Protein 1Q7L (pdb70)

Secondary structure (DSSP, 8-state):
----HHHHHHHHHHTS--BTTS--HHHHHHHHHHHHHHHT-EEEEEEEETTEEEEEEEE--SSTTSPEEEEEEE--B----GGG-SS-TTT--B-TTSEEE-TTTTTTHHHHHHHHHHHHHHHHTT---SS-EEEEEES-GGGTSTTTHHHHTTSHHHHTT-EEEEEE-----SSSSEEEEE--SS-GGG--/-HHHHHHHHHHHHTT--EEEEEPPS-SHHHHHHHTT--EEEE----S----TTSTT-EEEHHHHHHHHHHHHHHHHHHHTPPP-GGG-/---HHHHHHHHHHTS--BTTS--HHHHHHHHHHHHHHHT-EEEEEEEETTEEEEEEEE--S-TTSPEEEEEEE--B----GGG-SS-TTS--B-TTSEEE-TTTTTTHHHHHHHHHHHHHHHHTT---SS-EEEEEES-GGGTSTTTHHHHTTSHHHHTT-EEEEEE-----SSSSEEEEE--SS-GGG-/-HHHHHHHHHHHHTT--EEEEEPPS-SHHHHHHHTT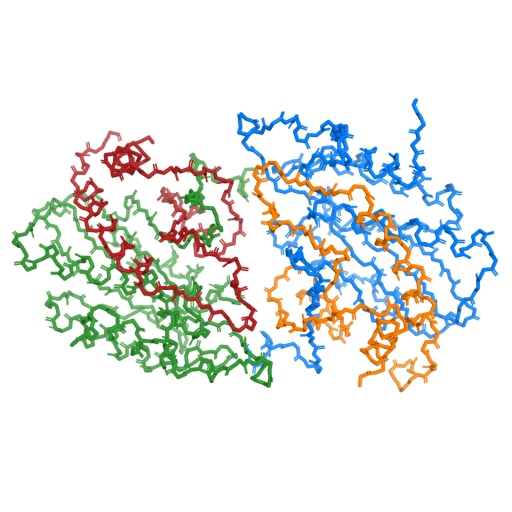--EEEE----S----TTSTT-EEEHHHHHHHHHHHHHHHHHHHTPPPP-

Foldseek 3Di:
DDDDVLLVVLLVLLLQQLEPPRGPVVVVLVVVVVLLVVLVWDWDWDQLDVVWTKIKTKDAAPAAVDAAEEEEEESYFYDDPQVPDPDRQNNQDADPVGDGHHGCPVRPSVSLSVVSVVSSVCVVVPHGHRHMYMYIYTYDVVVPQPSTPVSVCVDPVNVVSRHDYYDYHDGDDPDPDDDDDDADDPGVVVCD/DQLCVLLVVLCVVVVHDDDDDDDDCDDPVVVVVVVPHDDDDDQQADPADDAVPHPPRDGDVVSVVVRVVSVVSSVVSNVPRDDDPVND/DPDVLLVVLQVLLLQQLEPPRGPVVVVLVVVVVLLVVLVWDWDWDQLDVVWTKIKTKDAAPAPVDAAEEEEEESYFYDDPQVPDPDRQNNQDQDPVGDTHHRCPVRPSVSVSVVSVVSSVCVVVPDGHHHMYMYIYGYDVVVPQPSTVVSVCVDPVNVVSRHDYYDYDDGDDPDPDDDDDDADDPGPVVD/DQLVVLLVVLCVVVVHDDDDDDDDCDDPVVVVVVVPDDDDDDQQADPAPDAVPHPPRDGDVVSVVVRVVSCVSSVVSNVPRDDDD

Radius of gyration: 24.06 Å; Cα contacts (8 Å, |Δi|>4): 1229; chains: 4; bounding box: 58×68×60 Å

B-factor: mean 15.2, std 8.17, range [6.27, 61.41]

Solvent-accessible surface area: 21710 Å² total

Organism: Homo sapiens (NCBI:txid9606)

Sequence (555 aa):
EEEHPSVTLFRQYLRIRTVQPKPDYGAAVAFFEETARQLGLGCQKVEVAPGYVVTVLTWPGTNPTLSSILLNSHTDVVPVFKEHWSHDPFEAFKDSEGYIYARGAQDMKCVSIQYLEAVRRLKVEGHRFPRTIHMTFVPDEEVGGHQGMELFVQRPEFHALRAGFALDEGIANPTDAFTVFYSERSPWWVRVNPWWAAFSRVCKDMNLTLEPEIMPAAGDNRYIRAVGVPALGFSPMNRTPVLLHDHDERLHEAVFLRGVDIYTRLLPALASVPALPSDSEEHPSVTLFRQYLRIRTVQPKPDYGAAVAFFEETARQLGLGCQKVEVAPGYVVTVLTWPGTNPTLSSILLNSHTDVVPVFKEHWSHDPFEAFKDSEGYIYARGAQDMKCVSIQYLEAVRRLKVEGHRFPRTIHMTFVPDEEVGGHQGMELFVQRPEFHALRAGFALDEGIANPTDAFTVFYSERSPWWVRNPWWAAFSRVCKDMNLTLEPEIMPAAGDNRYIRAVGVPALGFSPMNRTPVLLHDHDERLHEAVFLRGVDIYTRLLPALASVPALP

CATH classification: 3.40.630.10

Nearest PDB structures (foldseek):
  1q7l-assembly1_A  TM=1.002E+00  e=1.536E-40  Homo sapiens
  3isz-assembly1_A  TM=8.769E-01  e=3.474E-10  Haemophilus influenzae Rd KW20
  3dlj-assembly3_A  TM=8.388E-01  e=1.248E-09  Homo sapiens
  3dlj-assembly3_B  TM=8.343E-01  e=3.946E-09  Homo sapiens
  2pok-assembly1_B  TM=8.585E-01  e=1.029E-06  Streptococcus pneumoniae TIGR4

Structure (mmCIF, N/CA/C/O backbone):
data_1Q7L
#
_entry.id   1Q7L
#
_cell.length_a   53.528
_cell.length_b   67.249
_cell.length_c   146.479
_cell.angle_alpha   90.00
_cell.angle_beta   90.00
_cell.angle_gamma   90.00
#
_symmetry.space_group_name_H-M   'P 21 21 21'
#
loop_
_entity.id
_entity.type
_entity.pdbx_description
1 polymer Aminoacylase-1
2 polymer Aminoacylase-1
3 non-polymer 'ZINC ION'
4 non-polymer GLYCINE
5 water water
#
loop_
_atom_site.group_PDB
_atom_site.id
_atom_site.type_symbol
_atom_site.label_atom_id
_atom_site.label_alt_id
_atom_site.label_comp_id
_atom_site.label_asym_id
_atom_site.label_entity_id
_atom_site.label_seq_id
_atom_site.pdbx_PDB_ins_code
_atom_site.Cartn_x
_atom_site.Cartn_y
_atom_site.Cartn_z
_atom_site.occupancy
_atom_site.B_iso_or_equiv
_atom_site.auth_seq_id
_atom_site.auth_comp_id
_atom_site.auth_asym_id
_atom_site.auth_atom_id
_atom_site.pdbx_PDB_model_num
ATOM 1 N N . GLU A 1 7 ? 26.013 40.181 25.599 1.00 32.96 7 GLU A N 1
ATOM 2 C CA . GLU A 1 7 ? 25.756 40.126 24.108 1.00 32.28 7 GLU A CA 1
ATOM 3 C C . GLU A 1 7 ? 24.286 40.384 23.750 1.00 30.29 7 GLU A C 1
ATOM 4 O O . GLU A 1 7 ? 23.364 40.023 24.482 1.00 30.43 7 GLU A O 1
ATOM 10 N N . GLU A 1 8 ? 24.061 41.032 22.615 1.00 27.42 8 GLU A N 1
ATOM 11 C CA . GLU A 1 8 ? 22.718 41.285 22.129 1.00 25.35 8 GLU A CA 1
ATOM 12 C C . GLU A 1 8 ? 22.086 39.980 21.642 1.00 23.08 8 GLU A C 1
ATOM 13 O O . GLU A 1 8 ? 22.734 39.251 20.911 1.00 23.42 8 GLU A O 1
ATOM 19 N N . GLU A 1 9 ? 20.882 39.656 22.124 1.00 19.94 9 GLU A N 1
ATOM 20 C CA . GLU A 1 9 ? 20.220 38.359 21.829 1.00 17.18 9 GLU A CA 1
ATOM 21 C C . GLU A 1 9 ? 18.758 38.505 22.165 1.00 14.96 9 GLU A C 1
ATOM 22 O O . GLU A 1 9 ? 18.407 39.155 23.138 1.00 16.36 9 GLU A O 1
ATOM 28 N N . HIS A 1 10 ? 17.876 37.863 21.418 1.00 13.92 10 HIS A N 1
ATOM 29 C CA . HIS A 1 10 ? 16.472 37.913 21.757 1.00 12.13 10 HIS A CA 1
ATOM 30 C C . HIS A 1 10 ? 16.268 37.223 23.101 1.00 12.19 10 HIS A C 1
ATOM 31 O O . HIS A 1 10 ? 16.792 36.122 23.315 1.00 11.86 10 HIS A O 1
ATOM 38 N N . PRO A 1 11 ? 15.513 37.833 24.034 1.00 11.98 11 PRO A N 1
ATOM 39 C CA . PRO A 1 11 ? 15.380 37.228 25.389 1.00 11.96 11 PRO A CA 1
ATOM 40 C C . PRO A 1 11 ? 14.749 35.855 25.379 1.00 11.28 11 PRO A C 1
ATOM 41 O O . PRO A 1 11 ? 15.084 35.072 26.249 1.00 12.38 11 PRO A O 1
ATOM 45 N N . SER A 1 12 ? 13.913 35.535 24.410 1.00 10.86 12 SER A N 1
ATOM 46 C CA . SER A 1 12 ? 13.405 34.147 24.348 1.00 9.69 12 SER A CA 1
ATOM 47 C C . SER A 1 12 ? 14.527 33.127 24.088 1.00 11.01 12 SER A C 1
ATOM 48 O O . SER A 1 12 ? 14.504 31.996 24.606 1.00 10.73 12 SER A O 1
ATOM 51 N N . VAL A 1 13 ? 15.455 33.500 23.202 1.00 10.12 13 VAL A N 1
ATOM 52 C CA . VAL A 1 13 ? 16.626 32.680 22.923 1.00 10.32 13 VAL A CA 1
ATOM 53 C C . VAL A 1 13 ? 17.518 32.560 24.151 1.00 9.95 13 VAL A C 1
ATOM 54 O O . VAL A 1 13 ? 17.997 31.448 24.470 1.00 10.81 13 VAL A O 1
ATOM 58 N N . THR A 1 14 ? 17.737 33.670 24.851 1.00 10.87 14 THR A N 1
ATOM 59 C CA . THR A 1 14 ? 18.498 33.589 26.074 1.00 11.13 14 THR A CA 1
ATOM 60 C C . THR A 1 14 ? 17.891 32.634 27.116 1.00 10.83 14 THR A C 1
ATOM 61 O O . THR A 1 14 ? 18.592 31.800 27.682 1.00 11.41 14 THR A O 1
ATOM 65 N N . LEU A 1 15 ? 16.576 32.654 27.280 1.00 10.25 15 LEU A N 1
ATOM 66 C CA . LEU A 1 15 ? 15.895 31.729 28.183 1.00 10.12 15 LEU A CA 1
ATOM 67 C C . LEU A 1 15 ? 16.020 30.273 27.715 1.00 9.06 15 LEU A C 1
ATOM 68 O O . LEU A 1 15 ? 16.244 29.371 28.567 1.00 10.62 15 LEU A O 1
ATOM 73 N N . PHE A 1 16 ? 15.858 30.070 26.413 1.00 9.23 16 PHE A N 1
ATOM 74 C CA . PHE A 1 16 ? 16.040 28.742 25.845 1.00 9.08 16 PHE A CA 1
ATOM 75 C C . PHE A 1 16 ? 17.437 28.226 26.171 1.00 9.45 16 PHE A C 1
ATOM 76 O O . PHE A 1 16 ? 17.582 27.067 26.642 1.00 9.17 16 PHE A O 1
ATOM 84 N N . ARG A 1 17 ? 18.472 29.047 25.944 1.00 9.20 17 ARG A N 1
ATOM 85 C CA . ARG A 1 17 ? 19.825 28.579 26.165 1.00 10.05 17 ARG A CA 1
ATOM 86 C C . ARG A 1 17 ? 20.053 28.294 27.670 1.00 9.29 17 ARG A C 1
ATOM 87 O O . ARG A 1 17 ? 20.729 27.342 28.005 1.00 9.88 17 ARG A O 1
ATOM 95 N N . GLN A 1 18 ? 19.503 29.139 28.550 1.00 10.20 18 GLN A N 1
ATOM 96 C CA . GLN A 1 18 ? 19.589 28.869 29.981 1.00 10.39 18 GLN A CA 1
ATOM 97 C C . GLN A 1 18 ? 19.035 27.475 30.289 1.00 10.09 18 GLN A C 1
ATOM 98 O O . GLN A 1 18 ? 19.641 26.665 31.006 1.00 11.03 18 GLN A O 1
ATOM 104 N N . TYR A 1 19 ? 17.848 27.167 29.779 1.00 9.55 19 TYR A N 1
ATOM 105 C CA . TYR A 1 19 ? 17.209 25.901 30.149 1.00 9.09 19 TYR A CA 1
ATOM 106 C C . TYR A 1 19 ? 17.967 24.698 29.504 1.00 9.54 19 TYR A C 1
ATOM 107 O O . TYR A 1 19 ? 18.094 23.616 30.128 1.00 9.58 19 TYR A O 1
ATOM 116 N N . LEU A 1 20 ? 18.519 24.904 28.311 1.00 8.38 20 LEU A N 1
ATOM 117 C CA . LEU A 1 20 ? 19.382 23.869 27.679 1.00 8.94 20 LEU A CA 1
ATOM 118 C C . LEU A 1 20 ? 20.611 23.511 28.519 1.00 9.67 20 LEU A C 1
ATOM 119 O O . LEU A 1 20 ? 21.132 22.398 28.425 1.00 10.92 20 LEU A O 1
ATOM 124 N N . ARG A 1 21 ? 21.084 24.445 29.350 1.00 9.27 21 ARG A N 1
ATOM 125 C CA . ARG A 1 21 ? 22.252 24.207 30.151 1.00 11.26 21 ARG A CA 1
ATOM 126 C C . ARG A 1 21 ? 21.929 23.444 31.446 1.00 11.06 21 ARG A C 1
ATOM 127 O O . ARG A 1 21 ? 22.853 22.979 32.120 1.00 12.64 21 ARG A O 1
ATOM 135 N N . ILE A 1 22 ? 20.641 23.284 31.770 1.00 9.80 22 ILE A N 1
ATOM 136 C CA . ILE A 1 22 ? 20.282 22.475 32.944 1.00 10.23 22 ILE A CA 1
ATOM 137 C C . ILE A 1 22 ? 20.394 21.000 32.532 1.00 10.20 22 ILE A C 1
ATOM 138 O O . ILE A 1 22 ? 19.739 20.556 31.567 1.00 10.43 22 ILE A O 1
ATOM 143 N N . ARG A 1 23 ? 21.209 20.253 33.281 1.00 10.54 23 ARG A N 1
ATOM 144 C CA . ARG A 1 23 ? 21.640 18.919 32.819 1.00 10.44 23 ARG A CA 1
ATOM 145 C C . ARG A 1 23 ? 20.587 17.872 33.216 1.00 10.27 23 ARG A C 1
ATOM 146 O O . ARG A 1 23 ? 20.836 16.992 34.064 1.00 10.74 23 ARG A O 1
ATOM 154 N N . THR A 1 24 ? 19.430 17.891 32.551 1.00 10.30 24 THR A N 1
ATOM 155 C CA . THR A 1 24 ? 18.360 16.877 32.813 1.00 9.65 24 THR A CA 1
ATOM 156 C C . THR A 1 24 ? 18.601 15.617 31.972 1.00 9.02 24 THR A C 1
ATOM 157 O O . THR A 1 24 ? 17.650 15.052 31.401 1.00 9.37 24 THR A O 1
ATOM 161 N N . VAL A 1 25 ? 19.857 15.214 31.894 1.00 9.75 25 VAL A N 1
ATOM 162 C CA . VAL A 1 25 ? 20.240 14.074 31.057 1.00 10.03 25 VAL A CA 1
ATOM 163 C C . VAL A 1 25 ? 20.062 12.750 31.807 1.00 9.36 25 VAL A C 1
ATOM 164 O O . VAL A 1 25 ? 20.486 12.613 32.950 1.00 10.51 25 VAL A O 1
ATOM 168 N N . GLN A 1 26 ? 19.453 11.764 31.112 1.00 9.82 26 GLN A N 1
ATOM 169 C CA . GLN A 1 26 ? 19.354 10.423 31.654 1.00 9.46 26 GLN A CA 1
ATOM 170 C C . GLN A 1 26 ? 20.799 9.825 31.801 1.00 11.38 26 GLN A C 1
ATOM 171 O O . GLN A 1 26 ? 21.701 10.215 31.033 1.00 11.31 26 GLN A O 1
ATOM 177 N N . PRO A 1 27 ? 21.042 8.857 32.696 1.00 11.99 27 PRO A N 1
ATOM 178 C CA . PRO A 1 27 ? 20.035 8.192 33.530 1.00 11.87 27 PRO A CA 1
ATOM 179 C C . PRO A 1 27 ? 19.738 8.885 34.891 1.00 12.08 27 PRO A C 1
ATOM 180 O O . PRO A 1 27 ? 18.813 8.439 35.599 1.00 13.81 27 PRO A O 1
ATOM 184 N N . LYS A 1 28 ? 20.450 9.965 35.228 1.00 12.29 28 LYS A N 1
ATOM 185 C CA . LYS A 1 28 ? 20.225 10.660 36.533 1.00 13.66 28 LYS A CA 1
ATOM 186 C C . LYS A 1 28 ? 20.056 12.169 36.229 1.00 12.75 28 LYS A C 1
ATOM 187 O O . LYS A 1 28 ? 20.936 13.031 36.519 1.00 12.91 28 LYS A O 1
ATOM 193 N N . PRO A 1 29 ? 18.892 12.546 35.671 1.00 10.99 29 PRO A N 1
ATOM 194 C CA . PRO A 1 29 ? 18.682 13.972 35.342 1.00 9.82 29 PRO A CA 1
ATOM 195 C C . PRO A 1 29 ? 18.728 14.915 36.547 1.00 9.87 29 PRO A C 1
ATOM 196 O O . PRO A 1 29 ? 18.261 14.500 37.658 1.00 11.04 29 PRO A O 1
ATOM 200 N N . ASP A 1 30 ? 19.173 16.168 36.337 1.00 10.89 30 ASP A N 1
ATOM 201 C CA . ASP A 1 30 ? 19.142 17.168 37.422 1.00 10.84 30 ASP A CA 1
ATOM 202 C C . ASP A 1 30 ? 17.705 17.758 37.461 1.00 10.73 30 ASP A C 1
ATOM 203 O O . ASP A 1 30 ? 17.460 18.943 37.098 1.00 10.61 30 ASP A O 1
ATOM 208 N N . TYR A 1 31 ? 16.758 16.931 37.885 1.00 10.20 31 TYR A N 1
ATOM 209 C CA . TYR A 1 31 ? 15.363 17.335 37.926 1.00 9.61 31 TYR A CA 1
ATOM 210 C C . TYR A 1 31 ? 15.159 18.434 38.982 1.00 10.31 31 TYR A C 1
ATOM 211 O O . TYR A 1 31 ? 14.315 19.307 38.780 1.00 10.59 31 TYR A O 1
ATOM 220 N N . GLY A 1 32 ? 15.929 18.418 40.072 1.00 11.16 32 GLY A N 1
ATOM 221 C CA . GLY A 1 32 ? 15.761 19.445 41.105 1.00 10.84 32 GLY A CA 1
ATOM 222 C C . GLY A 1 32 ? 15.970 20.834 40.491 1.00 10.85 32 GLY A C 1
ATOM 223 O O . GLY A 1 32 ? 15.204 21.799 40.789 1.00 11.60 32 GLY A O 1
ATOM 224 N N . ALA A 1 33 ? 17.002 20.950 39.635 1.00 11.15 33 ALA A N 1
ATOM 225 C CA . ALA A 1 33 ? 17.279 22.264 39.007 1.00 10.15 33 ALA A CA 1
ATOM 226 C C . ALA A 1 33 ? 16.183 22.638 37.986 1.00 10.17 33 ALA A C 1
ATOM 227 O O . ALA A 1 33 ? 15.829 23.810 37.882 1.00 11.24 33 ALA A O 1
ATOM 229 N N . ALA A 1 34 ? 15.638 21.654 37.266 1.00 9.19 34 ALA A N 1
ATOM 230 C CA . ALA A 1 34 ? 14.558 21.950 36.310 1.00 9.80 34 ALA A CA 1
ATOM 231 C C . ALA A 1 34 ? 13.309 22.408 37.065 1.00 9.80 34 ALA A C 1
ATOM 232 O O . ALA A 1 34 ? 12.701 23.437 36.667 1.00 10.47 34 ALA A O 1
ATOM 234 N N . VAL A 1 35 ? 12.929 21.691 38.135 1.00 9.65 35 VAL A N 1
ATOM 235 C CA . VAL A 1 35 ? 11.728 22.104 38.921 1.00 9.30 35 VAL A CA 1
ATOM 236 C C . VAL A 1 35 ? 11.932 23.525 39.452 1.00 10.90 35 VAL A C 1
ATOM 237 O O . VAL A 1 35 ? 11.036 24.365 39.351 1.00 10.09 35 VAL A O 1
ATOM 241 N N . ALA A 1 36 ? 13.142 23.810 39.961 1.00 10.04 36 ALA A N 1
ATOM 242 C CA . ALA A 1 36 ? 13.399 25.149 40.490 1.00 10.83 36 ALA A CA 1
ATOM 243 C C . ALA A 1 36 ? 13.270 26.218 39.403 1.00 10.10 36 ALA A C 1
ATOM 244 O O . ALA A 1 36 ? 12.733 27.325 39.682 1.00 11.33 36 ALA A O 1
ATOM 246 N N . PHE A 1 37 ? 13.757 25.889 38.194 1.00 9.80 37 PHE A N 1
ATOM 247 C CA . PHE A 1 37 ? 13.635 26.822 37.068 1.00 9.89 37 PHE A CA 1
ATOM 248 C C . PHE A 1 37 ? 12.149 27.075 36.755 1.00 10.34 37 PHE A C 1
ATOM 249 O O . PHE A 1 37 ? 11.767 28.235 36.541 1.00 10.66 37 PHE A O 1
ATOM 257 N N . PHE A 1 38 ? 11.320 26.043 36.725 1.00 9.89 38 PHE A N 1
ATOM 258 C CA . PHE A 1 38 ? 9.920 26.269 36.419 1.00 10.83 38 PHE A CA 1
ATOM 259 C C . PHE A 1 38 ? 9.205 27.021 37.531 1.00 9.70 38 PHE A C 1
ATOM 260 O O . PHE A 1 38 ? 8.329 27.838 37.242 1.00 12.24 38 PHE A O 1
ATOM 268 N N . GLU A 1 39 ? 9.553 26.743 38.778 1.00 12.21 39 GLU A N 1
ATOM 269 C CA . GLU A 1 39 ? 8.949 27.456 39.918 1.00 12.32 39 GLU A CA 1
ATOM 270 C C . GLU A 1 39 ? 9.279 28.939 39.814 1.00 13.05 39 GLU A C 1
ATOM 271 O O . GLU A 1 39 ? 8.414 29.826 40.067 1.00 13.41 39 GLU A O 1
ATOM 277 N N . GLU A 1 40 ? 10.551 29.249 39.529 1.00 12.84 40 GLU A N 1
ATOM 278 C CA . GLU A 1 40 ? 10.950 30.673 39.453 1.00 13.74 40 GLU A CA 1
ATOM 279 C C . GLU A 1 40 ? 10.299 31.326 38.240 1.00 13.34 40 GLU A C 1
ATOM 280 O O . GLU A 1 40 ? 9.869 32.490 38.298 1.00 13.28 40 GLU A O 1
ATOM 286 N N . THR A 1 41 ? 10.192 30.580 37.128 1.00 12.34 41 THR A N 1
ATOM 287 C CA . THR A 1 41 ? 9.516 31.136 35.969 1.00 13.05 41 THR A CA 1
ATOM 288 C C . THR A 1 41 ? 8.052 31.438 36.305 1.00 11.65 41 THR A C 1
ATOM 289 O O . THR A 1 41 ? 7.544 32.506 35.876 1.00 12.45 41 THR A O 1
ATOM 293 N N . ALA A 1 42 ? 7.384 30.526 37.005 1.00 12.53 42 ALA A N 1
ATOM 294 C CA . ALA A 1 42 ? 5.969 30.736 37.381 1.00 11.91 42 ALA A CA 1
ATOM 295 C C . ALA A 1 42 ? 5.874 32.030 38.207 1.00 12.11 42 ALA A C 1
ATOM 296 O O . ALA A 1 42 ? 4.947 32.854 38.023 1.00 14.31 42 ALA A O 1
ATOM 298 N N . ARG A 1 43 ? 6.811 32.234 39.127 1.00 13.01 43 ARG A N 1
ATOM 299 C CA . ARG A 1 43 ? 6.729 33.429 39.983 1.00 13.48 43 ARG A CA 1
ATOM 300 C C . ARG A 1 43 ? 6.945 34.682 39.075 1.00 14.09 43 ARG A C 1
ATOM 301 O O . ARG A 1 43 ? 6.196 35.684 39.193 1.00 15.42 43 ARG A O 1
ATOM 309 N N . GLN A 1 44 ? 7.923 34.662 38.194 1.00 14.23 44 GLN A N 1
ATOM 310 C CA . GLN A 1 44 ? 8.148 35.829 37.306 1.00 16.50 44 GLN A CA 1
ATOM 311 C C . GLN A 1 44 ? 6.972 36.142 36.391 1.00 17.64 44 GLN A C 1
ATOM 312 O O . GLN A 1 44 ? 6.635 37.350 36.173 1.00 20.60 44 GLN A O 1
ATOM 318 N N . LEU A 1 45 ? 6.281 35.089 35.929 1.00 16.36 45 LEU A N 1
ATOM 319 C CA . LEU A 1 45 ? 5.202 35.242 34.947 1.00 15.99 45 LEU A CA 1
ATOM 320 C C . LEU A 1 45 ? 3.884 35.446 35.643 1.00 15.13 45 LEU A C 1
ATOM 321 O O . LEU A 1 45 ? 2.919 35.797 34.952 1.00 17.70 45 LEU A O 1
ATOM 326 N N . GLY A 1 46 ? 3.807 35.309 36.969 1.00 15.24 46 GLY A N 1
ATOM 327 C CA . GLY A 1 46 ? 2.541 35.380 37.692 1.00 16.19 46 GLY A CA 1
ATOM 328 C C . GLY A 1 46 ? 1.614 34.249 37.297 1.00 16.45 46 GLY A C 1
ATOM 329 O O . GLY A 1 46 ? 0.425 34.479 36.995 1.00 19.38 46 GLY A O 1
ATOM 330 N N . LEU A 1 47 ? 2.158 33.029 37.319 1.00 16.03 47 LEU A N 1
ATOM 331 C CA . LEU A 1 47 ? 1.378 31.796 37.028 1.00 14.63 47 LEU A CA 1
ATOM 332 C C . LEU A 1 47 ? 1.282 30.984 38.306 1.00 15.23 47 LEU A C 1
ATOM 333 O O . LEU A 1 47 ? 2.208 30.970 39.118 1.00 14.64 47 LEU A O 1
ATOM 338 N N . GLY A 1 48 ? 0.197 30.247 38.466 1.00 14.51 48 GLY A N 1
ATOM 339 C CA . GLY A 1 48 ? 0.107 29.381 39.630 1.00 14.57 48 GLY A CA 1
ATOM 340 C C . GLY A 1 48 ? 1.019 28.177 39.382 1.00 14.06 48 GLY A C 1
ATOM 341 O O . GLY A 1 48 ? 1.324 27.825 38.230 1.00 13.93 48 GLY A O 1
ATOM 342 N N . CYS A 1 49 ? 1.551 27.597 40.454 1.00 12.15 49 CYS A N 1
ATOM 343 C CA . CYS A 1 49 ? 2.531 26.526 40.340 1.00 11.25 49 CYS A CA 1
ATOM 344 C C . CYS A 1 49 ? 2.128 25.420 41.295 1.00 12.50 49 CYS A C 1
ATOM 345 O O . CYS A 1 49 ? 1.882 25.668 42.488 1.00 15.06 49 CYS A O 1
ATOM 348 N N . GLN A 1 50 ? 1.982 24.194 40.772 1.00 11.77 50 GLN A N 1
ATOM 349 C CA . GLN A 1 50 ? 1.708 23.039 41.635 1.00 11.89 50 GLN A CA 1
ATOM 350 C C . GLN A 1 50 ? 2.784 21.987 41.296 1.00 13.07 50 GLN A C 1
ATOM 351 O O . GLN A 1 50 ? 3.094 21.740 40.135 1.00 13.97 50 GLN A O 1
ATOM 357 N N . LYS A 1 51 ? 3.411 21.433 42.325 1.00 11.67 51 LYS A N 1
ATOM 358 C CA . LYS A 1 51 ? 4.364 20.335 42.187 1.00 11.43 51 LYS A CA 1
ATOM 359 C C . LYS A 1 51 ? 3.689 19.058 42.656 1.00 12.91 51 LYS A C 1
ATOM 360 O O . LYS A 1 51 ? 3.157 19.003 43.791 1.00 15.82 51 LYS A O 1
ATOM 366 N N . VAL A 1 52 ? 3.710 18.035 41.825 1.00 11.39 52 VAL A N 1
ATOM 367 C CA . VAL A 1 52 ? 3.041 16.777 42.138 1.00 11.43 52 VAL A CA 1
ATOM 368 C C . VAL A 1 52 ? 4.081 15.667 42.052 1.00 10.47 52 VAL A C 1
ATOM 369 O O . VAL A 1 52 ? 4.569 15.338 40.947 1.00 11.20 52 VAL A O 1
ATOM 373 N N . GLU A 1 53 ? 4.454 15.097 43.206 1.00 10.50 53 GLU A N 1
ATOM 374 C CA . GLU A 1 53 ? 5.572 14.152 43.253 1.00 11.37 53 GLU A CA 1
ATOM 375 C C . GLU A 1 53 ? 4.986 12.749 43.067 1.00 9.71 53 GLU A C 1
ATOM 376 O O . GLU A 1 53 ? 4.519 12.092 44.023 1.00 13.37 53 GLU A O 1
ATOM 382 N N . VAL A 1 54 ? 4.892 12.319 41.830 1.00 9.78 54 VAL A N 1
ATOM 383 C CA . VAL A 1 54 ? 4.200 11.079 41.502 1.00 10.18 54 VAL A CA 1
ATOM 384 C C . VAL A 1 54 ? 4.908 9.855 41.979 1.00 10.37 54 VAL A C 1
ATOM 385 O O . VAL A 1 54 ? 4.297 8.820 42.128 1.00 10.77 54 VAL A O 1
ATOM 389 N N . ALA A 1 55 ? 6.204 9.951 42.135 1.00 10.27 55 ALA A N 1
ATOM 390 C CA . ALA A 1 55 ? 7.064 8.859 42.643 1.00 10.88 55 ALA A CA 1
ATOM 391 C C . ALA A 1 55 ? 8.244 9.550 43.321 1.00 11.53 55 ALA A C 1
ATOM 392 O O . ALA A 1 55 ? 8.530 10.701 42.972 1.00 11.84 55 ALA A O 1
ATOM 394 N N . PRO A 1 56 ? 8.910 8.955 44.331 1.00 11.94 56 PRO A N 1
ATOM 395 C CA . PRO A 1 56 ? 9.961 9.707 45.039 1.00 13.83 56 PRO A CA 1
ATOM 396 C C . PRO A 1 56 ? 11.091 10.076 44.063 1.00 12.96 56 PRO A C 1
ATOM 397 O O . PRO A 1 56 ? 11.678 9.237 43.385 1.00 14.36 56 PRO A O 1
ATOM 401 N N . GLY A 1 57 ? 11.334 11.383 43.945 1.00 12.41 57 GLY A N 1
ATOM 402 C CA . GLY A 1 57 ? 12.325 11.912 43.057 1.00 12.03 57 GLY A CA 1
ATOM 403 C C . GLY A 1 57 ? 11.770 12.341 41.720 1.00 11.42 57 GLY A C 1
ATOM 404 O O . GLY A 1 57 ? 12.561 12.818 40.891 1.00 12.30 57 GLY A O 1
ATOM 405 N N . TYR A 1 58 ? 10.446 12.225 41.508 1.00 9.97 58 TYR A N 1
ATOM 406 C CA . TYR A 1 58 ? 9.835 12.454 40.205 1.00 9.52 58 TYR A CA 1
ATOM 407 C C . TYR A 1 58 ? 8.690 13.453 40.349 1.00 9.67 58 TYR A C 1
ATOM 408 O O . TYR A 1 58 ? 7.524 13.063 40.574 1.00 11.25 58 TYR A O 1
ATOM 417 N N . VAL A 1 59 ? 9.027 14.750 40.216 1.00 10.18 59 VAL A N 1
ATOM 418 C CA . VAL A 1 59 ? 8.040 15.842 40.407 1.00 9.80 59 VAL A CA 1
ATOM 419 C C . VAL A 1 59 ? 7.524 16.304 39.061 1.00 8.51 59 VAL A C 1
ATOM 420 O O . VAL A 1 59 ? 8.315 16.717 38.161 1.00 10.83 59 VAL A O 1
ATOM 424 N N . VAL A 1 60 ? 6.212 16.259 38.905 1.00 8.83 60 VAL A N 1
ATOM 425 C CA . VAL A 1 60 ? 5.555 16.924 37.776 1.00 8.06 60 VAL A CA 1
ATOM 426 C C . VAL A 1 60 ? 5.259 18.353 38.184 1.00 9.15 60 VAL A C 1
ATOM 427 O O . VAL A 1 60 ? 4.695 18.578 39.256 1.00 10.24 60 VAL A O 1
ATOM 431 N N . THR A 1 61 ? 5.598 19.315 37.329 1.00 8.69 61 THR A N 1
ATOM 432 C CA . THR A 1 61 ? 5.313 20.726 37.651 1.00 8.38 61 THR A CA 1
ATOM 433 C C . THR A 1 61 ? 4.240 21.245 36.728 1.00 8.07 61 THR A C 1
ATOM 434 O O . THR A 1 61 ? 4.353 21.083 35.528 1.00 9.61 61 THR A O 1
ATOM 438 N N . VAL A 1 62 ? 3.196 21.838 37.304 1.00 9.36 62 VAL A N 1
ATOM 439 C CA . VAL A 1 62 ? 2.101 22.339 36.503 1.00 8.95 62 VAL A CA 1
ATOM 440 C C . VAL A 1 62 ? 2.087 23.856 36.723 1.00 9.64 62 VAL A C 1
ATOM 441 O O . VAL A 1 62 ? 1.909 24.353 37.866 1.00 10.06 62 VAL A O 1
ATOM 445 N N . LEU A 1 63 ? 2.156 24.603 35.627 1.00 9.46 63 LEU A N 1
ATOM 446 C CA . LEU A 1 63 ? 1.979 26.107 35.661 1.00 9.73 63 LEU A CA 1
ATOM 447 C C . LEU A 1 63 ? 0.650 26.437 35.068 1.00 10.13 63 LEU A C 1
ATOM 448 O O . LEU A 1 63 ? 0.314 25.939 33.978 1.00 12.17 63 LEU A O 1
ATOM 453 N N . THR A 1 64 ? -0.109 27.297 35.734 1.00 11.03 64 THR A N 1
ATOM 454 C CA . THR A 1 64 ? -1.508 27.486 35.337 1.00 10.05 64 THR A CA 1
ATOM 455 C C . THR A 1 64 ? -1.833 28.950 35.081 1.00 11.31 64 THR A C 1
ATOM 456 O O . THR A 1 64 ? -1.457 29.853 35.885 1.00 11.32 64 THR A O 1
ATOM 460 N N . TRP A 1 65 ? -2.492 29.204 33.937 1.00 9.94 65 TRP A N 1
ATOM 461 C CA . TRP A 1 65 ? -3.016 30.557 33.606 1.00 9.90 65 TRP A CA 1
ATOM 462 C C . TRP A 1 65 ? -4.556 30.448 33.511 1.00 9.56 65 TRP A C 1
ATOM 463 O O . TRP A 1 65 ? -5.093 29.983 32.484 1.00 10.16 65 TRP A O 1
ATOM 474 N N . PRO A 1 66 ? -5.286 30.735 34.599 1.00 10.23 66 PRO A N 1
ATOM 475 C CA . PRO A 1 66 ? -6.728 30.518 34.613 1.00 11.10 66 PRO A CA 1
ATOM 476 C C . PRO A 1 66 ? -7.443 31.355 33.535 1.00 11.61 66 PRO A C 1
ATOM 477 O O . PRO A 1 66 ? -7.139 32.553 33.390 1.00 11.59 66 PRO A O 1
ATOM 481 N N . GLY A 1 67 ? -8.412 30.771 32.845 1.00 10.13 67 GLY A N 1
ATOM 482 C CA . GLY A 1 67 ? -9.229 31.428 31.844 1.00 11.61 67 GLY A CA 1
ATOM 483 C C . GLY A 1 67 ? -10.339 32.244 32.455 1.00 10.78 67 GLY A C 1
ATOM 484 O O . GLY A 1 67 ? -10.527 32.249 33.687 1.00 13.93 67 GLY A O 1
ATOM 485 N N . THR A 1 68 ? -11.067 32.933 31.585 1.00 11.61 68 THR A N 1
ATOM 486 C CA . THR A 1 68 ? -12.220 33.686 32.076 1.00 13.26 68 THR A CA 1
ATOM 487 C C . THR A 1 68 ? -13.454 32.834 32.320 1.00 14.19 68 THR A C 1
ATOM 488 O O . THR A 1 68 ? -14.399 33.301 32.996 1.00 16.39 68 THR A O 1
ATOM 492 N N . ASN A 1 69 ? -13.490 31.587 31.808 1.00 14.59 69 ASN A N 1
ATOM 493 C CA . ASN A 1 69 ? -14.596 30.687 32.095 1.00 16.07 69 ASN A CA 1
ATOM 494 C C . ASN A 1 69 ? -13.977 29.415 32.682 1.00 16.70 69 ASN A C 1
ATOM 495 O O . ASN A 1 69 ? -13.763 28.447 31.925 1.00 14.83 69 ASN A O 1
ATOM 500 N N . PRO A 1 70 ? -13.614 29.414 33.964 1.00 18.63 70 PRO A N 1
ATOM 501 C CA . PRO A 1 70 ? -12.769 28.333 34.500 1.00 20.08 70 PRO A CA 1
ATOM 502 C C . PRO A 1 70 ? -13.539 27.039 34.612 1.00 20.82 70 PRO A C 1
ATOM 503 O O . PRO A 1 70 ? -12.841 26.016 34.871 1.00 23.10 70 PRO A O 1
ATOM 507 N N . THR A 1 71 ? -14.853 27.015 34.335 1.00 19.92 71 THR A N 1
ATOM 508 C CA . THR A 1 71 ? -15.532 25.730 34.375 1.00 21.06 71 THR A CA 1
ATOM 509 C C . THR A 1 71 ? -15.393 24.955 33.029 1.00 19.81 71 THR A C 1
ATOM 510 O O . THR A 1 71 ? -15.710 23.761 33.008 1.00 21.92 71 THR A O 1
ATOM 514 N N . LEU A 1 72 ? -14.979 25.602 31.919 1.00 15.63 72 LEU A N 1
ATOM 515 C CA . LEU A 1 72 ? -14.672 24.888 30.642 1.00 13.28 72 LEU A CA 1
ATOM 516 C C . LEU A 1 72 ? -13.464 23.996 30.865 1.00 11.22 72 LEU A C 1
ATOM 517 O O . LEU A 1 72 ? -12.576 24.287 31.684 1.00 12.61 72 LEU A O 1
ATOM 522 N N . SER A 1 73 ? -13.385 22.920 30.084 1.00 9.84 73 SER A N 1
ATOM 523 C CA . SER A 1 73 ? -12.170 22.104 30.152 1.00 8.66 73 SER A CA 1
ATOM 524 C C . SER A 1 73 ? -10.950 22.847 29.607 1.00 9.74 73 SER A C 1
ATOM 525 O O . SER A 1 73 ? -11.055 23.793 28.844 1.00 10.63 73 SER A O 1
ATOM 528 N N . SER A 1 74 ? -9.794 22.458 30.073 1.00 9.50 74 SER A N 1
ATOM 529 C CA . SER A 1 74 ? -8.573 23.265 29.874 1.00 9.27 74 SER A CA 1
ATOM 530 C C . SER A 1 74 ? -7.762 22.804 28.697 1.00 9.21 74 SER A C 1
ATOM 531 O O . SER A 1 74 ? -7.959 21.677 28.164 1.00 8.81 74 SER A O 1
ATOM 534 N N . ILE A 1 75 ? -6.821 23.669 28.319 1.00 8.31 75 ILE A N 1
ATOM 535 C CA . ILE A 1 75 ? -5.803 23.338 27.339 1.00 8.01 75 ILE A CA 1
ATOM 536 C C . ILE A 1 75 ? -4.551 22.920 28.054 1.00 8.13 75 ILE A C 1
ATOM 537 O O . ILE A 1 75 ? -4.040 23.664 28.904 1.00 9.76 75 ILE A O 1
ATOM 542 N N . LEU A 1 76 ? -4.053 21.709 27.766 1.00 8.76 76 LEU A N 1
ATOM 543 C CA . LEU A 1 76 ? -2.770 21.279 28.344 1.00 8.61 76 LEU A CA 1
ATOM 544 C C . LEU A 1 76 ? -1.659 21.442 27.350 1.00 9.11 76 LEU A C 1
ATOM 545 O O . LEU A 1 76 ? -1.767 20.950 26.209 1.00 10.08 76 LEU A O 1
ATOM 550 N N . LEU A 1 77 ? -0.619 22.160 27.743 1.00 7.50 77 LEU A N 1
ATOM 551 C CA . LEU A 1 77 ? 0.583 22.332 26.909 1.00 7.06 77 LEU A CA 1
ATOM 552 C C . LEU A 1 77 ? 1.661 21.507 27.620 1.00 7.40 77 LEU A C 1
ATOM 553 O O . LEU A 1 77 ? 2.201 21.923 28.645 1.00 8.03 77 LEU A O 1
ATOM 558 N N . ASN A 1 78 ? 1.858 20.272 27.136 1.00 7.29 78 ASN A N 1
ATOM 559 C CA . ASN A 1 78 ? 2.665 19.303 27.910 1.00 7.04 78 ASN A CA 1
ATOM 560 C C . ASN A 1 78 ? 4.046 19.117 27.280 1.00 7.53 78 ASN A C 1
ATOM 561 O O . ASN A 1 78 ? 4.217 19.268 26.050 1.00 8.24 78 ASN A O 1
ATOM 566 N N . SER A 1 79 ? 5.028 18.760 28.107 1.00 8.03 79 SER A N 1
ATOM 567 C CA . SER A 1 79 ? 6.354 18.490 27.591 1.00 7.61 79 SER A CA 1
ATOM 568 C C . SER A 1 79 ? 7.119 17.712 28.652 1.00 8.47 79 SER A C 1
ATOM 569 O O . SER A 1 79 ? 6.748 17.723 29.853 1.00 8.07 79 SER A O 1
ATOM 572 N N . HIS A 1 80 ? 8.200 17.085 28.217 1.00 7.70 80 HIS A N 1
ATOM 573 C CA . HIS A 1 80 ? 9.060 16.320 29.111 1.00 7.76 80 HIS A CA 1
ATOM 574 C C . HIS A 1 80 ? 10.366 17.082 29.330 1.00 8.47 80 HIS A C 1
ATOM 575 O O . HIS A 1 80 ? 10.886 17.689 28.407 1.00 9.05 80 HIS A O 1
ATOM 582 N N . THR A 1 81 ? 10.919 16.977 30.540 1.00 8.35 81 THR A N 1
ATOM 583 C CA . THR A 1 81 ? 12.125 17.756 30.917 1.00 8.22 81 THR A CA 1
ATOM 584 C C . THR A 1 81 ? 13.408 16.971 30.743 1.00 8.53 81 THR A C 1
ATOM 585 O O . THR A 1 81 ? 14.470 17.526 30.677 1.00 9.21 81 THR A O 1
ATOM 589 N N . ASP A 1 82 ? 13.331 15.638 30.672 1.00 8.14 82 ASP A N 1
ATOM 590 C CA . ASP A 1 82 ? 14.535 14.812 30.502 1.00 8.79 82 ASP A CA 1
ATOM 591 C C . ASP A 1 82 ? 14.974 14.763 29.020 1.00 8.80 82 ASP A C 1
ATOM 592 O O . ASP A 1 82 ? 14.175 14.980 28.094 1.00 9.01 82 ASP A O 1
ATOM 597 N N . VAL A 1 83 ? 16.267 14.494 28.839 1.00 9.07 83 VAL A N 1
ATOM 598 C CA . VAL A 1 83 ? 16.839 14.279 27.522 1.00 8.83 83 VAL A CA 1
ATOM 599 C C . VAL A 1 83 ? 17.674 13.023 27.522 1.00 9.89 83 VAL A C 1
ATOM 600 O O . VAL A 1 83 ? 18.141 12.598 28.602 1.00 9.65 83 VAL A O 1
ATOM 604 N N . VAL A 1 84 ? 17.846 12.417 26.343 1.00 9.18 84 VAL A N 1
ATOM 605 C CA . VAL A 1 84 ? 18.631 11.166 26.260 1.00 9.43 84 VAL A CA 1
ATOM 606 C C . VAL A 1 84 ? 20.112 11.438 26.466 1.00 8.56 84 VAL A C 1
ATOM 607 O O . VAL A 1 84 ? 20.566 12.592 26.305 1.00 8.95 84 VAL A O 1
ATOM 611 N N . PRO A 1 85 ? 20.922 10.406 26.754 1.00 9.01 85 PRO A N 1
ATOM 612 C CA . PRO A 1 85 ? 22.370 10.596 26.925 1.00 9.01 85 PRO A CA 1
ATOM 613 C C . PRO A 1 85 ? 23.109 11.071 25.679 1.00 10.39 85 PRO A C 1
ATOM 614 O O . PRO A 1 85 ? 22.528 11.186 24.553 1.00 10.27 85 PRO A O 1
ATOM 618 N N . VAL A 1 86 ? 24.408 11.333 25.868 1.00 10.02 86 VAL A N 1
ATOM 619 C CA . VAL A 1 86 ? 25.289 11.769 24.777 1.00 10.87 86 VAL A CA 1
ATOM 620 C C . VAL A 1 86 ? 26.573 10.946 24.755 1.00 10.93 86 VAL A C 1
ATOM 621 O O . VAL A 1 86 ? 26.988 10.435 25.799 1.00 12.15 86 VAL A O 1
ATOM 625 N N . PHE A 1 87 ? 27.183 10.852 23.575 1.00 10.49 87 PHE A N 1
ATOM 626 C CA . PHE A 1 87 ? 28.594 10.473 23.438 1.00 11.36 87 PHE A CA 1
ATOM 627 C C . PHE A 1 87 ? 29.308 11.775 23.105 1.00 13.11 87 PHE A C 1
ATOM 628 O O . PHE A 1 87 ? 29.378 12.168 21.931 1.00 12.58 87 PHE A O 1
ATOM 636 N N . LYS A 1 88 ? 29.824 12.462 24.133 1.00 13.50 88 LYS A N 1
ATOM 637 C CA . LYS A 1 88 ? 30.145 13.876 23.943 1.00 16.27 88 LYS A CA 1
ATOM 638 C C . LYS A 1 88 ? 31.355 14.023 22.993 1.00 16.02 88 LYS A C 1
ATOM 639 O O . LYS A 1 88 ? 31.457 15.042 22.317 1.00 16.36 88 LYS A O 1
ATOM 645 N N . GLU A 1 89 ? 32.191 12.986 22.878 1.00 16.74 89 GLU A N 1
ATOM 646 C CA . GLU A 1 89 ? 33.358 13.027 21.921 1.00 19.69 89 GLU A CA 1
ATOM 647 C C . GLU A 1 89 ? 32.929 13.226 20.459 1.00 17.69 89 GLU A C 1
ATOM 648 O O . GLU A 1 89 ? 33.721 13.649 19.595 1.00 19.50 89 GLU A O 1
ATOM 654 N N . HIS A 1 90 ? 31.655 12.921 20.150 1.00 16.48 90 HIS A N 1
ATOM 655 C CA . HIS A 1 90 ? 31.179 13.030 18.787 1.00 15.72 90 HIS A CA 1
ATOM 656 C C . HIS A 1 90 ? 30.548 14.342 18.483 1.00 14.97 90 HIS A C 1
ATOM 657 O O . HIS A 1 90 ? 30.081 14.544 17.371 1.00 17.41 90 HIS A O 1
ATOM 664 N N . TRP A 1 91 ? 30.525 15.245 19.476 1.00 13.47 91 TRP A N 1
ATOM 665 C CA . TRP A 1 91 ? 29.895 16.559 19.252 1.00 12.54 91 TRP A CA 1
ATOM 666 C C . TRP A 1 91 ? 30.857 17.667 18.867 1.00 13.74 91 TRP A C 1
ATOM 667 O O . TRP A 1 91 ? 32.028 17.651 19.289 1.00 16.65 91 TRP A O 1
ATOM 678 N N . SER A 1 92 ? 30.332 18.615 18.107 1.00 14.06 92 SER A N 1
ATOM 679 C CA . SER A 1 92 ? 31.083 19.814 17.662 1.00 16.55 92 SER A CA 1
ATOM 680 C C . SER A 1 92 ? 31.188 20.854 18.743 1.00 16.05 92 SER A C 1
ATOM 681 O O . SER A 1 92 ? 32.080 21.678 18.725 1.00 18.13 92 SER A O 1
ATOM 684 N N . HIS A 1 93 ? 30.195 20.894 19.612 1.00 13.12 93 HIS A N 1
ATOM 685 C CA . HIS A 1 93 ? 30.148 21.775 20.771 1.00 13.64 93 HIS A CA 1
ATOM 686 C C . HIS A 1 93 ? 29.583 21.000 2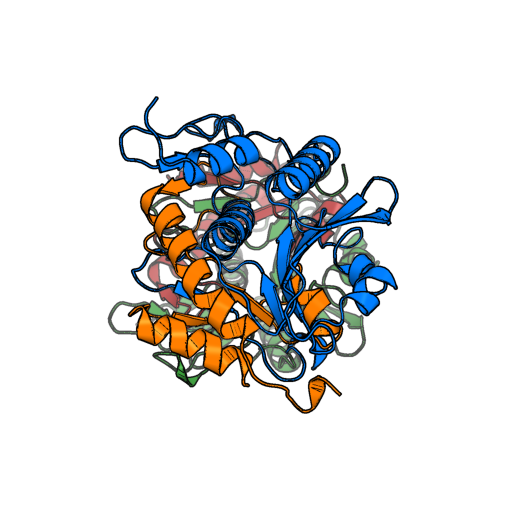1.951 1.00 13.45 93 HIS A C 1
ATOM 687 O O . HIS A 1 93 ? 28.838 20.060 21.764 1.00 14.45 93 HIS A O 1
ATOM 694 N N . ASP A 1 94 ? 29.964 21.369 23.173 1.00 13.74 94 ASP A N 1
ATOM 695 C CA . ASP A 1 94 ? 29.495 20.645 24.397 1.00 12.87 94 ASP A CA 1
ATOM 696 C C . ASP A 1 94 ? 27.987 20.566 24.395 1.00 11.89 94 ASP A C 1
ATOM 697 O O . ASP A 1 94 ? 27.318 21.595 24.296 1.00 11.74 94 ASP A O 1
ATOM 702 N N . PRO A 1 95 ? 27.411 19.363 24.493 1.00 11.26 95 PRO A N 1
ATOM 703 C CA . PRO A 1 95 ? 25.940 19.263 24.389 1.00 10.76 95 PRO A CA 1
ATOM 704 C C . PRO A 1 95 ? 25.162 19.982 25.492 1.00 10.04 95 PRO A C 1
ATOM 705 O O . PRO A 1 95 ? 23.944 20.122 25.338 1.00 10.84 95 PRO A O 1
ATOM 709 N N . PHE A 1 96 ? 25.801 20.349 26.596 1.00 9.77 96 PHE A N 1
ATOM 710 C CA . PHE A 1 96 ? 25.096 21.110 27.659 1.00 9.25 96 PHE A CA 1
ATOM 711 C C . PHE A 1 96 ? 25.580 22.541 27.801 1.00 10.33 96 PHE A C 1
ATOM 712 O O . PHE A 1 96 ? 25.207 23.209 28.759 1.00 11.97 96 PHE A O 1
ATOM 720 N N . GLU A 1 97 ? 26.369 23.035 26.827 1.00 11.04 97 GLU A N 1
ATOM 721 C CA . GLU A 1 97 ? 26.790 24.450 26.825 1.00 12.41 97 GLU A CA 1
ATOM 722 C C . GLU A 1 97 ? 25.751 25.359 26.195 1.00 11.46 97 GLU A C 1
ATOM 723 O O . GLU A 1 97 ? 25.732 26.566 26.420 1.00 12.02 97 GLU A O 1
ATOM 729 N N . ALA A 1 98 ? 24.940 24.811 25.289 1.00 10.42 98 ALA A N 1
ATOM 730 C CA . ALA A 1 98 ? 24.051 25.611 24.439 1.00 11.18 98 ALA A CA 1
ATOM 731 C C . ALA A 1 98 ? 24.791 26.712 23.668 1.00 10.61 98 ALA A C 1
ATOM 732 O O . ALA A 1 98 ? 24.300 27.856 23.536 1.00 11.94 98 ALA A O 1
ATOM 734 N N . PHE A 1 99 ? 25.954 26.365 23.124 1.00 10.28 99 PHE A N 1
ATOM 735 C CA . PHE A 1 99 ? 26.693 27.267 22.230 1.00 11.91 99 PHE A CA 1
ATOM 736 C C . PHE A 1 99 ? 25.800 27.640 21.040 1.00 10.29 99 PHE A C 1
ATOM 737 O O . PHE A 1 99 ? 25.140 26.778 20.426 1.00 11.76 99 PHE A O 1
ATOM 745 N N . LYS A 1 100 ? 25.828 28.923 20.679 1.00 11.02 100 LYS A N 1
ATOM 746 C CA . LYS A 1 100 ? 25.146 29.407 19.483 1.00 11.15 100 LYS A CA 1
ATOM 747 C C . LYS A 1 100 ? 26.240 29.892 18.537 1.00 12.38 100 LYS A C 1
ATOM 748 O O . LYS A 1 100 ? 27.027 30.770 18.868 1.00 14.49 100 LYS A O 1
ATOM 754 N N . ASP A 1 101 ? 26.289 29.295 17.351 1.00 11.14 101 ASP A N 1
ATOM 755 C CA . ASP A 1 101 ? 27.334 29.710 16.384 1.00 11.91 101 ASP A CA 1
ATOM 756 C C . ASP A 1 101 ? 27.014 30.993 15.663 1.00 12.59 101 ASP A C 1
ATOM 757 O O . ASP A 1 101 ? 25.917 31.531 15.815 1.00 13.31 101 ASP A O 1
ATOM 762 N N . SER A 1 102 ? 27.970 31.484 14.863 1.00 12.66 102 SER A N 1
ATOM 763 C CA . SER A 1 102 ? 27.779 32.779 14.221 1.00 13.69 102 SER A CA 1
ATOM 764 C C . SER A 1 102 ? 26.763 32.753 13.093 1.00 13.53 102 SER A C 1
ATOM 765 O O . SER A 1 102 ? 26.294 33.843 12.661 1.00 16.57 102 SER A O 1
ATOM 768 N N . GLU A 1 103 ? 26.366 31.541 12.654 1.00 12.79 103 GLU A N 1
ATOM 769 C CA . GLU A 1 103 ? 25.256 31.391 11.687 1.00 13.09 103 GLU A CA 1
ATOM 770 C C . GLU A 1 103 ? 23.869 31.191 12.355 1.00 13.32 103 GLU A C 1
ATOM 771 O O . GLU A 1 103 ? 22.886 31.007 11.676 1.00 14.97 103 GLU A O 1
ATOM 777 N N . GLY A 1 104 ? 23.845 31.236 13.688 1.00 11.50 104 GLY A N 1
ATOM 778 C CA . GLY A 1 104 ? 22.587 31.220 14.423 1.00 11.23 104 GLY A CA 1
ATOM 779 C C . GLY A 1 104 ? 22.134 29.859 14.993 1.00 10.27 104 GLY A C 1
ATOM 780 O O . GLY A 1 104 ? 20.993 29.769 15.551 1.00 11.56 104 GLY A O 1
ATOM 781 N N . TYR A 1 105 ? 22.950 28.834 14.814 1.00 10.31 105 TYR A N 1
ATOM 782 C CA . TYR A 1 105 ? 22.566 27.493 15.239 1.00 10.38 105 TYR A CA 1
ATOM 783 C C . TYR A 1 105 ? 22.909 27.263 16.707 1.00 10.03 105 TYR A C 1
ATOM 784 O O . TYR A 1 105 ? 24.065 27.486 17.111 1.00 11.28 105 TYR A O 1
ATOM 793 N N . ILE A 1 106 ? 21.905 26.788 17.482 1.00 9.02 106 ILE A N 1
ATOM 794 C CA . ILE A 1 106 ? 22.099 26.526 18.906 1.00 10.08 106 ILE A CA 1
ATOM 795 C C . ILE A 1 106 ? 22.278 25.007 19.057 1.00 9.78 106 ILE A C 1
ATOM 796 O O . ILE A 1 106 ? 21.385 24.222 18.674 1.00 10.06 106 ILE A O 1
ATOM 801 N N . TYR A 1 107 ? 23.455 24.592 19.549 1.00 10.69 107 TYR A N 1
ATOM 802 C CA . TYR A 1 107 ? 23.764 23.154 19.680 1.00 10.34 107 TYR A CA 1
ATOM 803 C C . TYR A 1 107 ? 23.530 22.705 21.109 1.00 10.23 107 TYR A C 1
ATOM 804 O O . TYR A 1 107 ? 24.081 23.292 22.037 1.00 11.19 107 TYR A O 1
ATOM 813 N N . ALA A 1 108 ? 22.658 21.731 21.329 1.00 8.75 108 ALA A N 1
ATOM 814 C CA . ALA A 1 108 ? 22.485 21.166 22.678 1.00 8.47 108 ALA A CA 1
ATOM 815 C C . ALA A 1 108 ? 21.689 19.879 22.587 1.00 8.79 108 ALA A C 1
ATOM 816 O O . ALA A 1 108 ? 20.757 19.752 21.742 1.00 8.96 108 ALA A O 1
ATOM 818 N N . ARG A 1 109 ? 21.987 18.963 23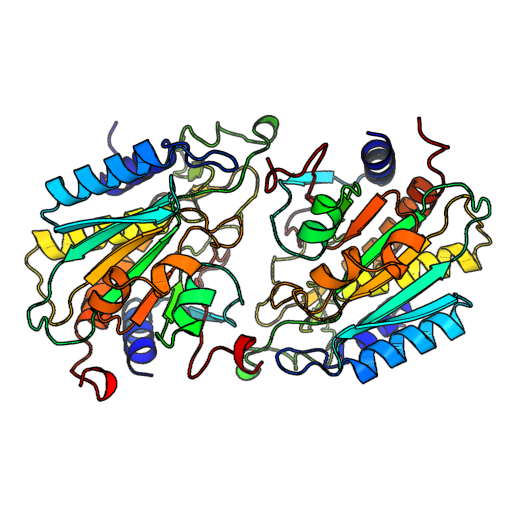.530 1.00 8.67 109 ARG A N 1
ATOM 819 C CA . ARG A 1 109 ? 21.070 17.842 23.743 1.00 8.66 109 ARG A CA 1
ATOM 820 C C . ARG A 1 109 ? 19.773 18.401 24.341 1.00 10.59 109 ARG A C 1
ATOM 821 O O . ARG A 1 109 ? 19.829 19.072 25.365 1.00 10.38 109 ARG A O 1
ATOM 829 N N . GLY A 1 110 ? 18.649 18.203 23.654 1.00 9.04 110 GLY A N 1
ATOM 830 C CA . GLY A 1 110 ? 17.390 18.870 23.999 1.00 8.31 110 GLY A CA 1
ATOM 831 C C . GLY A 1 110 ? 17.000 20.030 23.118 1.00 9.43 110 GLY A C 1
ATOM 832 O O . GLY A 1 110 ? 15.846 20.502 23.262 1.00 9.65 110 GLY A O 1
ATOM 833 N N . ALA A 1 111 ? 17.885 20.502 22.228 1.00 8.79 111 ALA A N 1
ATOM 834 C CA . ALA A 1 111 ? 17.526 21.665 21.411 1.00 9.21 111 ALA A CA 1
ATOM 835 C C . ALA A 1 111 ? 16.336 21.345 20.482 1.00 9.07 111 ALA A C 1
ATOM 836 O O . ALA A 1 111 ? 15.566 22.262 20.166 1.00 9.60 111 ALA A O 1
ATOM 838 N N . GLN A 1 112 ? 16.228 20.087 20.013 1.00 9.07 112 GLN A N 1
ATOM 839 C CA . GLN A 1 112 ? 15.049 19.643 19.260 1.00 8.15 112 GLN A CA 1
ATOM 840 C C . GLN A 1 112 ? 14.063 18.862 20.116 1.00 8.14 112 GLN A C 1
ATOM 841 O O . GLN A 1 112 ? 12.860 18.924 19.871 1.00 9.11 112 GLN A O 1
ATOM 847 N N . ASP A 1 113 ? 14.587 18.052 21.036 1.00 8.19 113 ASP A N 1
ATOM 848 C CA . ASP A 1 113 ? 13.750 17.058 21.732 1.00 8.49 113 ASP A CA 1
ATOM 849 C C . ASP A 1 113 ? 13.935 17.190 23.262 1.00 8.55 113 ASP A C 1
ATOM 850 O O . ASP A 1 113 ? 14.862 16.554 23.822 1.00 9.12 113 ASP A O 1
ATOM 855 N N . MET A 1 114 ? 13.146 17.994 23.979 1.00 7.95 114 MET A N 1
ATOM 856 C CA . MET A 1 114 ? 12.082 18.814 23.384 1.00 8.55 114 MET A CA 1
ATOM 857 C C . MET A 1 114 ? 12.066 20.157 24.108 1.00 9.06 114 MET A C 1
ATOM 858 O O . MET A 1 114 ? 11.015 20.772 24.278 1.00 9.01 114 MET A O 1
ATOM 863 N N . LYS A 1 115 ? 13.230 20.614 24.595 1.00 8.47 115 LYS A N 1
ATOM 864 C CA . LYS A 1 115 ? 13.223 21.810 25.478 1.00 7.76 115 LYS A CA 1
ATOM 865 C C . LYS A 1 115 ? 12.836 23.056 24.719 1.00 8.22 115 LYS A C 1
ATOM 866 O O . LYS A 1 115 ? 12.319 23.974 25.335 1.00 9.36 115 LYS A O 1
ATOM 872 N N . CYS A 1 116 ? 13.029 23.087 23.407 1.00 8.30 116 CYS A N 1
ATOM 873 C CA . CYS A 1 116 ? 12.505 24.183 22.581 1.00 8.76 116 CYS A CA 1
ATOM 874 C C . CYS A 1 116 ? 11.020 24.405 22.820 1.00 7.96 116 CYS A C 1
ATOM 875 O O . CYS A 1 116 ? 10.600 25.539 22.985 1.00 8.64 116 CYS A O 1
ATOM 878 N N . VAL A 1 117 ? 10.237 23.320 22.776 1.00 7.60 117 VAL A N 1
ATOM 879 C CA . VAL A 1 117 ? 8.799 23.452 22.909 1.00 8.35 117 VAL A CA 1
ATOM 880 C C . VAL A 1 117 ? 8.437 23.975 24.299 1.00 8.51 117 VAL A C 1
ATOM 881 O O . VAL A 1 117 ? 7.571 24.842 24.402 1.00 9.00 117 VAL A O 1
ATOM 885 N N . SER A 1 118 ? 9.072 23.482 25.361 1.00 7.39 118 SER A N 1
ATOM 886 C CA . SER A 1 118 ? 8.737 23.986 26.694 1.00 7.92 118 SER A CA 1
ATOM 887 C C . SER A 1 118 ? 8.928 25.502 26.782 1.00 7.53 118 SER A C 1
ATOM 888 O O . SER A 1 118 ? 8.075 26.193 27.343 1.00 8.56 118 SER A O 1
ATOM 891 N N . ILE A 1 119 ? 10.051 25.978 26.244 1.00 9.12 119 ILE A N 1
ATOM 892 C CA . ILE A 1 119 ? 10.303 27.411 26.319 1.00 7.93 119 ILE A CA 1
ATOM 893 C C . ILE A 1 119 ? 9.372 28.190 25.387 1.00 8.49 119 ILE A C 1
ATOM 894 O O . ILE A 1 119 ? 8.973 29.340 25.714 1.00 9.12 119 ILE A O 1
ATOM 899 N N . GLN A 1 120 ? 9.035 27.583 24.223 1.00 7.74 120 GLN A N 1
ATOM 900 C CA . GLN A 1 120 ? 8.049 28.218 23.369 1.00 7.85 120 GLN A CA 1
ATOM 901 C C . GLN A 1 120 ? 6.703 28.384 24.028 1.00 7.29 120 GLN A C 1
ATOM 902 O O . GLN A 1 120 ? 6.071 29.437 23.907 1.00 8.98 120 GLN A O 1
ATOM 908 N N . TYR A 1 121 ? 6.248 27.368 24.767 1.00 6.85 121 TYR A N 1
ATOM 909 C CA . TYR A 1 121 ? 4.990 27.517 25.460 1.00 7.38 121 TYR A CA 1
ATOM 910 C C . TYR A 1 121 ? 5.081 28.688 26.462 1.00 7.86 121 TYR A C 1
ATOM 911 O O . TYR A 1 121 ? 4.180 29.567 26.537 1.00 9.04 121 TYR A O 1
ATOM 920 N N . LEU A 1 122 ? 6.190 28.702 27.233 1.00 7.85 122 LEU A N 1
ATOM 921 C CA . LEU A 1 122 ? 6.343 29.708 28.312 1.00 8.24 122 LEU A CA 1
ATOM 922 C C . LEU A 1 122 ? 6.403 31.099 27.737 1.00 7.85 122 LEU A C 1
ATOM 923 O O . LEU A 1 122 ? 5.849 32.041 28.325 1.00 9.06 122 LEU A O 1
ATOM 928 N N . GLU A 1 123 ? 7.140 31.290 26.650 1.00 8.42 123 GLU A N 1
ATOM 929 C CA . GLU A 1 123 ? 7.284 32.635 26.051 1.00 7.97 123 GLU A CA 1
ATOM 930 C C . GLU A 1 123 ? 6.046 33.055 25.344 1.00 9.07 123 GLU A C 1
ATOM 931 O O . GLU A 1 123 ? 5.713 34.250 25.355 1.00 10.00 123 GLU A O 1
ATOM 937 N N . ALA A 1 124 ? 5.300 32.098 24.745 1.00 8.88 124 ALA A N 1
ATOM 938 C CA . ALA A 1 124 ? 4.001 32.459 24.124 1.00 7.33 124 ALA A CA 1
ATOM 939 C C . ALA A 1 124 ? 3.020 32.906 25.207 1.00 8.35 124 ALA A C 1
ATOM 940 O O . ALA A 1 124 ? 2.291 33.927 25.045 1.00 9.86 124 ALA A O 1
ATOM 942 N N . VAL A 1 125 ? 2.964 32.175 26.316 1.00 8.79 125 VAL A N 1
ATOM 943 C CA . VAL A 1 125 ? 2.080 32.557 27.401 1.00 8.37 125 VAL A CA 1
ATOM 944 C C . VAL A 1 125 ? 2.522 33.936 27.944 1.00 8.53 125 VAL A C 1
ATOM 945 O O . VAL A 1 125 ? 1.679 34.794 28.207 1.00 9.72 125 VAL A O 1
ATOM 949 N N . ARG A 1 126 ? 3.823 34.116 28.147 1.00 9.21 126 ARG A N 1
ATOM 950 C CA . ARG A 1 126 ? 4.282 35.371 28.722 1.00 9.10 126 ARG A CA 1
ATOM 951 C C . ARG A 1 126 ? 3.840 36.537 27.827 1.00 8.85 126 ARG A C 1
ATOM 952 O O . ARG A 1 126 ? 3.255 37.531 28.312 1.00 10.43 126 ARG A O 1
ATOM 960 N N . ARG A 1 127 ? 4.060 36.407 26.522 1.00 9.48 127 ARG A N 1
ATOM 961 C CA . ARG A 1 127 ? 3.714 37.498 25.591 1.00 9.86 127 ARG A CA 1
ATOM 962 C C . ARG A 1 127 ? 2.224 37.764 25.594 1.00 9.70 127 ARG A C 1
ATOM 963 O O . ARG A 1 127 ? 1.807 38.920 25.703 1.00 10.42 127 ARG A O 1
ATOM 971 N N . LEU A 1 128 ? 1.414 36.706 25.490 1.00 9.76 128 LEU A N 1
ATOM 972 C CA . LEU A 1 128 ? -0.036 36.921 25.352 1.00 9.06 128 LEU A CA 1
ATOM 973 C C . LEU A 1 128 ? -0.530 37.559 26.691 1.00 8.63 128 LEU A C 1
ATOM 974 O O . LEU A 1 128 ? -1.412 38.462 26.672 1.00 9.98 128 LEU A O 1
ATOM 979 N N . LYS A 1 129 ? -0.035 37.051 27.843 1.00 8.25 129 LYS A N 1
ATOM 980 C CA . LYS A 1 129 ? -0.564 37.500 29.129 1.00 8.86 129 LYS A CA 1
ATOM 981 C C . LYS A 1 129 ? -0.130 38.932 29.436 1.00 9.46 129 LYS A C 1
ATOM 982 O O . LYS A 1 129 ? -0.961 39.772 29.874 1.00 10.02 129 LYS A O 1
ATOM 988 N N . VAL A 1 130 ? 1.156 39.230 29.230 1.00 9.74 130 VAL A N 1
ATOM 989 C CA . VAL A 1 130 ? 1.657 40.567 29.568 1.00 11.01 130 VAL A CA 1
ATOM 990 C C . VAL A 1 130 ? 1.106 41.614 28.588 1.00 10.10 130 VAL A C 1
ATOM 991 O O . VAL A 1 130 ? 1.006 42.817 28.929 1.00 12.21 130 VAL A O 1
ATOM 995 N N . GLU A 1 131 ? 0.723 41.192 27.378 1.00 10.80 131 GLU A N 1
ATOM 996 C CA . GLU A 1 131 ? 0.107 42.089 26.379 1.00 12.06 131 GLU A CA 1
ATOM 997 C C . GLU A 1 131 ? -1.405 42.244 26.568 1.00 11.70 131 GLU A C 1
ATOM 998 O O . GLU A 1 131 ? -2.085 42.817 25.729 1.00 15.99 131 GLU A O 1
ATOM 1004 N N . GLY A 1 132 ? -1.960 41.600 27.585 1.00 10.01 132 GLY A N 1
ATOM 1005 C CA . GLY A 1 132 ? -3.340 41.872 27.973 1.00 10.57 132 GLY A CA 1
ATOM 1006 C C . GLY A 1 132 ? -4.377 40.975 27.325 1.00 10.30 132 GLY A C 1
ATOM 1007 O O . GLY A 1 132 ? -5.566 41.318 27.387 1.00 12.85 132 GLY A O 1
ATOM 1008 N N . HIS A 1 133 ? -3.976 39.813 26.788 1.00 11.37 133 HIS A N 1
ATOM 1009 C CA . HIS A 1 133 ? -4.983 38.902 26.211 1.00 11.42 133 HIS A CA 1
ATOM 1010 C C . HIS A 1 133 ? -5.616 38.059 27.281 1.00 11.37 133 HIS A C 1
ATOM 1011 O O . HIS A 1 133 ? -4.962 37.748 28.278 1.00 12.40 133 HIS A O 1
ATOM 1018 N N . ARG A 1 134 ? -6.877 37.655 27.064 1.00 10.49 134 ARG A N 1
ATOM 1019 C CA . ARG A 1 134 ? -7.538 36.716 28.004 1.00 12.19 134 ARG A CA 1
ATOM 1020 C C . ARG A 1 134 ? -8.404 35.784 27.168 1.00 11.63 134 ARG A C 1
ATOM 1021 O O . ARG A 1 134 ? -9.062 36.236 26.211 1.00 13.63 134 ARG A O 1
ATOM 1029 N N . PHE A 1 135 ? -8.435 34.496 27.533 1.00 9.82 135 PHE A N 1
ATOM 1030 C CA . PHE A 1 135 ? -9.229 33.480 26.798 1.00 10.76 135 PHE A CA 1
ATOM 1031 C C . PHE A 1 135 ? -10.172 32.801 27.769 1.00 10.70 135 PHE A C 1
ATOM 1032 O O . PHE A 1 135 ? -9.891 32.766 28.978 1.00 10.91 135 PHE A O 1
ATOM 1040 N N . PRO A 1 136 ? -11.252 32.238 27.252 1.00 10.59 136 PRO A N 1
ATOM 1041 C CA . PRO A 1 136 ? -12.196 31.526 28.126 1.00 11.41 136 PRO A CA 1
ATOM 1042 C C . PRO A 1 136 ? -11.509 30.334 28.830 1.00 10.46 136 PRO A C 1
ATOM 1043 O O . PRO A 1 136 ? -11.773 30.131 30.047 1.00 10.13 136 PRO A O 1
ATOM 1047 N N . ARG A 1 137 ? -10.715 29.508 28.130 1.00 9.63 137 ARG A N 1
ATOM 1048 C CA . ARG A 1 137 ? -10.194 28.283 28.742 1.00 9.03 137 ARG A CA 1
ATOM 1049 C C . ARG A 1 137 ? -8.902 28.485 29.484 1.00 8.47 137 ARG A C 1
ATOM 1050 O O . ARG A 1 137 ? -7.987 29.166 29.001 1.00 10.07 137 ARG A O 1
ATOM 1058 N N . THR A 1 138 ? -8.827 27.881 30.671 1.00 8.38 138 THR A N 1
ATOM 1059 C CA . THR A 1 138 ? -7.574 27.813 31.394 1.00 8.85 138 THR A CA 1
ATOM 1060 C C . THR A 1 138 ? -6.517 27.076 30.546 1.00 8.10 138 THR A C 1
ATOM 1061 O O . THR A 1 138 ? -6.851 26.084 29.842 1.00 8.50 138 THR A O 1
ATOM 1065 N N . ILE A 1 139 ? -5.261 27.536 30.678 1.00 9.04 139 ILE A N 1
ATOM 1066 C CA . ILE A 1 139 ? -4.140 26.840 30.076 1.00 8.51 139 ILE A CA 1
ATOM 1067 C C . ILE A 1 139 ? -3.269 26.324 31.214 1.00 8.78 139 ILE A C 1
ATOM 1068 O O . ILE A 1 139 ? -2.939 27.074 32.166 1.00 10.27 139 ILE A O 1
ATOM 1073 N N . HIS A 1 140 ? -2.913 25.028 31.153 1.00 8.67 140 HIS A N 1
ATOM 1074 C CA . HIS A 1 140 ? -1.946 24.451 32.104 1.00 8.61 140 HIS A CA 1
ATOM 1075 C C . HIS A 1 140 ? -0.773 24.001 31.291 1.00 8.53 140 HIS A C 1
ATOM 1076 O O . HIS A 1 140 ? -0.955 23.226 30.320 1.00 11.01 140 HIS A O 1
ATOM 1083 N N . MET A 1 141 ? 0.418 24.398 31.715 1.00 7.94 141 MET A N 1
ATOM 1084 C CA . MET A 1 141 ? 1.656 23.851 31.153 1.00 9.29 141 MET A CA 1
ATOM 1085 C C . MET A 1 141 ? 2.137 22.762 32.108 1.00 8.75 141 MET A C 1
ATOM 1086 O O . MET A 1 141 ? 2.403 23.042 33.285 1.00 9.39 141 MET A O 1
ATOM 1091 N N . THR A 1 142 ? 2.289 21.529 31.631 1.00 8.99 142 THR A N 1
ATOM 1092 C CA . THR A 1 142 ? 2.742 20.420 32.510 1.00 10.05 142 THR A CA 1
ATOM 1093 C C . THR A 1 142 ? 4.122 20.025 32.066 1.00 8.98 142 THR A C 1
ATOM 1094 O O . THR A 1 142 ? 4.336 19.774 30.871 1.00 10.06 142 THR A O 1
ATOM 1098 N N . PHE A 1 143 ? 5.055 19.944 33.018 1.00 8.47 143 PHE A N 1
ATOM 1099 C CA . PHE A 1 143 ? 6.451 19.586 32.701 1.00 8.06 143 PHE A CA 1
ATOM 1100 C C . PHE A 1 143 ? 6.731 18.290 33.439 1.00 8.47 143 PHE A C 1
ATOM 1101 O O . PHE A 1 143 ? 6.751 18.302 34.686 1.00 8.86 143 PHE A O 1
ATOM 1109 N N . VAL A 1 144 ? 6.869 17.184 32.688 1.00 8.03 144 VAL A N 1
ATOM 1110 C CA . VAL A 1 144 ? 6.968 15.869 33.346 1.00 8.00 144 VAL A CA 1
ATOM 1111 C C . VAL A 1 144 ? 8.431 15.355 33.196 1.00 9.08 144 VAL A C 1
ATOM 1112 O O . VAL A 1 144 ? 9.084 15.582 32.168 1.00 8.80 144 VAL A O 1
ATOM 1116 N N . PRO A 1 145 ? 8.901 14.619 34.199 1.00 8.73 145 PRO A N 1
ATOM 1117 C CA . PRO A 1 145 ? 10.150 13.842 34.063 1.00 8.70 145 PRO A CA 1
ATOM 1118 C C . PRO A 1 145 ? 9.878 12.568 33.280 1.00 9.71 145 PRO A C 1
ATOM 1119 O O . PRO A 1 145 ? 8.704 12.221 33.015 1.00 10.39 145 PRO A O 1
ATOM 1123 N N . ASP A 1 146 ? 10.968 11.854 32.992 1.00 9.91 146 ASP A N 1
ATOM 1124 C CA . ASP A 1 146 ? 10.947 10.397 32.715 1.00 9.83 146 ASP A CA 1
ATOM 1125 C C . ASP A 1 146 ? 10.432 9.941 31.356 1.00 8.81 146 ASP A C 1
ATOM 1126 O O . ASP A 1 146 ? 10.294 8.714 31.176 1.00 10.02 146 ASP A O 1
ATOM 1131 N N . GLU A 1 147 ? 10.163 10.844 30.411 1.00 8.71 147 GLU A N 1
ATOM 1132 C CA . GLU A 1 147 ? 9.596 10.415 29.145 1.00 8.11 147 GLU A CA 1
ATOM 1133 C C . GLU A 1 147 ? 10.521 9.516 28.363 1.00 8.33 147 GLU A C 1
ATOM 1134 O O . GLU A 1 147 ? 10.028 8.648 27.632 1.00 10.23 147 GLU A O 1
ATOM 1140 N N . GLU A 1 148 ? 11.833 9.779 28.419 1.00 8.60 148 GLU A N 1
ATOM 1141 C CA . GLU A 1 148 ? 12.739 9.083 27.505 1.00 10.12 148 GLU A CA 1
ATOM 1142 C C . GLU A 1 148 ? 12.966 7.634 27.911 1.00 11.50 148 GLU A C 1
ATOM 1143 O O . GLU A 1 148 ? 13.645 6.909 27.173 1.00 13.11 148 GLU A O 1
ATOM 1149 N N . VAL A 1 149 ? 12.444 7.234 29.087 1.00 11.36 149 VAL A N 1
ATOM 1150 C CA . VAL A 1 149 ? 12.538 5.812 29.491 1.00 12.60 149 VAL A CA 1
ATOM 1151 C C . VAL A 1 149 ? 11.151 5.213 29.623 1.00 13.08 149 VAL A C 1
ATOM 1152 O O . VAL A 1 149 ? 10.980 4.125 30.212 1.00 15.42 149 VAL A O 1
ATOM 1156 N N . GLY A 1 150 ? 10.165 5.882 29.061 1.00 12.18 150 GLY A N 1
ATOM 1157 C CA . GLY A 1 150 ? 8.849 5.241 28.930 1.00 11.58 150 GLY A CA 1
ATOM 1158 C C . GLY A 1 150 ? 7.786 5.858 29.831 1.00 12.76 150 GLY A C 1
ATOM 1159 O O . GLY A 1 150 ? 6.598 5.465 29.775 1.00 12.38 150 GLY A O 1
ATOM 1160 N N . GLY A 1 151 ? 8.201 6.831 30.665 1.00 10.22 151 GLY A N 1
ATOM 1161 C CA . GLY A 1 151 ? 7.194 7.602 31.418 1.00 10.44 151 GLY A CA 1
ATOM 1162 C C . GLY A 1 151 ? 6.553 6.893 32.603 1.00 10.39 151 GLY A C 1
ATOM 1163 O O . GLY A 1 151 ? 5.571 7.387 33.186 1.00 11.08 151 GLY A O 1
ATOM 1164 N N . HIS A 1 152 ? 7.118 5.736 33.001 1.00 11.30 152 HIS A N 1
ATOM 1165 C CA . HIS A 1 152 ? 6.454 4.950 34.025 1.00 11.63 152 HIS A CA 1
ATOM 1166 C C . HIS A 1 152 ? 6.518 5.557 35.412 1.00 11.89 152 HIS A C 1
ATOM 1167 O O . HIS A 1 152 ? 5.705 5.208 36.288 1.00 12.62 152 HIS A O 1
ATOM 1174 N N . GLN A 1 153 ? 7.436 6.514 35.606 1.00 11.41 153 GLN A N 1
ATOM 1175 C CA . GLN A 1 153 ? 7.512 7.305 36.838 1.00 11.25 153 GLN A CA 1
ATOM 1176 C C . GLN A 1 153 ? 7.242 8.775 36.512 1.00 11.01 153 GLN A C 1
ATOM 1177 O O . GLN A 1 153 ? 7.655 9.651 37.270 1.00 12.66 153 GLN A O 1
ATOM 1183 N N . GLY A 1 154 ? 6.478 9.025 35.450 1.00 9.74 154 GLY A N 1
ATOM 1184 C CA . GLY A 1 154 ? 6.193 10.407 35.032 1.00 9.89 154 GLY A CA 1
ATOM 1185 C C . GLY A 1 154 ? 4.747 10.505 34.581 1.00 8.87 154 GLY A C 1
ATOM 1186 O O . GLY A 1 154 ? 3.819 10.311 35.385 1.00 10.27 154 GLY A O 1
ATOM 1187 N N . MET A 1 155 ? 4.537 10.755 33.286 1.00 9.56 155 MET A N 1
ATOM 1188 C CA . MET A 1 155 ? 3.188 10.979 32.774 1.00 9.36 155 MET A CA 1
ATOM 1189 C C . MET A 1 155 ? 2.261 9.773 32.976 1.00 9.55 155 MET A C 1
ATOM 1190 O O . MET A 1 155 ? 1.062 9.962 33.253 1.00 9.79 155 MET A O 1
ATOM 1195 N N . GLU A 1 156 ? 2.802 8.550 32.904 1.00 10.54 156 GLU A N 1
ATOM 1196 C CA . GLU A 1 156 ? 1.904 7.395 33.039 1.00 11.00 156 GLU A CA 1
ATOM 1197 C C . GLU A 1 156 ? 1.298 7.397 34.442 1.00 11.65 156 GLU A C 1
ATOM 1198 O O . GLU A 1 156 ? 0.126 7.008 34.595 1.00 12.72 156 GLU A O 1
ATOM 1204 N N . LEU A 1 157 ? 2.085 7.762 35.465 1.00 11.16 157 LEU A N 1
ATOM 1205 C CA . LEU A 1 157 ? 1.503 7.914 36.799 1.00 10.62 157 LEU A CA 1
ATOM 1206 C C . LEU A 1 157 ? 0.660 9.173 36.960 1.00 11.70 157 LEU A C 1
ATOM 1207 O O . LEU A 1 157 ? -0.362 9.178 37.682 1.00 11.86 157 LEU A O 1
ATOM 1212 N N . PHE A 1 158 ? 1.108 10.264 36.323 1.00 10.29 158 PHE A N 1
ATOM 1213 C CA . PHE A 1 158 ? 0.394 11.519 36.559 1.00 9.87 158 PHE A CA 1
ATOM 1214 C C . PHE A 1 158 ? -1.072 11.426 36.135 1.00 10.60 158 PHE A C 1
ATOM 1215 O O . PHE A 1 158 ? -1.930 12.008 36.812 1.00 10.32 158 PHE A O 1
ATOM 1223 N N . VAL A 1 159 ? -1.385 10.670 35.067 1.00 10.69 159 VAL A N 1
ATOM 1224 C CA . VAL A 1 159 ? -2.768 10.693 34.590 1.00 11.76 159 VAL A CA 1
ATOM 1225 C C . VAL A 1 159 ? -3.750 9.945 35.508 1.00 11.01 159 VAL A C 1
ATOM 1226 O O . VAL A 1 159 ? -4.932 10.016 35.280 1.00 12.90 159 VAL A O 1
ATOM 1230 N N . GLN A 1 160 ? -3.261 9.237 36.522 1.00 11.84 160 GLN A N 1
ATOM 1231 C CA . GLN A 1 160 ? -4.160 8.650 37.528 1.00 12.96 160 GLN A CA 1
ATOM 1232 C C . GLN A 1 160 ? -4.277 9.530 38.751 1.00 11.31 160 GLN A C 1
ATOM 1233 O O . GLN A 1 160 ? -5.078 9.240 39.637 1.00 13.50 160 GLN A O 1
ATOM 1239 N N . ARG A 1 161 ? -3.565 10.654 38.820 1.00 9.94 161 ARG A N 1
ATOM 1240 C CA . ARG A 1 161 ? -3.547 11.442 40.062 1.00 9.82 161 ARG A CA 1
ATOM 1241 C C . ARG A 1 161 ? -4.798 12.325 40.181 1.00 9.70 161 ARG A C 1
ATOM 1242 O O . ARG A 1 161 ? -5.296 12.892 39.172 1.00 10.37 161 ARG A O 1
ATOM 1250 N N . PRO A 1 162 ? -5.261 12.578 41.415 1.00 10.59 162 PRO A N 1
ATOM 1251 C CA . PRO A 1 162 ? -6.375 13.526 41.605 1.00 11.58 162 PRO A CA 1
ATOM 1252 C C . PRO A 1 162 ? -5.962 14.915 41.135 1.00 10.91 162 PRO A C 1
ATOM 1253 O O . PRO A 1 162 ? -6.846 15.638 40.615 1.00 11.97 162 PRO A O 1
ATOM 1257 N N . GLU A 1 163 ? -4.673 15.268 41.237 1.00 11.02 163 GLU A N 1
ATOM 1258 C CA . GLU A 1 163 ? -4.261 16.584 40.756 1.00 10.34 163 GLU A CA 1
ATOM 1259 C C . GLU A 1 163 ? -4.398 16.704 39.231 1.00 10.22 163 GLU A C 1
ATOM 1260 O O . GLU A 1 163 ? -4.674 17.779 38.695 1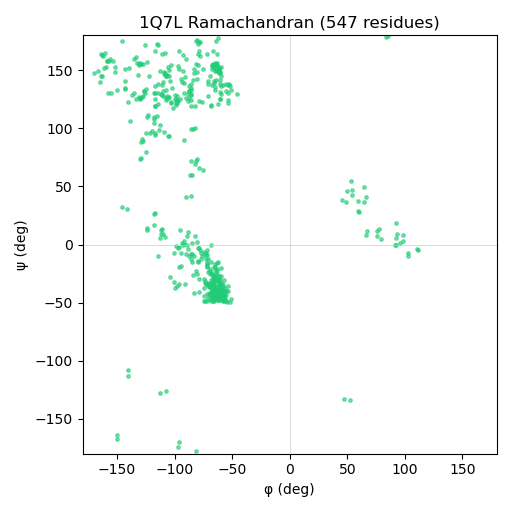.00 12.36 163 GLU A O 1
ATOM 1266 N N . PHE A 1 164 ? -4.185 15.580 38.541 1.00 9.39 164 PHE A N 1
ATOM 1267 C CA . PHE A 1 164 ? -4.433 15.573 37.082 1.00 9.67 164 PHE A CA 1
ATOM 1268 C C . PHE A 1 164 ? -5.937 15.699 36.770 1.00 11.42 164 PHE A C 1
ATOM 1269 O O . PHE A 1 164 ? -6.359 16.482 35.900 1.00 10.79 164 PHE A O 1
ATOM 1277 N N . HIS A 1 165 ? -6.765 14.899 37.427 1.00 10.61 165 HIS A N 1
ATOM 1278 C CA . HIS A 1 165 ? -8.195 14.926 37.157 1.00 10.91 165 HIS A CA 1
ATOM 1279 C C . HIS A 1 165 ? -8.704 16.346 37.415 1.00 11.16 165 HIS A C 1
ATOM 1280 O O . HIS A 1 165 ? -9.595 16.830 36.691 1.00 11.90 165 HIS A O 1
ATOM 1287 N N . ALA A 1 166 ? -8.138 17.001 38.435 1.00 10.84 166 ALA A N 1
ATOM 1288 C CA . ALA A 1 166 ? -8.602 18.359 38.765 1.00 10.94 166 ALA A CA 1
ATOM 1289 C C . ALA A 1 166 ? -8.319 19.411 37.650 1.00 11.99 166 ALA A C 1
ATOM 1290 O O . ALA A 1 166 ? -8.922 20.485 37.618 1.00 13.63 166 ALA A O 1
ATOM 1292 N N . LEU A 1 167 ? -7.364 19.148 36.781 1.00 10.82 167 LEU A N 1
ATOM 1293 C CA . LEU A 1 167 ? -7.083 20.028 35.634 1.00 9.72 167 LEU A CA 1
ATOM 1294 C C . LEU A 1 167 ? -8.242 20.081 34.650 1.00 9.90 167 LEU A C 1
ATOM 1295 O O . LEU A 1 167 ? -8.355 21.021 33.848 1.00 10.42 167 LEU A O 1
ATOM 1300 N N . ARG A 1 168 ? -9.056 19.008 34.643 1.00 10.52 168 ARG A N 1
ATOM 1301 C CA . ARG A 1 168 ? -10.214 18.938 33.737 1.00 11.15 168 ARG A CA 1
ATOM 1302 C C . ARG A 1 168 ? -9.766 19.197 32.283 1.00 10.12 168 ARG A C 1
ATOM 1303 O O . ARG A 1 168 ? -10.274 20.036 31.582 1.00 10.91 168 ARG A O 1
ATOM 1311 N N . ALA A 1 169 ? -8.798 18.422 31.850 1.00 9.89 169 ALA A N 1
ATOM 1312 C CA . ALA A 1 169 ? -8.227 18.571 30.533 1.00 9.44 169 ALA A CA 1
ATOM 1313 C C . ALA A 1 169 ? -9.243 18.381 29.422 1.00 9.33 169 ALA A C 1
ATOM 1314 O O . ALA A 1 169 ? -10.032 17.414 29.394 1.00 12.18 169 ALA A O 1
ATOM 1316 N N . GLY A 1 170 ? -9.257 19.320 28.481 1.00 8.54 170 GLY A N 1
ATOM 1317 C CA . GLY A 1 170 ? -10.036 19.165 27.283 1.00 10.02 170 GLY A CA 1
ATOM 1318 C C . GLY A 1 170 ? -9.260 18.813 26.034 1.00 8.23 170 GLY A C 1
ATOM 1319 O O . GLY A 1 170 ? -9.767 18.125 25.134 1.00 8.83 170 GLY A O 1
ATOM 1320 N N . PHE A 1 171 ? -7.984 19.229 25.984 1.00 8.39 171 PHE A N 1
ATOM 1321 C CA . PHE A 1 171 ? -7.173 19.004 24.783 1.00 8.93 171 PHE A CA 1
ATOM 1322 C C . PHE A 1 171 ? -5.733 19.225 25.174 1.00 8.44 171 PHE A C 1
ATOM 1323 O O . PHE A 1 171 ? -5.460 20.088 25.990 1.00 9.89 171 PHE A O 1
ATOM 1331 N N . ALA A 1 172 ? -4.825 18.384 24.654 1.00 7.76 172 ALA A N 1
ATOM 1332 C CA . ALA A 1 172 ? -3.392 18.505 24.901 1.00 8.23 172 ALA A CA 1
ATOM 1333 C C . ALA A 1 172 ? -2.530 18.668 23.637 1.00 7.10 172 ALA A C 1
ATOM 1334 O O . ALA A 1 172 ? -2.801 18.005 22.623 1.00 7.92 172 ALA A O 1
ATOM 1336 N N . LEU A 1 173 ? -1.462 19.475 23.792 1.00 8.01 173 LEU A N 1
ATOM 1337 C CA . LEU A 1 173 ? -0.343 19.432 22.873 1.00 6.82 173 LEU A CA 1
ATOM 1338 C C . LEU A 1 173 ? 0.868 18.807 23.540 1.00 7.85 173 LEU A C 1
ATOM 1339 O O . LEU A 1 173 ? 1.093 18.953 24.729 1.00 8.02 173 LEU A O 1
ATOM 1344 N N . ASP A 1 174 ? 1.671 18.113 22.762 1.00 8.37 174 ASP A N 1
ATOM 1345 C CA . ASP A 1 174 ? 2.990 17.704 23.221 1.00 7.56 174 ASP A CA 1
ATOM 1346 C C . ASP A 1 174 ? 3.878 17.627 21.995 1.00 7.41 174 ASP A C 1
ATOM 1347 O O . ASP A 1 174 ? 3.510 18.173 20.937 1.00 7.76 174 ASP A O 1
ATOM 1352 N N . GLU A 1 175 ? 5.046 16.959 22.102 1.00 7.98 175 GLU A N 1
ATOM 1353 C CA . GLU A 1 175 ? 6.049 17.118 21.041 1.00 7.82 175 GLU A CA 1
ATOM 1354 C C . GLU A 1 175 ? 5.650 16.535 19.675 1.00 7.81 175 GLU A C 1
ATOM 1355 O O . GLU A 1 175 ? 4.881 15.550 19.588 1.00 7.66 175 GLU A O 1
ATOM 1361 N N . GLY A 1 176 ? 6.249 17.089 18.631 1.00 8.48 176 GLY A N 1
ATOM 1362 C CA . GLY A 1 176 ? 6.222 16.509 17.286 1.00 8.35 176 GLY A CA 1
ATOM 1363 C C . GLY A 1 176 ? 7.639 16.057 16.956 1.00 7.96 176 GLY A C 1
ATOM 1364 O O . GLY A 1 176 ? 8.245 15.298 17.747 1.00 9.70 176 GLY A O 1
ATOM 1365 N N . ILE A 1 177 ? 8.150 16.506 15.793 1.00 7.99 177 ILE A N 1
ATOM 1366 C CA . ILE A 1 177 ? 9.471 16.075 15.361 1.00 8.62 177 ILE A CA 1
ATOM 1367 C C . ILE A 1 177 ? 9.914 17.075 14.328 1.00 8.93 177 ILE A C 1
ATOM 1368 O O . ILE A 1 177 ? 9.074 17.708 13.663 1.00 9.91 177 ILE A O 1
ATOM 1373 N N . ALA A 1 178 ? 11.206 17.265 14.196 1.00 8.60 178 ALA A N 1
ATOM 1374 C CA . ALA A 1 178 ? 11.690 18.199 13.160 1.00 8.77 178 ALA A CA 1
ATOM 1375 C C . ALA A 1 178 ? 11.294 17.720 11.753 1.00 8.89 178 ALA A C 1
ATOM 1376 O O . ALA A 1 178 ? 11.198 16.506 11.502 1.00 10.23 178 ALA A O 1
ATOM 1378 N N . ASN A 1 179 ? 11.150 18.672 10.833 1.00 8.38 179 ASN A N 1
ATOM 1379 C CA . ASN A 1 179 ? 10.929 18.354 9.437 1.00 8.97 179 ASN A CA 1
ATOM 1380 C C . ASN A 1 179 ? 11.985 19.118 8.620 1.00 10.15 179 ASN A C 1
ATOM 1381 O O . ASN A 1 179 ? 12.132 20.332 8.819 1.00 9.32 179 ASN A O 1
ATOM 1386 N N . PRO A 1 180 ? 12.735 18.434 7.749 1.00 9.25 180 PRO A N 1
ATOM 1387 C CA . PRO A 1 180 ? 13.802 19.117 6.991 1.00 10.95 180 PRO A CA 1
ATOM 1388 C C . PRO A 1 180 ? 13.296 19.969 5.852 1.00 11.45 180 PRO A C 1
ATOM 1389 O O . PRO A 1 180 ? 14.100 20.725 5.284 1.00 12.98 180 PRO A O 1
ATOM 1393 N N . THR A 1 181 ? 12.015 19.863 5.529 1.00 10.83 181 THR A N 1
ATOM 1394 C CA . THR A 1 181 ? 11.443 20.629 4.403 1.00 12.45 181 THR A CA 1
ATOM 1395 C C . THR A 1 181 ? 10.769 21.881 4.899 1.00 11.78 181 THR A C 1
ATOM 1396 O O . THR A 1 181 ? 10.865 22.182 6.102 1.00 11.88 181 THR A O 1
ATOM 1400 N N . ASP A 1 182 ? 10.102 22.609 4.015 1.00 12.28 182 ASP A N 1
ATOM 1401 C CA . ASP A 1 182 ? 9.381 23.778 4.507 1.00 12.46 182 ASP A CA 1
ATOM 1402 C C . ASP A 1 182 ? 8.141 23.395 5.322 1.00 11.72 182 ASP A C 1
ATOM 1403 O O . ASP A 1 182 ? 7.586 24.276 6.005 1.00 12.65 182 ASP A O 1
ATOM 1408 N N . ALA A 1 183 ? 7.676 22.139 5.231 1.00 11.57 183 ALA A N 1
ATOM 1409 C CA . ALA A 1 183 ? 6.482 21.704 5.957 1.00 10.40 183 ALA A CA 1
ATOM 1410 C C . ALA A 1 183 ? 6.761 21.386 7.423 1.00 10.30 183 ALA A C 1
ATOM 1411 O O . ALA A 1 183 ? 7.915 21.205 7.827 1.00 11.21 183 ALA A O 1
ATOM 1413 N N . PHE A 1 184 ? 5.693 21.304 8.202 1.00 10.08 184 PHE A N 1
ATOM 1414 C CA . PHE A 1 184 ? 5.760 20.879 9.575 1.00 9.71 184 PHE A CA 1
ATOM 1415 C C . PHE A 1 184 ? 5.018 19.552 9.709 1.00 9.77 184 PHE A C 1
ATOM 1416 O O . PHE A 1 184 ? 3.910 19.405 9.156 1.00 11.72 184 PHE A O 1
ATOM 1424 N N . THR A 1 185 ? 5.585 18.623 10.473 1.00 9.27 185 THR A N 1
ATOM 1425 C CA . THR A 1 185 ? 4.895 17.387 10.817 1.00 9.67 185 THR A CA 1
ATOM 1426 C C . THR A 1 185 ? 3.923 17.606 11.967 1.00 9.07 185 THR A C 1
ATOM 1427 O O . THR A 1 185 ? 4.271 18.307 12.931 1.00 9.73 185 THR A O 1
ATOM 1431 N N . VAL A 1 186 ? 2.768 16.947 11.930 1.00 8.51 186 VAL A N 1
ATOM 1432 C CA . VAL A 1 186 ? 1.882 17.011 13.095 1.00 8.65 186 VAL A CA 1
ATOM 1433 C C . VAL A 1 186 ? 1.365 15.586 13.331 1.00 8.21 186 VAL A C 1
ATOM 1434 O O . VAL A 1 186 ? 0.934 14.915 12.349 1.00 10.55 186 VAL A O 1
ATOM 1438 N N . PHE A 1 187 ? 1.478 15.077 14.562 1.00 8.03 187 PHE A N 1
ATOM 1439 C CA . PHE A 1 187 ? 0.928 13.741 14.896 1.00 8.09 187 PHE A CA 1
ATOM 1440 C C . PHE A 1 187 ? -0.546 13.892 15.194 1.00 8.48 187 PHE A C 1
ATOM 1441 O O . PHE A 1 187 ? -0.934 14.645 16.113 1.00 9.62 187 PHE A O 1
ATOM 1449 N N . TYR A 1 188 ? -1.371 13.208 14.392 1.00 9.33 188 TYR A N 1
ATOM 1450 C CA . TYR A 1 188 ? -2.802 13.334 14.472 1.00 10.12 188 TYR A CA 1
ATOM 1451 C C . TYR A 1 188 ? -3.402 12.045 15.026 1.00 10.74 188 TYR A C 1
ATOM 1452 O O . TYR A 1 188 ? -3.006 10.961 14.629 1.00 11.44 188 TYR A O 1
ATOM 1461 N N . SER A 1 189 ? -4.415 12.182 15.889 1.00 11.66 189 SER A N 1
ATOM 1462 C CA . SER A 1 189 ? -5.098 11.047 16.456 1.00 13.79 189 SER A CA 1
ATOM 1463 C C . SER A 1 189 ? -6.531 11.554 16.744 1.00 17.28 189 SER A C 1
ATOM 1464 O O . SER A 1 189 ? -6.802 12.782 17.012 1.00 18.90 189 SER A O 1
ATOM 1467 N N . GLU A 1 190 ? -7.446 10.653 16.643 1.00 18.85 190 GLU A N 1
ATOM 1468 C CA . GLU A 1 190 ? -8.845 11.028 16.919 1.00 20.72 190 GLU A CA 1
ATOM 1469 C C . GLU A 1 190 ? -9.501 9.828 17.557 1.00 22.94 190 GLU A C 1
ATOM 1470 O O . GLU A 1 190 ? -8.851 8.766 17.732 1.00 22.65 190 GLU A O 1
ATOM 1476 N N . ARG A 1 191 ? -10.758 10.033 17.959 1.00 23.63 191 ARG A N 1
ATOM 1477 C CA . ARG A 1 191 ? -11.542 8.978 18.593 1.00 25.07 191 ARG A CA 1
ATOM 1478 C C . ARG A 1 191 ? -10.677 8.277 19.698 1.00 23.55 191 ARG A C 1
ATOM 1479 O O . ARG A 1 191 ? -10.044 8.983 20.494 1.00 23.57 191 ARG A O 1
ATOM 1487 N N . SER A 1 192 ? -10.614 6.937 19.782 1.00 22.18 192 SER A N 1
ATOM 1488 C CA . SER A 1 192 ? -9.718 6.215 20.727 1.00 21.00 192 SER A CA 1
ATOM 1489 C C . SER A 1 192 ? -8.424 5.977 19.937 1.00 18.40 192 SER A C 1
ATOM 1490 O O . SER A 1 192 ? -8.494 5.654 18.771 1.00 19.91 192 SER A O 1
ATOM 1494 N N . PRO A 1 193 ? -7.248 6.142 20.550 1.00 16.46 193 PRO A N 1
ATOM 1495 C CA .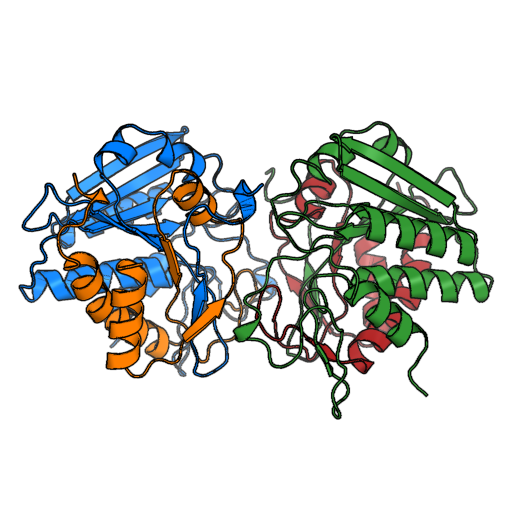 PRO A 1 193 ? -5.998 6.074 19.776 1.00 15.61 193 PRO A CA 1
ATOM 1496 C C . PRO A 1 193 ? -5.822 4.670 19.214 1.00 14.94 193 PRO A C 1
ATOM 1497 O O . PRO A 1 193 ? -6.313 3.685 19.820 1.00 16.06 193 PRO A O 1
ATOM 1501 N N . TRP A 1 194 ? -5.063 4.550 18.131 1.00 15.68 194 TRP A N 1
ATOM 1502 C CA . TRP A 1 194 ? -5.053 3.286 17.390 1.00 15.98 194 TRP A CA 1
ATOM 1503 C C . TRP A 1 194 ? -4.464 2.137 18.244 1.00 17.30 194 TRP A C 1
ATOM 1504 O O . TRP A 1 194 ? -4.835 0.958 18.033 1.00 19.22 194 TRP A O 1
ATOM 1515 N N . TRP A 1 195 ? -3.567 2.456 19.195 1.00 16.68 195 TRP A N 1
ATOM 1516 C CA . TRP A 1 195 ? -2.862 1.426 19.981 1.00 18.40 195 TRP A CA 1
ATOM 1517 C C . TRP A 1 195 ? -3.757 0.851 21.115 1.00 20.31 195 TRP A C 1
ATOM 1518 O O . TRP A 1 195 ? -3.320 -0.033 21.836 1.00 22.18 195 TRP A O 1
ATOM 1529 N N . VAL A 1 196 ? -4.965 1.369 21.265 1.00 20.64 196 VAL A N 1
ATOM 1530 C CA . VAL A 1 196 ? -5.936 0.721 22.184 1.00 24.43 196 VAL A CA 1
ATOM 1531 C C . VAL A 1 196 ? -7.078 0.027 21.424 1.00 27.18 196 VAL A C 1
ATOM 1532 O O . VAL A 1 196 ? -8.037 -0.457 22.036 1.00 30.31 196 VAL A O 1
ATOM 1536 N N . ARG A 1 197 ? -6.970 -0.020 20.095 1.00 29.71 197 ARG A N 1
ATOM 1537 C CA . ARG A 1 197 ? -7.998 -0.581 19.217 1.00 31.72 197 ARG A CA 1
ATOM 1538 C C . ARG A 1 197 ? -7.983 -2.136 18.951 1.00 34.54 197 ARG A C 1
ATOM 1539 O O . ARG A 1 197 ? -9.003 -2.609 18.429 1.00 36.15 197 ARG A O 1
ATOM 1547 N N . VAL A 1 198 ? -6.994 -2.969 19.352 1.00 37.49 198 VAL A N 1
ATOM 1548 C CA . VAL A 1 198 ? -5.989 -2.813 20.454 1.00 40.22 198 VAL A CA 1
ATOM 1549 C C . VAL A 1 198 ? -4.546 -2.950 19.928 1.00 40.33 198 VAL A C 1
ATOM 1550 O O . VAL A 1 198 ? -3.968 -1.977 19.373 1.00 40.31 198 VAL A O 1
ATOM 1554 N N . ASN B 2 1 ? -13.885 17.246 14.845 1.00 26.51 321 ASN B N 1
ATOM 1555 C CA . ASN B 2 1 ? -12.835 17.482 15.808 1.00 21.85 321 ASN B CA 1
ATOM 1556 C C . ASN B 2 1 ? -12.615 19.038 15.922 1.00 18.82 321 ASN B C 1
ATOM 1557 O O . ASN B 2 1 ? -11.930 19.627 15.064 1.00 17.42 321 ASN B O 1
ATOM 1562 N N . PRO B 2 2 ? -13.182 19.698 16.941 1.00 15.80 322 PRO B N 1
ATOM 1563 C CA . PRO B 2 2 ? -13.026 21.163 17.059 1.00 14.19 322 PRO B CA 1
ATOM 1564 C C . PRO B 2 2 ? -11.598 21.613 17.331 1.00 12.92 322 PRO B C 1
ATOM 1565 O O . PRO B 2 2 ? -11.196 22.717 16.991 1.00 12.51 322 PRO B O 1
ATOM 1569 N N . TRP B 2 3 ? -10.806 20.756 17.966 1.00 11.52 323 TRP B N 1
ATOM 1570 C CA . TRP B 2 3 ? -9.458 21.109 18.289 1.00 12.42 323 TRP B CA 1
ATOM 1571 C C . TRP B 2 3 ? -8.585 21.097 17.053 1.00 11.07 323 TRP B C 1
ATOM 1572 O O . TRP B 2 3 ? -7.803 22.029 16.795 1.00 11.19 323 TRP B O 1
ATOM 1583 N N . TRP B 2 4 ? -8.685 20.026 16.281 1.00 11.02 324 TRP B N 1
ATOM 1584 C CA . TRP B 2 4 ? -8.000 19.978 14.984 1.00 10.66 324 TRP B CA 1
ATOM 1585 C C . TRP B 2 4 ? -8.496 21.120 14.079 1.00 10.29 324 TRP B C 1
ATOM 1586 O O . TRP B 2 4 ? -7.682 21.728 13.380 1.00 11.24 324 TRP B O 1
ATOM 1597 N N . ALA B 2 5 ? -9.796 21.432 14.086 1.00 11.84 325 ALA B N 1
ATOM 1598 C CA . ALA B 2 5 ? -10.291 22.512 13.269 1.00 10.32 325 ALA B CA 1
ATOM 1599 C C . ALA B 2 5 ? -9.569 23.824 13.660 1.00 9.55 325 ALA B C 1
ATOM 1600 O O . ALA B 2 5 ? -9.141 24.601 12.764 1.00 10.53 325 ALA B O 1
ATOM 1602 N N . ALA B 2 6 ? -9.477 24.092 14.962 1.00 9.24 326 ALA B N 1
ATOM 1603 C CA . ALA B 2 6 ? -8.851 25.378 15.391 1.00 9.59 326 ALA B CA 1
ATOM 1604 C C . ALA B 2 6 ? -7.344 25.401 15.077 1.00 8.67 326 ALA B C 1
ATOM 1605 O O . ALA B 2 6 ? -6.789 26.389 14.598 1.00 10.43 326 ALA B O 1
ATOM 1607 N N . PHE B 2 7 ? -6.673 24.273 15.328 1.00 9.19 327 PHE B N 1
ATOM 1608 C CA . PHE B 2 7 ? -5.242 24.179 15.021 1.00 9.79 327 PHE B CA 1
ATOM 1609 C C . PHE B 2 7 ? -5.004 24.387 13.530 1.00 10.03 327 PHE B C 1
ATOM 1610 O O . PHE B 2 7 ? -4.125 25.134 13.132 1.00 10.36 327 PHE B O 1
ATOM 1618 N N . SER B 2 8 ? -5.812 23.701 12.708 1.00 10.97 328 SER B N 1
ATOM 1619 C CA . SER B 2 8 ? -5.650 23.739 11.235 1.00 10.61 328 SER B CA 1
ATOM 1620 C C . SER B 2 8 ? -5.961 25.142 10.713 1.00 8.92 328 SER B C 1
ATOM 1621 O O . SER B 2 8 ? -5.307 25.614 9.769 1.00 10.32 328 SER B O 1
ATOM 1624 N N . ARG B 2 9 ? -6.937 25.835 11.324 1.00 9.26 329 ARG B N 1
ATOM 1625 C CA . ARG B 2 9 ? -7.286 27.178 10.882 1.00 9.29 329 ARG B CA 1
ATOM 1626 C C . ARG B 2 9 ? -6.125 28.135 11.132 1.00 8.68 329 ARG B C 1
ATOM 1627 O O . ARG B 2 9 ? -5.794 28.937 10.238 1.00 9.93 329 ARG B O 1
ATOM 1635 N N . VAL B 2 10 ? -5.520 28.070 12.320 1.00 9.81 330 VAL B N 1
ATOM 1636 C CA . VAL B 2 10 ? -4.326 28.925 12.594 1.00 10.01 330 VAL B CA 1
ATOM 1637 C C . VAL B 2 10 ? -3.202 28.633 11.588 1.00 10.26 330 VAL B C 1
ATOM 1638 O O . VAL B 2 10 ? -2.560 29.571 11.050 1.00 9.42 330 VAL B O 1
ATOM 1642 N N . CYS B 2 11 ? -2.961 27.358 11.317 1.00 10.19 331 CYS B N 1
ATOM 1643 C CA . CYS B 2 11 ? -1.904 27.060 10.351 1.00 10.99 331 CYS B CA 1
ATOM 1644 C C . CYS B 2 11 ? -2.243 27.603 8.931 1.00 10.15 331 CYS B C 1
ATOM 1645 O O . CYS B 2 11 ? -1.349 28.129 8.243 1.00 10.68 331 CYS B O 1
ATOM 1648 N N . LYS B 2 12 ? -3.510 27.568 8.523 1.00 8.41 332 LYS B N 1
ATOM 1649 C CA . LYS B 2 12 ? -3.873 28.182 7.250 1.00 9.35 332 LYS B CA 1
ATOM 1650 C C . LYS B 2 12 ? -3.672 29.703 7.365 1.00 9.64 332 LYS B C 1
ATOM 1651 O O . LYS B 2 12 ? -3.189 30.317 6.398 1.00 10.89 332 LYS B O 1
ATOM 1657 N N . ASP B 2 13 ? -4.091 30.334 8.477 1.00 9.09 333 ASP B N 1
ATOM 1658 C CA . ASP B 2 13 ? -3.899 31.802 8.649 1.00 9.22 333 ASP B CA 1
ATOM 1659 C C . ASP B 2 13 ? -2.424 32.180 8.493 1.00 9.44 333 ASP B C 1
ATOM 1660 O O . ASP B 2 13 ? -2.085 33.234 7.909 1.00 10.53 333 ASP B O 1
ATOM 1665 N N . MET B 2 14 ? -1.542 31.337 9.035 1.00 9.10 334 MET B N 1
ATOM 1666 C CA . MET B 2 14 ? -0.101 31.617 9.006 1.00 9.76 334 MET B CA 1
ATOM 1667 C C . MET B 2 14 ? 0.638 31.095 7.772 1.00 9.53 334 MET B C 1
ATOM 1668 O O . MET B 2 14 ? 1.850 31.235 7.654 1.00 10.79 334 MET B O 1
ATOM 1673 N N . ASN B 2 15 ? -0.110 30.448 6.887 1.00 9.33 335 ASN B N 1
ATOM 1674 C CA . ASN B 2 15 ? 0.433 29.886 5.641 1.00 11.14 335 ASN B CA 1
ATOM 1675 C C . ASN B 2 15 ? 1.447 28.754 5.951 1.00 11.35 335 ASN B C 1
ATOM 1676 O O . ASN B 2 15 ? 2.482 28.667 5.231 1.00 13.46 335 ASN B O 1
ATOM 1681 N N . LEU B 2 16 ? 1.192 27.938 6.993 1.00 10.61 336 LEU B N 1
ATOM 1682 C CA . LEU B 2 16 ? 2.086 26.838 7.326 1.00 12.19 336 LEU B CA 1
ATOM 1683 C C . LEU B 2 16 ? 1.611 25.598 6.619 1.00 13.69 336 LEU B C 1
ATOM 1684 O O . LEU B 2 16 ? 0.390 25.246 6.707 1.00 18.54 336 LEU B O 1
ATOM 1689 N N . THR B 2 17 ? 2.501 24.900 5.940 1.00 11.21 337 THR B N 1
ATOM 1690 C CA . THR B 2 17 ? 2.106 23.633 5.323 1.00 13.44 337 THR B CA 1
ATOM 1691 C C . THR B 2 17 ? 2.238 22.519 6.359 1.00 12.56 337 THR B C 1
ATOM 1692 O O . THR B 2 17 ? 3.321 22.392 6.964 1.00 12.28 337 THR B O 1
ATOM 1696 N N . LEU B 2 18 ? 1.159 21.769 6.610 1.00 13.07 338 LEU B N 1
ATOM 1697 C CA . LEU B 2 18 ? 1.195 20.687 7.588 1.00 13.26 338 LEU B CA 1
ATOM 1698 C C . LEU B 2 18 ? 1.239 19.383 6.846 1.00 13.64 338 LEU B C 1
ATOM 1699 O O . LEU B 2 18 ? 0.571 19.228 5.820 1.00 15.15 338 LEU B O 1
ATOM 1704 N N . GLU B 2 19 ? 1.963 18.426 7.436 1.00 11.01 339 GLU B N 1
ATOM 1705 C CA . GLU B 2 19 ? 1.942 17.030 7.016 1.00 11.30 339 GLU B CA 1
ATOM 1706 C C . GLU B 2 19 ? 1.460 16.195 8.214 1.00 10.81 339 GLU B C 1
ATOM 1707 O O . GLU B 2 19 ? 2.260 15.881 9.126 1.00 11.40 339 GLU B O 1
ATOM 1713 N N . PRO B 2 20 ? 0.175 15.847 8.264 1.00 10.69 340 PRO B N 1
ATOM 1714 C CA . PRO B 2 20 ? -0.333 14.996 9.340 1.00 10.89 340 PRO B CA 1
ATOM 1715 C C . PRO B 2 20 ? 0.274 13.605 9.163 1.00 11.14 340 PRO B C 1
ATOM 1716 O O . PRO B 2 20 ? 0.384 13.074 8.044 1.00 12.09 340 PRO B O 1
ATOM 1720 N N . GLU B 2 21 ? 0.683 13.037 10.285 1.00 8.97 341 GLU B N 1
ATOM 1721 C CA . GLU B 2 21 ? 1.229 11.681 10.301 1.00 9.40 341 GLU B CA 1
ATOM 1722 C C . GLU B 2 21 ? 0.575 10.927 11.461 1.00 8.09 341 GLU B C 1
ATOM 1723 O O . GLU B 2 21 ? 0.061 11.533 12.441 1.00 9.31 341 GLU B O 1
ATOM 1729 N N . ILE B 2 22 ? 0.626 9.585 11.457 1.00 8.39 342 ILE B N 1
ATOM 1730 C CA . ILE B 2 22 ? 0.037 8.847 12.530 1.00 8.59 342 ILE B CA 1
ATOM 1731 C C . ILE B 2 22 ? 0.738 9.168 13.848 1.00 9.06 342 ILE B C 1
ATOM 1732 O O . ILE B 2 22 ? 1.905 9.604 13.884 1.00 9.11 342 ILE B O 1
ATOM 1737 N N . MET B 2 23 ? -0.001 8.991 14.945 1.00 8.94 343 MET B N 1
ATOM 1738 C CA . MET B 2 23 ? 0.554 9.326 16.286 1.00 9.12 343 MET B CA 1
ATOM 1739 C C . MET B 2 23 ? 1.295 8.114 16.812 1.00 9.99 343 MET B C 1
ATOM 1740 O O . MET B 2 23 ? 0.709 7.041 16.835 1.00 10.52 343 MET B O 1
ATOM 1745 N N . PRO B 2 24 ? 2.563 8.258 17.203 1.00 10.57 344 PRO B N 1
ATOM 1746 C CA . PRO B 2 24 ? 3.257 7.078 17.729 1.00 11.18 344 PRO B CA 1
ATOM 1747 C C . PRO B 2 24 ? 2.628 6.639 19.036 1.00 10.24 344 PRO B C 1
ATOM 1748 O O . PRO B 2 24 ? 2.114 7.466 19.831 1.00 10.83 344 PRO B O 1
ATOM 1752 N N . ALA B 2 25 ? 2.739 5.343 19.296 1.00 9.98 345 ALA B N 1
ATOM 1753 C CA . ALA B 2 25 ? 2.274 4.766 20.559 1.00 9.69 345 ALA B CA 1
ATOM 1754 C C . ALA B 2 25 ? 3.396 4.887 21.602 1.00 11.84 345 ALA B C 1
ATOM 1755 O O . ALA B 2 25 ? 3.852 3.892 22.192 1.00 14.48 345 ALA B O 1
ATOM 1757 N N . ALA B 2 26 ? 3.805 6.124 21.876 1.00 11.50 346 ALA B N 1
ATOM 1758 C CA . ALA B 2 26 ? 4.965 6.437 22.726 1.00 12.62 346 ALA B CA 1
ATOM 1759 C C . ALA B 2 26 ? 4.886 7.869 23.124 1.00 12.85 346 ALA B C 1
ATOM 1760 O O . ALA B 2 26 ? 4.127 8.610 22.507 1.00 14.36 346 ALA B O 1
ATOM 1762 N N . GLY B 2 27 ? 5.649 8.225 24.141 1.00 12.56 347 GLY B N 1
ATOM 1763 C CA . GLY B 2 27 ? 5.704 9.601 24.597 1.00 11.55 347 GLY B CA 1
ATOM 1764 C C . GLY B 2 27 ? 4.587 9.905 25.576 1.00 9.93 347 GLY B C 1
ATOM 1765 O O . GLY B 2 27 ? 3.731 9.085 25.897 1.00 10.42 347 GLY B O 1
ATOM 1766 N N . ASP B 2 28 ? 4.585 11.146 26.034 1.00 8.89 348 ASP B N 1
ATOM 1767 C CA . ASP B 2 28 ? 3.560 11.595 26.956 1.00 8.63 348 ASP B CA 1
ATOM 1768 C C . ASP B 2 28 ? 2.150 11.413 26.404 1.00 8.29 348 ASP B C 1
ATOM 1769 O O . ASP B 2 28 ? 1.205 11.038 27.149 1.00 9.47 348 ASP B O 1
ATOM 1774 N N . ASN B 2 29 ? 1.975 11.692 25.114 1.00 8.70 349 ASN B N 1
ATOM 1775 C CA . ASN B 2 29 ? 0.640 11.563 24.494 1.00 9.50 349 ASN B CA 1
ATOM 1776 C C . ASN B 2 29 ? 0.133 10.118 24.521 1.00 9.54 349 ASN B C 1
ATOM 1777 O O . ASN B 2 29 ? -1.094 9.919 24.446 1.00 11.95 349 ASN B O 1
ATOM 1782 N N . ARG B 2 30 ? 1.008 9.111 24.621 1.00 9.83 350 ARG B N 1
ATOM 1783 C CA . ARG B 2 30 ? 0.474 7.740 24.674 1.00 11.33 350 ARG B CA 1
ATOM 1784 C C . ARG B 2 30 ? -0.484 7.669 25.844 1.00 11.19 350 ARG B C 1
ATOM 1785 O O . ARG B 2 30 ? -1.574 7.056 25.752 1.00 13.73 350 ARG B O 1
ATOM 1793 N N . TYR B 2 31 ? -0.054 8.249 26.980 1.00 9.53 351 TYR B N 1
ATOM 1794 C CA . TYR B 2 31 ? -0.804 8.122 28.233 1.00 9.93 351 TYR B CA 1
ATOM 1795 C C . TYR B 2 31 ? -1.988 9.077 28.263 1.00 9.28 351 TYR B C 1
ATOM 1796 O O . TYR B 2 31 ? -3.052 8.723 28.800 1.00 11.86 351 TYR B O 1
ATOM 1805 N N . ILE B 2 32 ? -1.796 10.327 27.778 1.00 9.49 352 ILE B N 1
ATOM 1806 C CA . ILE B 2 32 ? -2.861 11.283 27.765 1.00 10.27 352 ILE B CA 1
ATOM 1807 C C . ILE B 2 32 ? -4.012 10.818 26.853 1.00 9.55 352 ILE B C 1
ATOM 1808 O O . ILE B 2 32 ? -5.191 10.923 27.205 1.00 10.86 352 ILE B O 1
ATOM 1813 N N . ARG B 2 33 ? -3.672 10.300 25.661 1.00 9.60 353 ARG B N 1
ATOM 1814 C CA . ARG B 2 33 ? -4.697 9.831 24.718 1.00 9.65 353 ARG B CA 1
ATOM 1815 C C . ARG B 2 33 ? -5.392 8.590 25.335 1.00 10.19 353 ARG B C 1
ATOM 1816 O O . ARG B 2 33 ? -6.626 8.432 25.217 1.00 12.31 353 ARG B O 1
ATOM 1824 N N . ALA B 2 34 ? -4.622 7.684 25.962 1.00 10.28 354 ALA B N 1
ATOM 1825 C CA . ALA B 2 34 ? -5.196 6.437 26.499 1.00 11.56 354 ALA B CA 1
ATOM 1826 C C . ALA B 2 34 ? -6.224 6.744 27.600 1.00 12.15 354 ALA B C 1
ATOM 1827 O O . ALA B 2 34 ? -7.160 5.947 27.743 1.00 15.25 354 ALA B O 1
ATOM 1829 N N . VAL B 2 35 ? -6.135 7.907 28.302 1.00 13.06 355 VAL B N 1
ATOM 1830 C CA . VAL B 2 35 ? -7.173 8.247 29.294 1.00 12.72 355 VAL B CA 1
ATOM 1831 C C . VAL B 2 35 ? -8.263 9.134 28.749 1.00 13.97 355 VAL B C 1
ATOM 1832 O O . VAL B 2 35 ? -9.043 9.663 29.497 1.00 17.61 355 VAL B O 1
ATOM 1836 N N . GLY B 2 36 ? -8.290 9.266 27.436 1.00 14.12 356 GLY B N 1
ATOM 1837 C CA . GLY B 2 36 ? -9.442 9.823 26.718 1.00 13.76 356 GLY B CA 1
ATOM 1838 C C . GLY B 2 36 ? -9.316 11.309 26.351 1.00 13.05 356 GLY B C 1
ATOM 1839 O O . GLY B 2 36 ? -10.317 11.935 25.898 1.00 16.80 356 GLY B O 1
ATOM 1840 N N . VAL B 2 37 ? -8.128 11.893 26.559 1.00 11.78 357 VAL B N 1
ATOM 1841 C CA . VAL B 2 37 ? -8.000 13.336 26.293 1.00 11.05 357 VAL B CA 1
ATOM 1842 C C . VAL B 2 37 ? -7.570 13.497 24.816 1.00 10.15 357 VAL B C 1
ATOM 1843 O O . VAL B 2 37 ? -6.569 12.875 24.395 1.00 11.25 357 VAL B O 1
ATOM 1847 N N . PRO B 2 38 ? -8.287 14.270 23.997 1.00 9.08 358 PRO B N 1
ATOM 1848 C CA . PRO B 2 38 ? -7.817 14.524 22.608 1.00 9.51 358 PRO B CA 1
ATOM 1849 C C . PRO B 2 38 ? -6.453 15.218 22.639 1.00 9.73 358 PRO B C 1
ATOM 1850 O O . PRO B 2 38 ? -6.142 15.991 23.579 1.00 9.62 358 PRO B O 1
ATOM 1854 N N . ALA B 2 39 ? -5.613 14.945 21.640 1.00 9.16 359 ALA B N 1
ATOM 1855 C CA . ALA B 2 39 ? -4.269 15.539 21.668 1.00 8.67 359 ALA B CA 1
ATOM 1856 C C . ALA B 2 39 ? -3.687 15.565 20.276 1.00 8.75 359 ALA B C 1
ATOM 1857 O O . ALA B 2 39 ? -4.082 14.774 19.391 1.00 9.96 359 ALA B O 1
ATOM 1859 N N . LEU B 2 40 ? -2.723 16.451 20.058 1.00 8.20 360 LEU B N 1
ATOM 1860 C CA . LEU B 2 40 ? -1.847 16.410 18.862 1.00 8.83 360 LEU B CA 1
ATOM 1861 C C . LEU B 2 40 ? -0.419 16.439 19.321 1.00 7.16 360 LEU B C 1
ATOM 1862 O O . LEU B 2 40 ? -0.110 16.991 20.410 1.00 7.68 360 LEU B O 1
ATOM 1867 N N . GLY B 2 41 ? 0.467 15.893 18.461 1.00 7.93 361 GLY B N 1
ATOM 1868 C CA . GLY B 2 41 ? 1.919 16.043 18.648 1.00 8.35 361 GLY B CA 1
ATOM 1869 C C . GLY B 2 41 ? 2.452 17.079 17.678 1.00 8.24 361 GLY B C 1
ATOM 1870 O O . GLY B 2 41 ? 2.248 16.950 16.475 1.00 9.76 361 GLY B O 1
ATOM 1871 N N . PHE B 2 42 ? 3.101 18.127 18.177 1.00 8.87 362 PHE B N 1
ATOM 1872 C CA . PHE B 2 42 ? 3.531 19.196 17.255 1.00 8.45 362 PHE B CA 1
ATOM 1873 C C . PHE B 2 42 ? 4.723 19.922 17.898 1.00 7.77 362 PHE B C 1
ATOM 1874 O O . PHE B 2 42 ? 4.642 20.337 19.078 1.00 9.39 362 PHE B O 1
ATOM 1882 N N . SER B 2 43 ? 5.789 20.095 17.121 1.00 8.35 363 SER B N 1
ATOM 1883 C CA . SER B 2 43 ? 6.909 20.989 17.455 1.00 8.81 363 SER B CA 1
ATOM 1884 C C . SER B 2 43 ? 7.153 21.853 16.248 1.00 8.97 363 SER B C 1
ATOM 1885 O O . SER B 2 43 ? 7.362 21.294 15.170 1.00 9.78 363 SER B O 1
ATOM 1888 N N . PRO B 2 44 ? 7.145 23.193 16.349 1.00 8.84 364 PRO B N 1
ATOM 1889 C CA . PRO B 2 44 ? 7.216 24.040 15.133 1.00 7.85 364 PRO B CA 1
ATOM 1890 C C . PRO B 2 44 ? 8.651 24.135 14.584 1.00 9.13 364 PRO B C 1
ATOM 1891 O O . PRO B 2 44 ? 9.263 25.216 14.600 1.00 9.48 364 PRO B O 1
ATOM 1895 N N . MET B 2 45 ? 9.177 23.016 14.110 1.00 8.60 365 MET B N 1
ATOM 1896 C CA . MET B 2 45 ? 10.518 22.992 13.514 1.00 7.54 365 MET B CA 1
ATOM 1897 C C . MET B 2 45 ? 10.395 22.566 12.081 1.00 8.84 365 MET B C 1
ATOM 1898 O O . MET B 2 45 ? 10.144 21.385 11.803 1.00 10.26 365 MET B O 1
ATOM 1903 N N . ASN B 2 46 ? 10.596 23.494 11.150 1.00 10.16 366 ASN B N 1
ATOM 1904 C CA . ASN B 2 46 ? 10.736 23.157 9.725 1.00 9.79 366 ASN B CA 1
ATOM 1905 C C . ASN B 2 46 ? 12.172 23.549 9.307 1.00 9.84 366 ASN B C 1
ATOM 1906 O O . ASN B 2 46 ? 12.907 24.141 10.059 1.00 10.29 366 ASN B O 1
ATOM 1911 N N . ARG B 2 47 ? 12.536 23.179 8.079 1.00 10.68 367 ARG B N 1
ATOM 1912 C CA . ARG B 2 47 ? 13.893 23.384 7.570 1.00 11.22 367 ARG B CA 1
ATOM 1913 C C . ARG B 2 47 ? 14.955 22.963 8.591 1.00 10.80 367 ARG B C 1
ATOM 1914 O O . ARG B 2 47 ? 16.016 23.611 8.696 1.00 12.73 367 ARG B O 1
ATOM 1922 N N . THR B 2 48 ? 14.680 21.862 9.315 1.00 9.76 368 THR B N 1
ATOM 1923 C CA . THR B 2 48 ? 15.548 21.433 10.408 1.00 9.34 368 THR B CA 1
ATOM 1924 C C . THR B 2 48 ? 15.819 19.940 10.200 1.00 9.99 368 THR B C 1
ATOM 1925 O O . THR B 2 48 ? 14.892 19.138 10.096 1.00 10.62 368 THR B O 1
ATOM 1929 N N . PRO B 2 49 ? 17.087 19.548 10.183 1.00 11.05 369 PRO B N 1
ATOM 1930 C CA . PRO B 2 49 ? 17.383 18.088 10.050 1.00 10.65 369 PRO B CA 1
ATOM 1931 C C . PRO B 2 49 ? 16.854 17.321 11.267 1.00 9.89 369 PRO B C 1
ATOM 1932 O O . PRO B 2 49 ? 16.772 17.891 12.375 1.00 9.84 369 PRO B O 1
ATOM 1936 N N . VAL B 2 50 ? 16.477 16.060 11.070 1.00 9.86 370 VAL B N 1
ATOM 1937 C CA . VAL B 2 50 ? 15.862 15.280 12.138 1.00 9.98 370 VAL B CA 1
ATOM 1938 C C . VAL B 2 50 ? 16.979 14.736 13.022 1.00 11.59 370 VAL B C 1
ATOM 1939 O O . VAL B 2 50 ? 17.600 13.706 12.668 1.00 13.50 370 VAL B O 1
ATOM 1943 N N . LEU B 2 51 ? 17.236 15.381 14.173 1.00 10.02 371 LEU B N 1
ATOM 1944 C CA . LEU B 2 51 ? 18.396 15.055 14.985 1.00 10.78 371 LEU B CA 1
ATOM 1945 C C . LEU B 2 51 ? 18.079 14.682 16.410 1.00 9.36 371 LEU B C 1
ATOM 1946 O O . LEU B 2 51 ? 18.992 14.635 17.220 1.00 9.82 371 LEU B O 1
ATOM 1951 N N . LEU B 2 52 ? 16.809 14.435 16.748 1.00 10.25 372 LEU B N 1
ATOM 1952 C CA . LEU B 2 52 ? 16.534 13.960 18.108 1.00 9.25 372 LEU B CA 1
ATOM 1953 C C . LEU B 2 52 ? 17.421 12.727 18.395 1.00 9.43 372 LEU B C 1
ATOM 1954 O O . LEU B 2 52 ? 17.648 11.874 17.543 1.00 11.54 372 LEU B O 1
ATOM 1959 N N . HIS B 2 53 ? 17.966 12.691 19.615 1.00 9.20 373 HIS B N 1
ATOM 1960 C CA . HIS B 2 53 ? 18.810 11.606 20.112 1.00 10.05 373 HIS B CA 1
ATOM 1961 C C . HIS B 2 53 ? 20.156 11.457 19.413 1.00 10.09 373 HIS B C 1
ATOM 1962 O O . HIS B 2 53 ? 20.856 10.457 19.651 1.00 12.57 373 HIS B O 1
ATOM 1969 N N . ASP B 2 54 ? 20.519 12.423 18.531 1.00 9.44 374 ASP B N 1
ATOM 1970 C CA . ASP B 2 54 ? 21.777 12.307 17.773 1.00 9.18 374 ASP B CA 1
ATOM 1971 C C . ASP B 2 54 ? 22.840 13.299 18.238 1.00 10.47 374 ASP B C 1
ATOM 1972 O O . ASP B 2 54 ? 22.521 14.357 18.858 1.00 10.82 374 ASP B O 1
ATOM 1977 N N . HIS B 2 55 ? 24.089 13.057 17.831 1.00 9.39 375 HIS B N 1
ATOM 1978 C CA . HIS B 2 55 ? 25.149 14.057 18.060 1.00 10.09 375 HIS B CA 1
ATOM 1979 C C . HIS B 2 55 ? 24.799 15.336 17.284 1.00 10.01 375 HIS B C 1
ATOM 1980 O O . HIS B 2 55 ? 24.135 15.325 16.236 1.00 11.41 375 HIS B O 1
ATOM 1987 N N . ASP B 2 56 ? 25.232 16.461 17.831 1.00 9.74 376 ASP B N 1
ATOM 1988 C CA . ASP B 2 56 ? 25.044 17.776 17.211 1.00 10.21 376 ASP B CA 1
ATOM 1989 C C . ASP B 2 56 ? 23.575 18.149 16.968 1.00 10.01 376 ASP B C 1
ATOM 1990 O O . ASP B 2 56 ? 23.271 18.926 16.077 1.00 10.67 376 ASP B O 1
ATOM 1995 N N . GLU B 2 57 ? 22.692 17.622 17.815 1.00 9.75 377 GLU B N 1
ATOM 1996 C CA . GLU B 2 57 ? 21.308 18.071 17.828 1.00 9.64 377 GLU B CA 1
ATOM 1997 C C . GLU B 2 57 ? 21.325 19.595 17.987 1.00 10.07 377 GLU B C 1
ATOM 1998 O O . GLU B 2 57 ? 22.067 20.151 18.845 1.00 9.76 377 GLU B O 1
ATOM 2004 N N . ARG B 2 58 ? 20.571 20.274 17.121 1.00 9.30 378 ARG B N 1
ATOM 2005 C CA . ARG B 2 58 ? 20.707 21.750 17.052 1.00 9.34 378 ARG B CA 1
ATOM 2006 C C . ARG B 2 58 ? 19.439 22.329 16.465 1.00 10.06 378 ARG B C 1
ATOM 2007 O O . ARG B 2 58 ? 18.707 21.662 15.710 1.00 11.43 378 ARG B O 1
ATOM 2015 N N . LEU B 2 59 ? 19.204 23.599 16.741 1.00 9.18 379 LEU B N 1
ATOM 2016 C CA . LEU B 2 59 ? 18.040 24.274 16.197 1.00 9.20 379 LEU B CA 1
ATOM 2017 C C . LEU B 2 59 ? 18.480 25.728 15.864 1.00 9.75 379 LEU B C 1
ATOM 2018 O O . LEU B 2 59 ? 19.113 26.412 16.672 1.00 9.42 379 LEU B O 1
ATOM 2023 N N . HIS B 2 60 ? 18.110 26.213 14.670 1.00 9.04 380 HIS B N 1
ATOM 2024 C CA . HIS B 2 60 ? 18.430 27.590 14.322 1.00 9.38 380 HIS B CA 1
ATOM 2025 C C . HIS B 2 60 ? 17.582 28.559 15.121 1.00 9.83 380 HIS B C 1
ATOM 2026 O O . HIS B 2 60 ? 16.358 28.342 15.290 1.00 9.33 380 HIS B O 1
ATOM 2033 N N . GLU B 2 61 ? 18.199 29.645 15.608 1.00 9.88 381 GLU B N 1
ATOM 2034 C CA . GLU B 2 61 ? 17.458 30.548 16.463 1.00 10.54 381 GLU B CA 1
ATOM 2035 C C . GLU B 2 61 ? 16.231 31.177 15.770 1.00 11.38 381 GLU B C 1
ATOM 2036 O O . GLU B 2 61 ? 15.223 31.469 16.452 1.00 10.41 381 GLU B O 1
ATOM 2042 N N . ALA B 2 62 ? 16.269 31.394 14.441 1.00 10.28 382 ALA B N 1
ATOM 2043 C CA . ALA B 2 62 ? 15.107 32.021 13.783 1.00 10.55 382 ALA B CA 1
ATOM 2044 C C . ALA B 2 62 ? 13.938 31.027 13.665 1.00 9.35 382 ALA B C 1
ATOM 2045 O O . ALA B 2 62 ? 12.779 31.452 13.730 1.00 10.58 382 ALA B O 1
ATOM 2047 N N . VAL B 2 63 ? 14.263 29.724 13.557 1.00 9.74 383 VAL B N 1
ATOM 2048 C CA . VAL B 2 63 ? 13.188 28.719 13.556 1.00 9.22 383 VAL B CA 1
ATOM 2049 C C . VAL B 2 63 ? 12.589 28.682 14.967 1.00 8.95 383 VAL B C 1
ATOM 2050 O O . VAL B 2 63 ? 11.363 28.678 15.138 1.00 8.74 383 VAL B O 1
ATOM 2054 N N . PHE B 2 64 ? 13.437 28.710 15.983 1.00 9.53 384 PHE B N 1
ATOM 2055 C CA . PHE B 2 64 ? 12.958 28.737 17.351 1.00 8.66 384 PHE B CA 1
ATOM 2056 C C . PHE B 2 64 ? 12.033 29.956 17.590 1.00 7.78 384 PHE B C 1
ATOM 2057 O O . PHE B 2 64 ? 10.940 29.847 18.172 1.00 9.38 384 PHE B O 1
ATOM 2065 N N . LEU B 2 65 ? 12.452 31.132 17.127 1.00 9.72 385 LEU B N 1
ATOM 2066 C CA . LEU B 2 65 ? 11.659 32.367 17.385 1.00 9.17 385 LEU B CA 1
ATOM 2067 C C . LEU B 2 65 ? 10.353 32.343 16.609 1.00 8.69 385 LEU B C 1
ATOM 2068 O O . LEU B 2 65 ? 9.299 32.725 17.131 1.00 10.03 385 LEU B O 1
ATOM 2073 N N . ARG B 2 66 ? 10.413 31.885 15.349 1.00 8.76 386 ARG B N 1
ATOM 2074 C CA . ARG B 2 66 ? 9.159 31.729 14.607 1.00 8.96 386 ARG B CA 1
ATOM 2075 C C . ARG B 2 66 ? 8.240 30.734 15.326 1.00 9.27 386 ARG B C 1
ATOM 2076 O O . ARG B 2 66 ? 7.026 30.879 15.262 1.00 9.58 386 ARG B O 1
ATOM 2084 N N . GLY B 2 67 ? 8.818 29.699 15.979 1.00 8.94 387 GLY B N 1
ATOM 2085 C CA . GLY B 2 67 ? 7.997 28.761 16.745 1.00 9.13 387 GLY B CA 1
ATOM 2086 C C . GLY B 2 67 ? 7.267 29.428 17.899 1.00 8.03 387 GLY B C 1
ATOM 2087 O O . GLY B 2 67 ? 6.086 29.099 18.164 1.00 8.98 387 GLY B O 1
ATOM 2088 N N . VAL B 2 68 ? 7.939 30.360 18.607 1.00 9.03 388 VAL B N 1
ATOM 2089 C CA . VAL B 2 68 ? 7.206 31.069 19.668 1.00 8.54 388 VAL B CA 1
ATOM 2090 C C . VAL B 2 68 ? 6.023 31.856 19.023 1.00 8.65 388 VAL B C 1
ATOM 2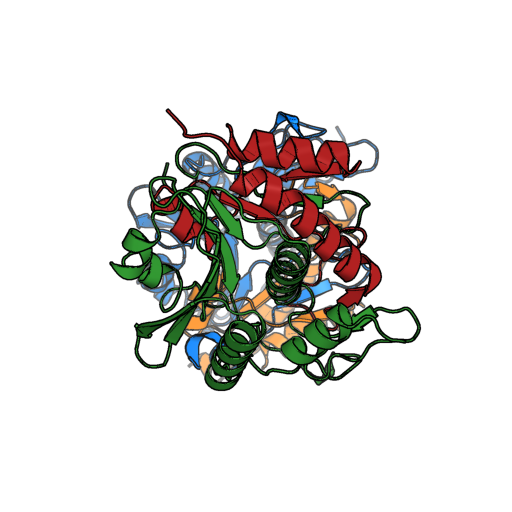091 O O . VAL B 2 68 ? 4.898 31.828 19.514 1.00 8.88 388 VAL B O 1
ATOM 2095 N N . ASP B 2 69 ? 6.269 32.467 17.870 1.00 8.99 389 ASP B N 1
ATOM 2096 C CA . ASP B 2 69 ? 5.186 33.229 17.211 1.00 9.82 389 ASP B CA 1
ATOM 2097 C C . ASP B 2 69 ? 4.016 32.298 16.880 1.00 8.77 389 ASP B C 1
ATOM 2098 O O . ASP B 2 69 ? 2.838 32.667 17.030 1.00 9.88 389 ASP B O 1
ATOM 2103 N N . ILE B 2 70 ? 4.313 31.099 16.337 1.00 8.37 390 ILE B N 1
ATOM 2104 C CA . ILE B 2 70 ? 3.243 30.152 16.011 1.00 9.12 390 ILE B CA 1
ATOM 2105 C C . ILE B 2 70 ? 2.413 29.812 17.265 1.00 8.38 390 ILE B C 1
ATOM 2106 O O . ILE B 2 70 ? 1.205 29.814 17.181 1.00 9.10 390 ILE B O 1
ATOM 2111 N N . TYR B 2 71 ? 3.054 29.541 18.395 1.00 8.13 391 TYR B N 1
ATOM 2112 C CA . TYR B 2 71 ? 2.263 29.253 19.597 1.00 8.96 391 TYR B CA 1
ATOM 2113 C C . TYR B 2 71 ? 1.462 30.484 20.053 1.00 8.40 391 TYR B C 1
ATOM 2114 O O . TYR B 2 71 ? 0.366 30.308 20.610 1.00 8.95 391 TYR B O 1
ATOM 2123 N N . THR B 2 72 ? 1.975 31.701 19.798 1.00 8.79 392 THR B N 1
ATOM 2124 C CA . THR B 2 72 ? 1.168 32.885 20.169 1.00 9.22 392 THR B CA 1
ATOM 2125 C C . THR B 2 72 ? -0.121 32.983 19.354 1.00 8.65 392 THR B C 1
ATOM 2126 O O . THR B 2 72 ? -1.061 33.652 19.815 1.00 9.88 392 THR B O 1
ATOM 2130 N N . ARG B 2 73 ? -0.184 32.301 18.201 1.00 9.58 393 ARG B N 1
ATOM 2131 C CA . ARG B 2 73 ? -1.431 32.244 17.439 1.00 10.31 393 ARG B CA 1
ATOM 2132 C C . ARG B 2 73 ? -2.230 30.978 17.749 1.00 9.16 393 ARG B C 1
ATOM 2133 O O . ARG B 2 73 ? -3.468 31.020 17.757 1.00 10.44 393 ARG B O 1
ATOM 2141 N N . LEU B 2 74 ? -1.564 29.864 18.023 1.00 9.02 394 LEU B N 1
ATOM 2142 C CA . LEU B 2 74 ? -2.305 28.626 18.389 1.00 9.37 394 LEU B CA 1
ATOM 2143 C C . LEU B 2 74 ? -3.027 28.725 19.716 1.00 8.97 394 LEU B C 1
ATOM 2144 O O . LEU B 2 74 ? -4.156 28.247 19.830 1.00 10.12 394 LEU B O 1
ATOM 2149 N N . LEU B 2 75 ? -2.383 29.341 20.703 1.00 8.56 395 LEU B N 1
ATOM 2150 C CA . LEU B 2 75 ? -2.965 29.380 22.034 1.00 9.19 395 LEU B CA 1
ATOM 2151 C C . LEU B 2 75 ? -4.312 30.100 22.099 1.00 8.96 395 LEU B C 1
ATOM 2152 O O . LEU B 2 75 ? -5.272 29.538 22.633 1.00 9.76 395 LEU B O 1
ATOM 2157 N N . PRO B 2 76 ? -4.443 31.303 21.511 1.00 9.04 396 PRO B N 1
ATOM 2158 C CA . PRO B 2 76 ? -5.756 31.966 21.521 1.00 10.27 396 PRO B CA 1
ATOM 2159 C C . PRO B 2 76 ? -6.806 31.136 20.822 1.00 9.92 396 PRO B C 1
ATOM 2160 O O . PRO B 2 76 ? -7.946 31.071 21.260 1.00 10.41 396 PRO B O 1
ATOM 2164 N N . ALA B 2 77 ? -6.431 30.476 19.724 1.00 10.36 397 ALA B N 1
ATOM 2165 C CA . ALA B 2 77 ? -7.435 29.694 19.012 1.00 9.09 397 ALA B CA 1
ATOM 2166 C C . ALA B 2 77 ? -7.911 28.515 19.849 1.00 8.93 397 ALA B C 1
ATOM 2167 O O . ALA B 2 77 ? -9.126 28.252 19.966 1.00 9.95 397 ALA B O 1
ATOM 2169 N N . LEU B 2 78 ? -6.966 27.772 20.409 1.00 8.15 398 LEU B N 1
ATOM 2170 C CA . LEU B 2 78 ? -7.351 26.538 21.166 1.00 8.70 398 LEU B CA 1
ATOM 2171 C C . LEU B 2 78 ? -8.094 26.947 22.417 1.00 7.85 398 LEU B C 1
ATOM 2172 O O . LEU B 2 78 ? -9.137 26.350 22.779 1.00 9.39 398 LEU B O 1
ATOM 2177 N N . ALA B 2 79 ? -7.623 28.003 23.106 1.00 8.53 399 ALA B N 1
ATOM 2178 C CA . ALA B 2 79 ? -8.211 28.392 24.397 1.00 8.78 399 ALA B CA 1
ATOM 2179 C C . ALA B 2 79 ? -9.544 29.130 24.206 1.00 8.93 399 ALA B C 1
ATOM 2180 O O . ALA B 2 79 ? -10.244 29.421 25.205 1.00 10.97 399 ALA B O 1
ATOM 2182 N N . SER B 2 80 ? -9.926 29.453 22.955 1.00 9.69 400 SER B N 1
ATOM 2183 C CA . SER B 2 80 ? -11.186 30.129 22.673 1.00 9.89 400 SER B CA 1
ATOM 2184 C C . SER B 2 80 ? -12.182 29.206 21.964 1.00 9.75 400 SER B C 1
ATOM 2185 O O . SER B 2 80 ? -13.250 29.685 21.552 1.00 12.61 400 SER B O 1
ATOM 2188 N N . VAL B 2 81 ? -11.895 27.895 21.857 1.00 10.18 401 VAL B N 1
ATOM 2189 C CA . VAL B 2 81 ? -12.910 26.995 21.298 1.00 9.83 401 VAL B CA 1
ATOM 2190 C C . VAL B 2 81 ? -14.138 27.074 22.215 1.00 11.32 401 VAL B C 1
ATOM 2191 O O . VAL B 2 81 ? -14.007 26.915 23.421 1.00 10.44 401 VAL B O 1
ATOM 2195 N N . PRO B 2 82 ? -15.335 27.381 21.675 1.00 12.44 402 PRO B N 1
ATOM 2196 C CA . PRO B 2 82 ? -16.499 27.567 22.542 1.00 13.63 402 PRO B CA 1
ATOM 2197 C C . PRO B 2 82 ? -16.920 26.294 23.236 1.00 13.11 402 PRO B C 1
ATOM 2198 O O . PRO B 2 82 ? -16.436 25.220 22.888 1.00 12.60 402 PRO B O 1
ATOM 2202 N N . ALA B 2 83 ? -17.778 26.426 24.246 1.00 13.79 403 ALA B N 1
ATOM 2203 C CA . ALA B 2 83 ? -18.204 25.307 25.072 1.00 12.76 403 ALA B CA 1
ATOM 2204 C C . ALA B 2 83 ? -18.707 24.189 24.183 1.00 13.11 403 ALA B C 1
ATOM 2205 O O . ALA B 2 83 ? -19.425 24.439 23.218 1.00 14.80 403 ALA B O 1
ATOM 2207 N N . LEU B 2 84 ? -18.300 22.951 24.528 1.00 13.22 404 LEU B N 1
ATOM 2208 C CA . LEU B 2 84 ? -18.603 21.718 23.808 1.00 13.04 404 LEU B CA 1
ATOM 2209 C C . LEU B 2 84 ? -19.417 20.806 24.704 1.00 13.63 404 LEU B C 1
ATOM 2210 O O . LEU B 2 84 ? -19.426 20.977 25.912 1.00 13.57 404 LEU B O 1
ATOM 2215 N N . PRO B 2 85 ? -20.019 19.748 24.118 1.00 14.36 405 PRO B N 1
ATOM 2216 C CA . PRO B 2 85 ? -20.654 18.708 24.951 1.00 14.79 405 PRO B CA 1
ATOM 2217 C C . PRO B 2 85 ? -19.685 18.148 26.000 1.00 15.04 405 PRO B C 1
ATOM 2218 O O . PRO B 2 85 ? -20.094 17.877 27.129 1.00 17.20 405 PRO B O 1
ATOM 2222 N N . SER B 2 86 ? -18.407 18.036 25.642 1.00 15.42 406 SER B N 1
ATOM 2223 C CA . SER B 2 86 ? -17.441 17.432 26.567 1.00 17.36 406 SER B CA 1
ATOM 2224 C C . SER B 2 86 ? -17.145 18.335 27.750 1.00 17.12 406 SER B C 1
ATOM 2225 O O . SER B 2 86 ? -16.547 17.873 28.730 1.00 19.32 406 SER B O 1
ATOM 2228 N N . ASP B 2 87 ? -17.552 19.618 27.711 1.00 15.44 407 ASP B N 1
ATOM 2229 C CA . ASP B 2 87 ? -17.332 20.505 28.887 1.00 16.84 407 ASP B CA 1
ATOM 2230 C C . ASP B 2 87 ? -18.338 20.311 30.007 1.00 20.63 407 ASP B C 1
ATOM 2231 O O . ASP B 2 87 ? -18.081 20.775 31.140 1.00 22.57 407 ASP B O 1
ATOM 2236 N N . SER B 2 88 ? -19.462 19.617 29.715 1.00 22.21 408 SER B N 1
ATOM 2237 C CA . SER B 2 88 ? -20.466 19.422 30.757 1.00 25.76 408 SER B CA 1
ATOM 2238 C C . SER B 2 88 ? -20.099 18.164 31.548 1.00 26.91 408 SER B C 1
ATOM 2239 O O . SER B 2 88 ? -20.802 17.904 32.530 1.00 31.02 408 SER B O 1
ATOM 2242 N N . GLU C 1 8 ? 14.893 -8.984 -14.866 1.00 33.24 8 GLU C N 1
ATOM 2243 C CA . GLU C 1 8 ? 15.434 -7.594 -14.824 1.00 32.17 8 GLU C CA 1
ATOM 2244 C C . GLU C 1 8 ? 15.441 -7.017 -13.390 1.00 28.96 8 GLU C C 1
ATOM 2245 O O . GLU C 1 8 ? 16.531 -6.551 -12.962 1.00 31.28 8 GLU C O 1
ATOM 2251 N N . GLU C 1 9 ? 14.311 -7.029 -12.624 1.00 22.94 9 GLU C N 1
ATOM 2252 C CA . GLU C 1 9 ? 14.432 -6.657 -11.189 1.00 18.41 9 GLU C CA 1
ATOM 2253 C C . GLU C 1 9 ? 15.285 -7.733 -10.463 1.00 15.56 9 GLU C C 1
ATOM 2254 O O . GLU C 1 9 ? 15.129 -8.930 -10.714 1.00 15.73 9 GLU C O 1
ATOM 2260 N N . HIS C 1 10 ? 16.154 -7.317 -9.550 1.00 13.83 10 HIS C N 1
ATOM 2261 C CA . HIS C 1 10 ? 16.985 -8.247 -8.787 1.00 11.96 10 HIS C CA 1
ATOM 2262 C C . HIS C 1 10 ? 16.094 -9.118 -7.895 1.00 11.30 10 HIS C C 1
ATOM 2263 O O . HIS C 1 10 ? 15.133 -8.605 -7.288 1.00 11.38 10 HIS C O 1
ATOM 2270 N N . PRO C 1 11 ? 16.298 -10.443 -7.814 1.00 11.42 11 PRO C N 1
ATOM 2271 C CA . PRO C 1 11 ? 15.404 -11.282 -6.998 1.00 10.98 11 PRO C CA 1
ATOM 2272 C C . PRO C 1 11 ? 15.311 -10.856 -5.514 1.00 9.82 11 PRO C C 1
ATOM 2273 O O . PRO C 1 11 ? 14.275 -11.069 -4.894 1.00 11.42 11 PRO C O 1
ATOM 2277 N N . SER C 1 12 ? 16.363 -10.274 -4.937 1.00 10.47 12 SER C N 1
ATOM 2278 C CA . SER C 1 12 ? 16.248 -9.815 -3.540 1.00 9.84 12 SER C CA 1
ATOM 2279 C C . SER C 1 12 ? 15.244 -8.684 -3.410 1.00 8.02 12 SER C C 1
ATOM 2280 O O . SER C 1 12 ? 14.539 -8.591 -2.385 1.00 8.46 12 SER C O 1
ATOM 2283 N N . VAL C 1 13 ? 15.198 -7.819 -4.434 1.00 9.16 13 VAL C N 1
ATOM 2284 C CA . VAL C 1 13 ? 14.205 -6.726 -4.464 1.00 9.04 13 VAL C CA 1
ATOM 2285 C C . VAL C 1 13 ? 12.820 -7.294 -4.622 1.00 8.79 13 VAL C C 1
ATOM 2286 O O . VAL C 1 13 ? 11.864 -6.826 -3.982 1.00 8.60 13 VAL C O 1
ATOM 2290 N N . THR C 1 14 ? 12.656 -8.295 -5.504 1.00 9.30 14 THR C N 1
ATOM 2291 C CA . THR C 1 14 ? 11.343 -8.968 -5.618 1.00 9.51 14 THR C CA 1
ATOM 2292 C C . THR C 1 14 ? 10.869 -9.511 -4.282 1.00 8.98 14 THR C C 1
ATOM 2293 O O . THR C 1 14 ? 9.688 -9.346 -3.916 1.00 9.44 14 THR C O 1
ATOM 2297 N N . LEU C 1 15 ? 11.776 -10.134 -3.546 1.00 8.29 15 LEU C N 1
ATOM 2298 C CA . LEU C 1 15 ? 11.382 -10.710 -2.262 1.00 8.96 15 LEU C CA 1
ATOM 2299 C C . LEU C 1 15 ? 11.017 -9.596 -1.247 1.00 8.45 15 LEU C C 1
ATOM 2300 O O . LEU C 1 15 ? 10.056 -9.697 -0.475 1.00 8.16 15 LEU C O 1
ATOM 2305 N N . PHE C 1 16 ? 11.835 -8.537 -1.213 1.00 8.42 16 PHE C N 1
ATOM 2306 C CA . PHE C 1 16 ? 11.524 -7.363 -0.349 1.00 7.71 16 PHE C CA 1
ATOM 2307 C C . PHE C 1 16 ? 10.140 -6.830 -0.666 1.00 7.19 16 PHE C C 1
ATOM 2308 O O . PHE C 1 16 ? 9.332 -6.613 0.273 1.00 7.83 16 PHE C O 1
ATOM 2316 N N . ARG C 1 17 ? 9.858 -6.629 -1.958 1.00 7.60 17 ARG C N 1
ATOM 2317 C CA . ARG C 1 17 ? 8.550 -6.100 -2.356 1.00 8.44 17 ARG C CA 1
ATOM 2318 C C . ARG C 1 17 ? 7.433 -7.043 -1.947 1.00 8.73 17 ARG C C 1
ATOM 2319 O O . ARG C 1 17 ? 6.382 -6.570 -1.459 1.00 8.69 17 ARG C O 1
ATOM 2327 N N . GLN C 1 18 ? 7.659 -8.353 -2.097 1.00 8.70 18 GLN C N 1
ATOM 2328 C CA . GLN C 1 18 ? 6.614 -9.290 -1.679 1.00 8.00 18 GLN C CA 1
ATOM 2329 C C . GLN C 1 18 ? 6.261 -9.107 -0.178 1.00 6.88 18 GLN C C 1
ATOM 2330 O O . GLN C 1 18 ? 5.088 -9.022 0.207 1.00 8.05 18 GLN C O 1
ATOM 2336 N N . TYR C 1 19 ? 7.298 -9.059 0.674 1.00 7.49 19 TYR C N 1
ATOM 2337 C CA . TYR C 1 19 ? 7.083 -8.996 2.104 1.00 7.64 19 TYR C CA 1
ATOM 2338 C C . TYR C 1 19 ? 6.429 -7.636 2.449 1.00 7.04 19 TYR C C 1
ATOM 2339 O O . TYR C 1 19 ? 5.585 -7.555 3.354 1.00 7.99 19 TYR C O 1
ATOM 2348 N N . LEU C 1 20 ? 6.801 -6.563 1.742 1.00 7.97 20 LEU C N 1
ATOM 2349 C CA . LEU C 1 20 ? 6.147 -5.259 1.967 1.00 8.29 20 LEU C CA 1
ATOM 2350 C C . LEU C 1 20 ? 4.669 -5.247 1.646 1.00 7.55 20 LEU C C 1
ATOM 2351 O O . LEU C 1 20 ? 3.942 -4.397 2.186 1.00 8.33 20 LEU C O 1
ATOM 2356 N N . ARG C 1 21 ? 4.182 -6.190 0.816 1.00 7.87 21 ARG C N 1
ATOM 2357 C CA . ARG C 1 21 ? 2.756 -6.240 0.531 1.00 8.14 21 ARG C CA 1
ATOM 2358 C C . ARG C 1 21 ? 1.955 -7.019 1.548 1.00 8.21 21 ARG C C 1
ATOM 2359 O O . ARG C 1 21 ? 0.731 -7.061 1.460 1.00 10.72 21 ARG C O 1
ATOM 2367 N N . ILE C 1 22 ? 2.626 -7.701 2.480 1.00 9.12 22 ILE C N 1
ATOM 2368 C CA . ILE C 1 22 ? 1.912 -8.403 3.554 1.00 8.55 22 ILE C CA 1
ATOM 2369 C C . ILE C 1 22 ? 1.443 -7.396 4.548 1.00 9.13 22 ILE C C 1
ATOM 2370 O O . ILE C 1 22 ? 2.277 -6.652 5.098 1.00 9.38 22 ILE C O 1
ATOM 2375 N N . ARG C 1 23 ? 0.130 -7.375 4.786 1.00 8.59 23 ARG C N 1
ATOM 2376 C CA . ARG C 1 23 ? -0.475 -6.306 5.596 1.00 9.11 23 ARG C CA 1
ATOM 2377 C C . ARG C 1 23 ? -0.333 -6.546 7.108 1.00 8.92 23 ARG C C 1
ATOM 2378 O O . ARG C 1 23 ? -1.318 -6.786 7.822 1.00 11.39 23 ARG C O 1
ATOM 2386 N N . THR C 1 24 ? 0.889 -6.394 7.608 1.00 9.04 24 THR C N 1
ATOM 2387 C CA . THR C 1 24 ? 1.145 -6.570 9.051 1.00 8.37 24 THR C CA 1
ATOM 2388 C C . THR C 1 24 ? 0.977 -5.212 9.778 1.00 8.47 24 THR C C 1
ATOM 2389 O O . THR C 1 24 ? 1.745 -4.859 10.666 1.00 8.96 24 THR C O 1
ATOM 2393 N N . VAL C 1 25 ? -0.051 -4.452 9.378 1.00 9.40 25 VAL C N 1
ATOM 2394 C CA . VAL C 1 25 ? -0.279 -3.097 9.874 1.00 9.22 25 VAL C CA 1
ATOM 2395 C C . VAL C 1 25 ? -1.106 -3.102 11.138 1.00 8.66 25 VAL C C 1
ATOM 2396 O O . VAL C 1 25 ? -2.161 -3.765 11.252 1.00 10.89 25 VAL C O 1
ATOM 2400 N N . GLN C 1 26 ? -0.645 -2.350 12.148 1.00 9.12 26 GLN C N 1
ATOM 2401 C CA . GLN C 1 26 ? -1.424 -2.111 13.363 1.00 9.15 26 GLN C CA 1
ATOM 2402 C C . GLN C 1 26 ? -2.756 -1.424 13.034 1.00 9.60 26 GLN C C 1
ATOM 2403 O O . GLN C 1 26 ? -2.805 -0.666 12.070 1.00 10.31 26 GLN C O 1
ATOM 2409 N N . PRO C 1 27 ? -3.789 -1.605 13.841 1.00 10.60 27 PRO C N 1
ATOM 2410 C CA . PRO C 1 27 ? -3.752 -2.303 15.122 1.00 11.28 27 PRO C CA 1
ATOM 2411 C C . PRO C 1 27 ? -4.094 -3.783 15.048 1.00 11.34 27 PRO C C 1
ATOM 2412 O O . PRO C 1 27 ? -4.042 -4.472 16.093 1.00 13.34 27 PRO C O 1
ATOM 2416 N N . LYS C 1 28 ? -4.402 -4.305 13.839 1.00 12.30 28 LYS C N 1
ATOM 2417 C CA . LYS C 1 28 ? -4.688 -5.770 13.674 1.00 13.71 28 LYS C CA 1
ATOM 2418 C C . LYS C 1 28 ? -3.835 -6.345 12.525 1.00 12.92 28 LYS C C 1
ATOM 2419 O O . LYS C 1 28 ? -4.322 -6.619 11.420 1.00 12.79 28 LYS C O 1
ATOM 2425 N N . PRO C 1 29 ? -2.544 -6.518 12.775 1.00 11.60 29 PRO C N 1
ATOM 2426 C CA . PRO C 1 29 ? -1.678 -7.023 11.708 1.00 10.51 29 PRO C CA 1
ATOM 2427 C C . PRO C 1 29 ? -2.092 -8.410 11.239 1.00 10.63 29 PRO C C 1
ATOM 2428 O O . PRO C 1 29 ? -2.503 -9.257 12.061 1.00 12.33 29 PRO C O 1
ATOM 2432 N N . ASP C 1 30 ? -1.906 -8.725 9.956 1.00 10.71 30 ASP C N 1
ATOM 2433 C CA . ASP C 1 30 ? -2.089 -10.127 9.477 1.00 11.15 30 ASP C CA 1
ATOM 2434 C C . ASP C 1 30 ? -0.823 -10.925 9.811 1.00 11.59 30 ASP C C 1
ATOM 2435 O O . ASP C 1 30 ? 0.048 -11.223 8.929 1.00 11.93 30 ASP C O 1
ATOM 2440 N N . TYR C 1 31 ? -0.681 -11.216 11.097 1.00 11.38 31 TYR C N 1
ATOM 2441 C CA . TYR C 1 31 ? 0.482 -11.956 11.534 1.00 11.75 31 TYR C CA 1
ATOM 2442 C C . TYR C 1 31 ? 0.455 -13.380 10.983 1.00 12.16 31 TYR C C 1
ATOM 2443 O O . TYR C 1 31 ? 1.538 -13.929 10.704 1.00 14.18 31 TYR C O 1
ATOM 2452 N N . GLY C 1 32 ? -0.723 -13.958 10.804 1.00 13.07 32 GLY C N 1
ATOM 2453 C CA . GLY C 1 32 ? -0.758 -15.310 10.222 1.00 12.89 32 GLY C CA 1
ATOM 2454 C C . GLY C 1 32 ? -0.061 -15.358 8.855 1.00 12.53 32 GLY C C 1
ATOM 2455 O O . GLY C 1 32 ? 0.689 -16.302 8.529 1.00 12.85 32 GLY C O 1
ATOM 2456 N N . ALA C 1 33 ? -0.302 -14.353 7.979 1.00 11.64 33 ALA C N 1
ATOM 2457 C CA . ALA C 1 33 ? 0.337 -14.316 6.661 1.00 11.19 33 ALA C CA 1
ATOM 2458 C C . ALA C 1 33 ? 1.856 -14.132 6.788 1.00 12.11 33 ALA C C 1
ATOM 2459 O O . ALA C 1 33 ? 2.642 -14.727 6.036 1.00 12.86 33 ALA C O 1
ATOM 2461 N N . ALA C 1 34 ? 2.260 -13.323 7.768 1.00 10.94 34 ALA C N 1
ATOM 2462 C CA . ALA C 1 34 ? 3.724 -13.117 8.004 1.00 11.48 34 ALA C CA 1
ATOM 2463 C C . ALA C 1 34 ? 4.391 -14.426 8.489 1.00 12.51 34 ALA C C 1
ATOM 2464 O O . ALA C 1 34 ? 5.440 -14.815 7.943 1.00 11.98 34 ALA C O 1
ATOM 2466 N N . VAL C 1 35 ? 3.793 -15.094 9.493 1.00 12.27 35 VAL C N 1
ATOM 2467 C CA . VAL C 1 35 ? 4.327 -16.359 9.979 1.00 13.00 35 VAL C CA 1
ATOM 2468 C C . VAL C 1 35 ? 4.398 -17.359 8.820 1.00 13.19 35 VAL C C 1
ATOM 2469 O O . VAL C 1 35 ? 5.469 -18.038 8.640 1.00 14.17 35 VAL C O 1
ATOM 2473 N N . ALA C 1 36 ? 3.351 -17.417 7.980 1.00 13.37 36 ALA C N 1
ATOM 2474 C CA . ALA C 1 36 ? 3.385 -18.329 6.839 1.00 13.82 36 ALA C CA 1
ATOM 2475 C C . ALA C 1 36 ? 4.546 -18.002 5.887 1.00 13.75 36 ALA C C 1
ATOM 2476 O O . ALA C 1 36 ? 5.244 -18.933 5.394 1.00 14.47 36 ALA C O 1
ATOM 2478 N N . PHE C 1 37 ? 4.783 -16.707 5.634 1.00 12.88 37 PHE C N 1
ATOM 2479 C CA . PHE C 1 37 ? 5.901 -16.298 4.784 1.00 12.13 37 PHE C CA 1
ATOM 2480 C C . PHE C 1 37 ? 7.280 -16.759 5.343 1.00 12.41 37 PHE C C 1
ATOM 2481 O O . PHE C 1 37 ? 8.123 -17.301 4.603 1.00 13.26 37 PHE C O 1
ATOM 2489 N N . PHE C 1 38 ? 7.489 -16.595 6.654 1.00 12.75 38 PHE C N 1
ATOM 2490 C CA . PHE C 1 38 ? 8.742 -17.054 7.244 1.00 12.65 38 PHE C CA 1
ATOM 2491 C C . PHE C 1 38 ? 8.877 -18.562 7.269 1.00 13.33 38 PHE C C 1
ATOM 2492 O O . PHE C 1 38 ? 9.991 -19.086 7.060 1.00 14.07 38 PHE C O 1
ATOM 2500 N N . GLU C 1 39 ? 7.765 -19.285 7.512 1.00 14.90 39 GLU C N 1
ATOM 2501 C CA . GLU C 1 39 ? 7.824 -20.754 7.494 1.00 15.75 39 GLU C CA 1
ATOM 2502 C C . GLU C 1 39 ? 8.215 -21.204 6.127 1.00 15.11 39 GLU C C 1
ATOM 2503 O O . GLU C 1 39 ? 9.048 -22.155 5.983 1.00 16.02 39 GLU C O 1
ATOM 2509 N N . GLU C 1 40 ? 7.584 -20.650 5.091 1.00 14.66 40 GLU C N 1
ATOM 2510 C CA . GLU C 1 40 ? 7.932 -21.007 3.717 1.00 15.01 40 GLU C CA 1
ATOM 2511 C C . GLU C 1 40 ? 9.389 -20.661 3.353 1.00 14.17 40 GLU C C 1
ATOM 2512 O O . GLU C 1 40 ? 10.095 -21.416 2.627 1.00 13.98 40 GLU C O 1
ATOM 2518 N N . THR C 1 41 ? 9.818 -19.481 3.799 1.00 13.28 41 THR C N 1
ATOM 2519 C CA . THR C 1 41 ? 11.193 -19.072 3.496 1.00 14.55 41 THR C CA 1
ATOM 2520 C C . THR C 1 41 ? 12.143 -20.048 4.184 1.00 13.94 41 THR C C 1
ATOM 2521 O O . THR C 1 41 ? 13.138 -20.476 3.577 1.00 14.36 41 THR C O 1
ATOM 2525 N N . ALA C 1 42 ? 11.835 -20.466 5.400 1.00 14.34 42 ALA C N 1
ATOM 2526 C CA . ALA C 1 42 ? 12.706 -21.450 6.092 1.00 14.18 42 ALA C CA 1
ATOM 2527 C C . ALA C 1 42 ? 12.777 -22.730 5.306 1.00 13.53 42 ALA C C 1
ATOM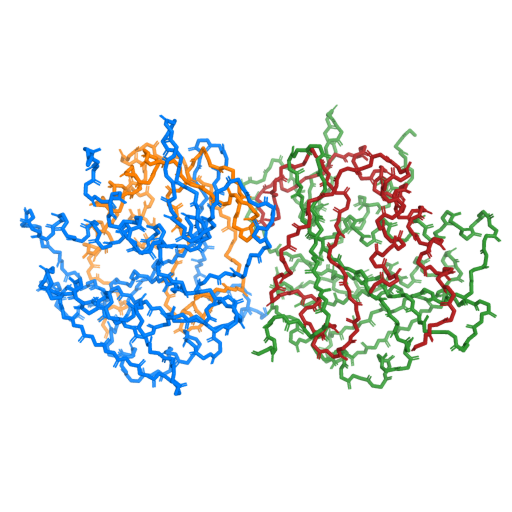 2528 O O . ALA C 1 42 ? 13.874 -23.313 5.179 1.00 13.58 42 ALA C O 1
ATOM 2530 N N . ARG C 1 43 ? 11.615 -23.196 4.834 1.00 13.51 43 ARG C N 1
ATOM 2531 C CA . ARG C 1 43 ? 11.588 -24.430 3.998 1.00 15.19 43 ARG C CA 1
ATOM 2532 C C . ARG C 1 43 ? 12.512 -24.276 2.783 1.00 15.31 43 ARG C C 1
ATOM 2533 O O . ARG C 1 43 ? 13.352 -25.180 2.478 1.00 15.95 43 ARG C O 1
ATOM 2541 N N . GLN C 1 44 ? 12.421 -23.138 2.083 1.00 14.79 44 GLN C N 1
ATOM 2542 C CA . GLN C 1 44 ? 13.198 -22.958 0.854 1.00 15.39 44 GLN C CA 1
ATOM 2543 C C . GLN C 1 44 ? 14.680 -22.861 1.124 1.00 16.10 44 GLN C C 1
ATOM 2544 O O . GLN C 1 44 ? 15.489 -23.346 0.314 1.00 17.15 44 GLN C O 1
ATOM 2550 N N . LEU C 1 45 ? 15.040 -22.277 2.270 1.00 14.77 45 LEU C N 1
ATOM 2551 C CA . LEU C 1 45 ? 16.434 -22.111 2.610 1.00 14.76 45 LEU C CA 1
ATOM 2552 C C . LEU C 1 45 ? 17.023 -23.325 3.336 1.00 14.58 45 LEU C C 1
ATOM 2553 O O . LEU C 1 45 ? 18.224 -23.380 3.553 1.00 17.21 45 LEU C O 1
ATOM 2558 N N . GLY C 1 46 ? 16.206 -24.265 3.734 1.00 13.63 46 GLY C N 1
ATOM 2559 C CA . GLY C 1 46 ? 16.635 -25.423 4.553 1.00 13.97 46 GLY C CA 1
ATOM 2560 C C . GLY C 1 46 ? 17.089 -24.993 5.936 1.00 15.84 46 GLY C C 1
ATOM 2561 O O . GLY C 1 46 ? 18.080 -25.538 6.473 1.00 17.51 46 GLY C O 1
ATOM 2562 N N . LEU C 1 47 ? 16.360 -24.052 6.536 1.00 15.01 47 LEU C N 1
ATOM 2563 C CA . LEU C 1 47 ? 16.641 -23.620 7.880 1.00 13.49 47 LEU C CA 1
ATOM 2564 C C . LEU C 1 47 ? 15.635 -24.229 8.879 1.00 13.51 47 LEU C C 1
ATOM 2565 O O . LEU C 1 47 ? 14.490 -24.508 8.511 1.00 16.61 47 LEU C O 1
ATOM 2570 N N . GLY C 1 48 ? 16.036 -24.357 10.134 1.00 14.94 48 GLY C N 1
ATOM 2571 C CA . GLY C 1 48 ? 15.119 -24.763 11.193 1.00 14.68 48 GLY C CA 1
ATOM 2572 C C . GLY C 1 48 ? 14.098 -23.658 11.401 1.00 15.13 48 GLY C C 1
ATOM 2573 O O . GLY C 1 48 ? 14.413 -22.487 11.189 1.00 16.45 48 GLY C O 1
ATOM 2574 N N . CYS C 1 49 ? 12.900 -24.008 11.843 1.00 15.15 49 CYS C N 1
ATOM 2575 C CA . CYS C 1 49 ? 11.824 -23.030 12.091 1.00 15.80 49 CYS C CA 1
ATOM 2576 C C . CYS C 1 49 ? 11.075 -23.430 13.348 1.00 15.63 49 CYS C C 1
ATOM 2577 O O . CYS C 1 49 ? 10.589 -24.572 13.460 1.00 18.37 49 CYS C O 1
ATOM 2580 N N . GLN C 1 50 ? 11.034 -22.514 14.304 1.00 15.34 50 GLN C N 1
ATOM 2581 C CA . GLN C 1 50 ? 10.295 -22.707 15.564 1.00 16.65 50 GLN C CA 1
ATOM 2582 C C . GLN C 1 50 ? 9.319 -21.541 15.748 1.00 16.78 50 GLN C C 1
ATOM 2583 O O . GLN C 1 50 ? 9.685 -20.389 15.483 1.00 17.77 50 GLN C O 1
ATOM 2589 N N . LYS C 1 51 ? 8.075 -21.847 16.115 1.00 16.65 51 LYS C N 1
ATOM 2590 C CA . LYS C 1 51 ? 7.061 -20.863 16.455 1.00 17.45 51 LYS C CA 1
ATOM 2591 C C . LYS C 1 51 ? 6.856 -20.881 17.943 1.00 17.17 51 LYS C C 1
ATOM 2592 O O . LYS C 1 51 ? 6.688 -22.001 18.518 1.00 19.00 51 LYS C O 1
ATOM 2598 N N . VAL C 1 52 ? 6.924 -19.739 18.623 1.00 16.44 52 VAL C N 1
ATOM 2599 C CA . VAL C 1 52 ? 6.740 -19.681 20.059 1.00 15.83 52 VAL C CA 1
ATOM 2600 C C . VAL C 1 52 ? 5.597 -18.696 20.290 1.00 14.29 52 VAL C C 1
ATOM 2601 O O . VAL C 1 52 ? 5.738 -17.505 20.019 1.00 13.86 52 VAL C O 1
ATOM 2605 N N . GLU C 1 53 ? 4.447 -19.186 20.744 1.00 16.26 53 GLU C N 1
ATOM 2606 C CA . GLU C 1 53 ? 3.270 -18.342 20.993 1.00 16.79 53 GLU C CA 1
ATOM 2607 C C . GLU C 1 53 ? 3.341 -17.752 22.391 1.00 17.28 53 GLU C C 1
ATOM 2608 O O . GLU C 1 53 ? 3.042 -18.472 23.398 1.00 20.21 53 GLU C O 1
ATOM 2614 N N . VAL C 1 54 ? 3.774 -16.495 22.524 1.00 16.01 54 VAL C N 1
ATOM 2615 C CA . VAL C 1 54 ? 4.064 -15.864 23.811 1.00 15.87 54 VAL C CA 1
ATOM 2616 C C . VAL C 1 54 ? 2.788 -15.334 24.493 1.00 16.21 54 VAL C C 1
ATOM 2617 O O . VAL C 1 54 ? 2.767 -15.172 25.725 1.00 17.22 54 VAL C O 1
ATOM 2621 N N . ALA C 1 55 ? 1.745 -15.080 23.691 1.00 15.83 55 ALA C N 1
ATOM 2622 C CA . ALA C 1 55 ? 0.365 -14.750 24.154 1.00 16.10 55 ALA C CA 1
ATOM 2623 C C . ALA C 1 55 ? -0.564 -15.194 23.010 1.00 16.49 55 ALA C C 1
ATOM 2624 O O . ALA C 1 55 ? -0.086 -15.355 21.874 1.00 15.25 55 ALA C O 1
ATOM 2626 N N . PRO C 1 56 ? -1.846 -15.449 23.278 1.00 17.47 56 PRO C N 1
ATOM 2627 C CA . PRO C 1 56 ? -2.712 -15.976 22.217 1.00 16.48 56 PRO C CA 1
ATOM 2628 C C . PRO C 1 56 ? -2.755 -14.928 21.046 1.00 15.90 56 PRO C C 1
ATOM 2629 O O . PRO C 1 56 ? -3.048 -13.736 21.304 1.00 17.30 56 PRO C O 1
ATOM 2633 N N . GLY C 1 57 ? -2.425 -15.392 19.846 1.00 17.19 57 GLY C N 1
ATOM 2634 C CA . GLY C 1 57 ? -2.426 -14.504 18.700 1.00 16.73 57 GLY C CA 1
ATOM 2635 C C . GLY C 1 57 ? -1.074 -13.852 18.469 1.00 15.57 57 GLY C C 1
ATOM 2636 O O . GLY C 1 57 ? -0.952 -13.133 17.454 1.00 16.43 57 GLY C O 1
ATOM 2637 N N . TYR C 1 58 ? -0.083 -14.130 19.291 1.00 13.74 58 TYR C N 1
ATOM 2638 C CA . TYR C 1 58 ? 1.224 -13.474 19.182 1.00 13.58 58 TYR C CA 1
ATOM 2639 C C . TYR C 1 58 ? 2.349 -14.506 19.054 1.00 13.38 58 TYR C C 1
ATOM 2640 O O . TYR C 1 58 ? 2.852 -15.049 20.078 1.00 14.77 58 TYR C O 1
ATOM 2649 N N . VAL C 1 59 ? 2.740 -14.773 17.817 1.00 12.84 59 VAL C N 1
ATOM 2650 C CA . VAL C 1 59 ? 3.698 -15.875 17.555 1.00 13.43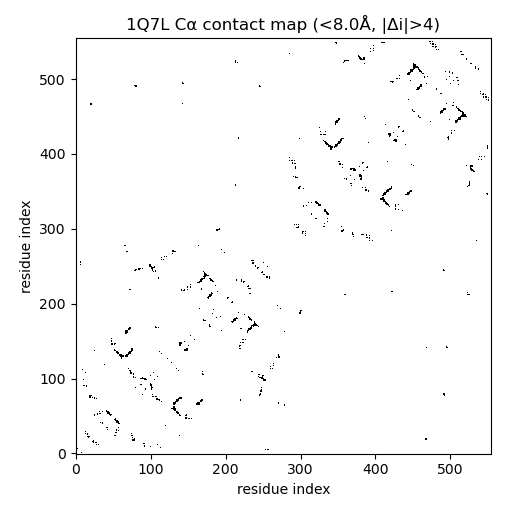 59 VAL C CA 1
ATOM 2651 C C . VAL C 1 59 ? 5.042 -15.261 17.194 1.00 11.85 59 VAL C C 1
ATOM 2652 O O . VAL C 1 59 ? 5.144 -14.413 16.291 1.00 12.12 59 VAL C O 1
ATOM 2656 N N . VAL C 1 60 ? 6.081 -15.650 17.940 1.00 11.35 60 VAL C N 1
ATOM 2657 C CA . VAL C 1 60 ? 7.463 -15.326 17.627 1.00 11.82 60 VAL C CA 1
ATOM 2658 C C . VAL C 1 60 ? 7.980 -16.445 16.709 1.00 13.23 60 VAL C C 1
ATOM 2659 O O . VAL C 1 60 ? 7.836 -17.627 17.022 1.00 13.47 60 VAL C O 1
ATOM 2663 N N . THR C 1 61 ? 8.581 -16.086 15.576 1.00 12.18 61 THR C N 1
ATOM 2664 C CA . THR C 1 61 ? 9.102 -17.085 14.650 1.00 12.04 61 THR C CA 1
ATOM 2665 C C . THR C 1 61 ? 10.635 -17.027 14.679 1.00 10.64 61 THR C C 1
ATOM 2666 O O . THR C 1 61 ? 11.247 -15.960 14.549 1.00 11.85 61 THR C O 1
ATOM 2670 N N . VAL C 1 62 ? 11.278 -18.191 14.887 1.00 11.45 62 VAL C N 1
ATOM 2671 C CA . VAL C 1 62 ? 12.754 -18.277 14.911 1.00 11.54 62 VAL C CA 1
ATOM 2672 C C . VAL C 1 62 ? 13.242 -19.164 13.776 1.00 12.06 62 VAL C C 1
ATOM 2673 O O . VAL C 1 62 ? 12.834 -20.326 13.658 1.00 13.34 62 VAL C O 1
ATOM 2677 N N . LEU C 1 63 ? 14.036 -18.597 12.876 1.00 11.16 63 LEU C N 1
ATOM 2678 C CA . LEU C 1 63 ? 14.687 -19.404 11.826 1.00 10.64 63 LEU C CA 1
ATOM 2679 C C . LEU C 1 63 ? 16.142 -19.613 12.215 1.00 12.72 63 LEU C C 1
ATOM 2680 O O . LEU C 1 63 ? 16.823 -18.669 12.641 1.00 14.16 63 LEU C O 1
ATOM 2685 N N . THR C 1 64 ? 16.624 -20.853 12.087 1.00 12.42 64 THR C N 1
ATOM 2686 C CA . THR C 1 64 ? 17.932 -21.197 12.633 1.00 12.61 64 THR C CA 1
ATOM 2687 C C . THR C 1 64 ? 18.835 -21.809 11.595 1.00 12.14 64 THR C C 1
ATOM 2688 O O . THR C 1 64 ? 18.432 -22.745 10.918 1.00 13.98 64 THR C O 1
ATOM 2692 N N . TRP C 1 65 ? 20.054 -21.292 11.505 1.00 12.57 65 TRP C N 1
ATOM 2693 C CA . TRP C 1 65 ? 21.109 -21.928 10.692 1.00 12.64 65 TRP C CA 1
ATOM 2694 C C . TRP C 1 65 ? 22.181 -22.420 11.711 1.00 13.32 65 TRP C C 1
ATOM 2695 O O . TRP C 1 65 ? 23.003 -21.625 12.208 1.00 12.51 65 TRP C O 1
ATOM 2706 N N . PRO C 1 66 ? 22.126 -23.719 12.064 1.00 13.94 66 PRO C N 1
ATOM 2707 C CA . PRO C 1 66 ? 23.023 -24.259 13.117 1.00 14.75 66 PRO C CA 1
ATOM 2708 C C . PRO C 1 66 ? 24.491 -24.081 12.754 1.00 14.29 66 PRO C C 1
ATOM 2709 O O . PRO C 1 66 ? 24.869 -24.338 11.567 1.00 16.37 66 PRO C O 1
ATOM 2713 N N . GLY C 1 67 ? 25.301 -23.658 13.711 1.00 15.59 67 GLY C N 1
ATOM 2714 C CA . GLY C 1 67 ? 26.745 -23.545 13.499 1.00 15.26 67 GLY C CA 1
ATOM 2715 C C . GLY C 1 67 ? 27.443 -24.896 13.654 1.00 17.14 67 GLY C C 1
ATOM 2716 O O . GLY C 1 67 ? 26.833 -25.915 14.010 1.00 18.69 67 GLY C O 1
ATOM 2717 N N . THR C 1 68 ? 28.723 -24.883 13.374 1.00 15.96 68 THR C N 1
ATOM 2718 C CA . THR C 1 68 ? 29.444 -26.165 13.482 1.00 17.80 68 THR C CA 1
ATOM 2719 C C . THR C 1 68 ? 29.928 -26.425 14.888 1.00 19.32 68 THR C C 1
ATOM 2720 O O . THR C 1 68 ? 30.427 -27.543 15.150 1.00 21.23 68 THR C O 1
ATOM 2724 N N . ASN C 1 69 ? 29.893 -25.423 15.764 1.00 17.92 69 ASN C N 1
ATOM 2725 C CA . ASN C 1 69 ? 30.285 -25.625 17.130 1.00 19.40 69 ASN C CA 1
ATOM 2726 C C . ASN C 1 69 ? 29.131 -25.279 18.077 1.00 19.73 69 ASN C C 1
ATOM 2727 O O . ASN C 1 69 ? 29.030 -24.090 18.439 1.00 19.02 69 ASN C O 1
ATOM 2732 N N . PRO C 1 70 ? 28.340 -26.288 18.505 1.00 20.85 70 PRO C N 1
ATOM 2733 C CA . PRO C 1 70 ? 27.145 -26.069 19.360 1.00 21.39 70 PRO C CA 1
ATOM 2734 C C . PRO C 1 70 ? 27.514 -25.601 20.791 1.00 20.70 70 PRO C C 1
ATOM 2735 O O . PRO C 1 70 ? 26.560 -25.409 21.537 1.00 22.05 70 PRO C O 1
ATOM 2739 N N . THR C 1 71 ? 28.797 -25.436 21.157 1.00 20.75 71 THR C N 1
ATOM 2740 C CA . THR C 1 71 ? 29.151 -24.946 22.500 1.00 20.83 71 THR C CA 1
ATOM 2741 C C . THR C 1 71 ? 29.359 -23.421 22.494 1.00 18.99 71 THR C C 1
ATOM 2742 O O . THR C 1 71 ? 29.475 -22.811 23.549 1.00 19.71 71 THR C O 1
ATOM 2746 N N . LEU C 1 72 ? 29.350 -22.770 21.319 1.00 18.55 72 LEU C N 1
ATOM 2747 C CA . LEU C 1 72 ? 29.520 -21.304 21.257 1.00 17.19 72 LEU C CA 1
ATOM 2748 C C . LEU C 1 72 ? 28.195 -20.575 21.319 1.00 15.78 72 LEU C C 1
ATOM 2749 O O . LEU C 1 72 ? 27.236 -21.027 20.706 1.00 17.40 72 LEU C O 1
ATOM 2754 N N . SER C 1 73 ? 28.177 -19.423 21.967 1.00 15.43 73 SER C N 1
ATOM 2755 C CA . SER C 1 73 ? 26.947 -18.598 21.980 1.00 15.49 73 SER C CA 1
ATOM 2756 C C . SER C 1 73 ? 26.551 -18.161 20.558 1.00 14.25 73 SER C C 1
ATOM 2757 O O . SER C 1 73 ? 27.415 -18.003 19.650 1.00 14.34 73 SER C O 1
ATOM 2760 N N . SER C 1 74 ? 25.248 -17.961 20.358 1.00 14.02 74 SER C N 1
ATOM 2761 C CA . SER C 1 74 ? 24.713 -17.705 19.007 1.00 12.84 74 SER C CA 1
ATOM 2762 C C . SER C 1 74 ? 24.617 -16.194 18.666 1.00 12.08 74 SER C C 1
ATOM 2763 O O . SER C 1 74 ? 24.708 -15.312 19.521 1.00 13.19 74 SER C O 1
ATOM 2766 N N . ILE C 1 75 ? 24.479 -15.968 17.359 1.00 11.47 75 ILE C N 1
ATOM 2767 C CA . ILE C 1 75 ? 24.211 -14.631 16.850 1.00 10.82 75 ILE C CA 1
ATOM 2768 C C . ILE C 1 75 ? 22.716 -14.497 16.597 1.00 12.05 75 ILE C C 1
ATOM 2769 O O . ILE C 1 75 ? 22.138 -15.301 15.857 1.00 11.25 75 ILE C O 1
ATOM 2774 N N . LEU C 1 76 ? 22.099 -13.470 17.215 1.00 10.17 76 LEU C N 1
ATOM 2775 C CA . LEU C 1 76 ? 20.666 -13.214 16.948 1.00 11.16 76 LEU C CA 1
ATOM 2776 C C . LEU C 1 76 ? 20.542 -12.069 15.930 1.00 10.65 76 LEU C C 1
ATOM 2777 O O . LEU C 1 76 ? 21.128 -11.004 16.130 1.00 11.17 76 LEU C O 1
ATOM 2782 N N . LEU C 1 77 ? 19.772 -12.297 14.873 1.00 9.76 77 LEU C N 1
ATOM 2783 C CA . LEU C 1 77 ? 19.469 -11.220 13.910 1.00 9.21 77 LEU C CA 1
ATOM 2784 C C . LEU C 1 77 ? 17.963 -11.001 14.131 1.00 9.67 77 LEU C C 1
ATOM 2785 O O . LEU C 1 77 ? 17.117 -11.805 13.678 1.00 9.31 77 LEU C O 1
ATOM 2790 N N . ASN C 1 78 ? 17.621 -9.934 14.849 1.00 9.08 78 ASN C N 1
ATOM 2791 C CA . ASN C 1 78 ? 16.259 -9.728 15.297 1.00 8.41 78 ASN C CA 1
ATOM 2792 C C . ASN C 1 78 ? 15.521 -8.646 14.509 1.00 9.00 78 ASN C C 1
ATOM 2793 O O . ASN C 1 78 ? 16.133 -7.690 14.060 1.00 9.48 78 ASN C O 1
ATOM 2798 N N . SER C 1 79 ? 14.204 -8.786 14.389 1.00 8.97 79 SER C N 1
ATOM 2799 C CA . SER C 1 79 ? 13.403 -7.727 13.743 1.00 8.41 79 SER C CA 1
ATOM 2800 C C . SER C 1 79 ? 11.963 -7.912 14.122 1.00 9.19 79 SER C C 1
ATOM 2801 O O . SER C 1 79 ? 11.563 -8.979 14.582 1.00 9.31 79 SER C O 1
ATOM 2804 N N . HIS C 1 80 ? 11.163 -6.861 13.948 1.00 7.91 80 HIS C N 1
ATOM 2805 C CA . HIS C 1 80 ? 9.745 -6.910 14.206 1.00 8.84 80 HIS C CA 1
ATOM 2806 C C . HIS C 1 80 ? 8.952 -6.904 12.907 1.00 8.17 80 HIS C C 1
ATOM 2807 O O . HIS C 1 80 ? 9.366 -6.269 11.911 1.00 8.74 80 HIS C O 1
ATOM 2814 N N . THR C 1 81 ? 7.826 -7.620 12.905 1.00 8.46 81 THR C N 1
ATOM 2815 C CA . THR C 1 81 ? 7.065 -7.826 11.671 1.00 9.13 81 THR C CA 1
ATOM 2816 C C . THR C 1 81 ? 5.942 -6.780 11.530 1.00 8.17 81 THR C C 1
ATOM 2817 O O . THR C 1 81 ? 5.421 -6.619 10.416 1.00 8.86 81 THR C O 1
ATOM 2821 N N . ASP C 1 82 ? 5.558 -6.125 12.620 1.00 8.25 82 ASP C N 1
ATOM 2822 C CA . ASP C 1 82 ? 4.483 -5.122 12.548 1.00 8.94 82 ASP C CA 1
ATOM 2823 C C . ASP C 1 82 ? 4.966 -3.783 12.021 1.00 7.14 82 ASP C C 1
ATOM 2824 O O . ASP C 1 82 ? 6.152 -3.435 12.129 1.00 8.05 82 ASP C O 1
ATOM 2829 N N . VAL C 1 83 ? 4.007 -3.051 11.442 1.00 7.34 83 VAL C N 1
ATOM 2830 C CA . VAL C 1 83 ? 4.295 -1.700 10.941 1.00 7.30 83 VAL C CA 1
ATOM 2831 C C . VAL C 1 83 ? 3.201 -0.798 11.517 1.00 7.88 83 VAL C C 1
ATOM 2832 O O . VAL C 1 83 ? 2.065 -1.242 11.787 1.00 8.86 83 VAL C O 1
ATOM 2836 N N . VAL C 1 84 ? 3.499 0.494 11.612 1.00 8.33 84 VAL C N 1
ATOM 2837 C CA . VAL C 1 84 ? 2.490 1.417 12.118 1.00 8.69 84 VAL C CA 1
ATOM 2838 C C . VAL C 1 84 ? 1.443 1.765 11.059 1.00 8.10 84 VAL C C 1
ATOM 2839 O O . VAL C 1 84 ? 1.632 1.523 9.868 1.00 7.96 84 VAL C O 1
ATOM 2843 N N . PRO C 1 85 ? 0.290 2.293 11.479 1.00 8.16 85 PRO C N 1
ATOM 2844 C CA . PRO C 1 85 ? -0.785 2.599 10.531 1.00 8.27 85 PRO C CA 1
ATOM 2845 C C . PRO C 1 85 ? -0.394 3.657 9.485 1.00 8.13 85 PRO C C 1
ATOM 2846 O O . PRO C 1 85 ? 0.725 4.272 9.505 1.00 8.64 85 PRO C O 1
ATOM 2850 N N . VAL C 1 86 ? -1.353 3.902 8.579 1.00 8.68 86 VAL C N 1
ATOM 2851 C CA . VAL C 1 86 ? -1.192 4.909 7.510 1.00 9.57 86 VAL C CA 1
ATOM 2852 C C . VAL C 1 86 ? -2.449 5.773 7.462 1.00 9.15 86 VAL C C 1
ATOM 2853 O O . VAL C 1 86 ? -3.543 5.358 7.882 1.00 10.55 86 VAL C O 1
ATOM 2857 N N . PHE C 1 87 ? -2.255 6.976 6.938 1.00 9.31 87 PHE C N 1
ATOM 2858 C CA . PHE C 1 87 ? -3.359 7.809 6.420 1.00 10.16 87 PHE C CA 1
ATOM 2859 C C . PHE C 1 87 ? -3.247 7.749 4.901 1.00 9.99 87 PHE C C 1
ATOM 2860 O O . PHE C 1 87 ? -2.455 8.482 4.266 1.00 11.14 87 PHE C O 1
ATOM 2868 N N . LYS C 1 88 ? -3.989 6.806 4.320 1.00 11.36 88 LYS C N 1
ATOM 2869 C CA . LYS C 1 88 ? -3.758 6.425 2.914 1.00 13.15 88 LYS C CA 1
ATOM 2870 C C . LYS C 1 88 ? -3.910 7.587 1.953 1.00 13.09 88 LYS C C 1
ATOM 2871 O O . LYS C 1 88 ? -3.229 7.626 0.916 1.00 14.00 88 LYS C O 1
ATOM 2877 N N . GLU C 1 89 ? -4.818 8.518 2.271 1.00 14.11 89 GLU C N 1
ATOM 2878 C CA . GLU C 1 89 ? -5.031 9.628 1.343 1.00 15.70 89 GLU C CA 1
ATOM 2879 C C . GLU C 1 89 ? -3.805 10.542 1.179 1.00 15.31 89 GLU C C 1
ATOM 2880 O O . GLU C 1 89 ? -3.769 11.356 0.250 1.00 17.16 89 GLU C O 1
ATOM 2886 N N . HIS C 1 90 ? -2.828 10.449 2.124 1.00 12.45 90 HIS C N 1
ATOM 2887 C CA . HIS C 1 90 ? -1.644 11.257 2.035 1.00 12.65 90 HIS C CA 1
ATOM 2888 C C . HIS C 1 90 ? -0.489 10.586 1.287 1.00 12.18 90 HIS C C 1
ATOM 2889 O O . HIS C 1 90 ? 0.576 11.162 1.185 1.00 14.79 90 HIS C O 1
ATOM 2896 N N . TRP C 1 91 ? -0.715 9.359 0.817 1.00 12.22 91 TRP C N 1
ATOM 2897 C CA . TRP C 1 91 ? 0.346 8.654 0.116 1.00 11.12 91 TRP C CA 1
ATOM 2898 C C . TRP C 1 91 ? 0.287 8.862 -1.405 1.00 11.75 91 TRP C C 1
ATOM 2899 O O . TRP C 1 91 ? -0.820 8.984 -1.993 1.00 14.53 91 TRP C O 1
ATOM 2910 N N . SER C 1 92 ? 1.468 8.834 -2.037 1.00 11.17 92 SER C N 1
ATOM 2911 C CA . SER C 1 92 ? 1.605 8.996 -3.475 1.00 12.15 92 SER C CA 1
ATOM 2912 C C . SER C 1 92 ? 1.296 7.673 -4.183 1.00 11.54 92 SER C C 1
ATOM 2913 O O . SER C 1 92 ? 0.947 7.668 -5.371 1.00 13.85 92 SER C O 1
ATOM 2916 N N . HIS C 1 93 ? 1.487 6.561 -3.476 1.00 10.06 93 HIS C N 1
ATOM 2917 C CA . HIS C 1 93 ? 1.247 5.197 -3.988 1.00 10.93 93 HIS C CA 1
ATOM 2918 C C . HIS C 1 93 ? 0.689 4.395 -2.837 1.00 10.41 93 HIS C C 1
ATOM 2919 O O . HIS C 1 93 ? 0.948 4.690 -1.683 1.00 11.53 93 HIS C O 1
ATOM 2926 N N . ASP C 1 94 ? -0.121 3.400 -3.127 1.00 10.75 94 ASP C N 1
ATOM 2927 C CA . ASP C 1 94 ? -0.742 2.589 -2.099 1.00 10.71 94 ASP C CA 1
ATOM 2928 C C . ASP C 1 94 ? 0.343 2.029 -1.151 1.00 10.28 94 ASP C C 1
ATOM 2929 O O . ASP C 1 94 ? 1.251 1.316 -1.595 1.00 10.00 94 ASP C O 1
ATOM 2934 N N . PRO C 1 95 ? 0.253 2.324 0.148 1.00 8.94 95 PRO C N 1
ATOM 2935 C CA . PRO C 1 95 ? 1.353 1.905 1.058 1.00 9.29 95 PRO C CA 1
ATOM 2936 C C . PRO C 1 95 ? 1.596 0.398 1.173 1.00 8.83 95 PRO C C 1
ATOM 2937 O O . PRO C 1 95 ? 2.614 0.022 1.736 1.00 9.24 95 PRO C O 1
ATOM 2941 N N . PHE C 1 96 ? 0.643 -0.418 0.725 1.00 8.44 96 PHE C N 1
ATOM 2942 C CA . PHE C 1 96 ? 0.804 -1.904 0.775 1.00 9.00 96 PHE C CA 1
ATOM 2943 C C . PHE C 1 96 ? 0.959 -2.555 -0.590 1.00 9.66 96 PHE C C 1
ATOM 2944 O O . PHE C 1 96 ? 0.878 -3.771 -0.708 1.00 11.23 96 PHE C O 1
ATOM 2952 N N . GLU C 1 97 ? 1.204 -1.729 -1.605 1.00 9.07 97 GLU C N 1
ATOM 2953 C CA . GLU C 1 97 ? 1.476 -2.278 -2.920 1.00 9.95 97 GLU C CA 1
ATOM 2954 C C . GLU C 1 97 ? 2.944 -2.336 -3.345 1.00 9.18 97 GLU C C 1
ATOM 2955 O O . GLU C 1 97 ? 3.265 -2.903 -4.378 1.00 10.61 97 GLU C O 1
ATOM 2961 N N . ALA C 1 98 ? 3.826 -1.746 -2.535 1.00 9.24 98 ALA C N 1
ATOM 2962 C CA . ALA C 1 98 ? 5.266 -1.739 -2.818 1.00 9.59 98 ALA C CA 1
ATOM 2963 C C . ALA C 1 98 ? 5.551 -1.275 -4.260 1.00 9.22 98 ALA C C 1
ATOM 2964 O O . ALA C 1 98 ? 6.388 -1.855 -4.946 1.00 9.97 98 ALA C O 1
ATOM 2966 N N . PHE C 1 99 ? 4.901 -0.185 -4.688 1.00 8.57 99 PHE C N 1
ATOM 2967 C CA . PHE C 1 99 ? 5.206 0.463 -5.971 1.00 9.68 99 PHE C CA 1
ATOM 2968 C C . PHE C 1 99 ? 6.676 0.832 -6.047 1.00 8.80 99 PHE C C 1
ATOM 2969 O O . PHE C 1 99 ? 7.205 1.358 -5.071 1.00 8.84 99 PHE C O 1
ATOM 2977 N N . LYS C 1 100 ? 7.320 0.615 -7.180 1.00 8.75 100 LYS C N 1
ATOM 2978 C CA . LYS C 1 100 ? 8.683 1.072 -7.420 1.00 9.46 100 LYS C CA 1
ATOM 2979 C C . LYS C 1 100 ? 8.683 2.062 -8.551 1.00 10.74 100 LYS C C 1
ATOM 2980 O O . LYS C 1 100 ? 8.156 1.743 -9.648 1.00 13.34 100 LYS C O 1
ATOM 2986 N N . ASP C 1 101 ? 9.116 3.286 -8.267 1.00 9.04 101 ASP C N 1
ATOM 2987 C CA . ASP C 1 101 ? 8.993 4.333 -9.260 1.00 9.28 101 ASP C CA 1
ATOM 2988 C C . ASP C 1 101 ? 10.124 4.279 -10.290 1.00 10.25 101 ASP C C 1
ATOM 2989 O O . ASP C 1 101 ? 11.028 3.418 -10.237 1.00 11.63 101 ASP C O 1
ATOM 2994 N N . SER C 1 102 ? 10.089 5.257 -11.199 1.00 11.67 102 SER C N 1
ATOM 2995 C CA . SER C 1 102 ? 11.052 5.289 -12.312 1.00 14.02 102 SER C CA 1
ATOM 2996 C C . SER C 1 102 ? 12.422 5.699 -11.848 1.00 13.89 102 SER C C 1
ATOM 2997 O O . SER C 1 102 ? 13.405 5.613 -12.623 1.00 16.22 102 SER C O 1
ATOM 3000 N N . GLU C 1 103 ? 12.544 6.142 -10.598 1.00 13.79 103 GLU C N 1
ATOM 3001 C CA . GLU C 1 103 ? 13.858 6.501 -10.042 1.00 14.33 103 GLU C CA 1
ATOM 3002 C C . GLU C 1 103 ? 14.402 5.354 -9.194 1.00 12.07 103 GLU C C 1
ATOM 3003 O O . GLU C 1 103 ? 15.515 5.467 -8.683 1.00 13.31 103 GLU C O 1
ATOM 3009 N N . GLY C 1 104 ? 13.649 4.252 -9.060 1.00 10.84 104 GLY C N 1
ATOM 3010 C CA . GLY C 1 104 ? 14.109 3.092 -8.264 1.00 9.87 104 GLY C CA 1
ATOM 3011 C C . GLY C 1 104 ? 13.680 3.102 -6.813 1.00 8.68 104 GLY C C 1
ATOM 3012 O O . GLY C 1 104 ? 14.159 2.235 -6.038 1.00 9.23 104 GLY C O 1
ATOM 3013 N N . TYR C 1 105 ? 12.844 4.077 -6.416 1.00 9.57 105 TYR C N 1
ATOM 3014 C CA . TYR C 1 105 ? 12.399 4.090 -5.007 1.00 7.68 105 TYR C CA 1
ATOM 3015 C C . TYR C 1 105 ? 11.181 3.185 -4.820 1.00 7.63 105 TYR C C 1
ATOM 3016 O O . TYR C 1 105 ? 10.215 3.244 -5.595 1.00 9.01 105 TYR C O 1
ATOM 3025 N N . ILE C 1 106 ? 11.234 2.355 -3.767 1.00 7.57 106 ILE C N 1
ATOM 3026 C CA . ILE C 1 106 ? 10.121 1.494 -3.404 1.00 7.33 106 ILE C CA 1
ATOM 3027 C C . ILE C 1 106 ? 9.349 2.132 -2.284 1.00 7.29 106 ILE C C 1
ATOM 3028 O O . ILE C 1 106 ? 9.918 2.425 -1.186 1.00 8.57 106 ILE C O 1
ATOM 3033 N N . TYR C 1 107 ? 8.075 2.397 -2.530 1.00 7.99 107 TYR C N 1
ATOM 3034 C CA . TYR C 1 107 ? 7.216 3.060 -1.546 1.00 7.73 107 TYR C CA 1
ATOM 3035 C C . TYR C 1 107 ? 6.440 2.009 -0.759 1.00 8.24 107 TYR C C 1
ATOM 3036 O O . TYR C 1 107 ? 5.700 1.220 -1.370 1.00 8.63 107 TYR C O 1
ATOM 3045 N N . ALA C 1 108 ? 6.519 2.011 0.568 1.00 8.49 108 ALA C N 1
ATOM 3046 C CA . ALA C 1 108 ? 5.709 1.097 1.368 1.00 8.21 108 ALA C CA 1
ATOM 3047 C C . ALA C 1 108 ? 5.802 1.459 2.793 1.00 7.31 108 ALA C C 1
ATOM 3048 O O . ALA C 1 108 ? 6.857 1.874 3.285 1.00 7.95 108 ALA C O 1
ATOM 3050 N N . ARG C 1 109 ? 4.710 1.234 3.517 1.00 7.37 109 ARG C N 1
ATOM 3051 C CA . ARG C 1 109 ? 4.786 1.240 4.964 1.00 6.96 109 ARG C CA 1
ATOM 3052 C C . ARG C 1 109 ? 5.598 0.046 5.388 1.00 7.28 109 ARG C C 1
ATOM 3053 O O . ARG C 1 109 ? 5.249 -1.084 5.036 1.00 8.37 109 ARG C O 1
ATOM 3061 N N . GLY C 1 110 ? 6.707 0.275 6.051 1.00 7.18 110 GLY C N 1
ATOM 3062 C CA . GLY C 1 110 ? 7.673 -0.758 6.350 1.00 7.46 110 GLY C CA 1
ATOM 3063 C C . GLY C 1 110 ? 8.939 -0.799 5.505 1.00 7.41 110 GLY C C 1
ATOM 3064 O O . GLY C 1 110 ? 9.856 -1.579 5.799 1.00 7.78 110 GLY C O 1
ATOM 3065 N N . ALA C 1 111 ? 9.002 0.029 4.461 1.00 7.29 111 ALA C N 1
ATOM 3066 C CA . ALA C 1 111 ? 10.194 0.033 3.591 1.00 7.47 111 ALA C CA 1
ATOM 3067 C C . ALA C 1 111 ? 11.449 0.374 4.372 1.00 7.69 111 ALA C C 1
ATOM 3068 O O . ALA C 1 111 ? 12.525 -0.121 4.040 1.00 8.75 111 ALA C O 1
ATOM 3070 N N . GLN C 1 112 ? 11.347 1.327 5.307 1.00 7.84 112 GLN C N 1
ATOM 3071 C CA . GLN C 1 112 ? 12.450 1.667 6.192 1.00 6.94 112 GLN C CA 1
ATOM 3072 C C . GLN C 1 112 ? 12.360 1.001 7.567 1.00 7.30 112 GLN C C 1
ATOM 3073 O O . GLN C 1 112 ? 13.401 0.668 8.150 1.00 9.07 112 GLN C O 1
ATOM 3079 N N . ASP C 1 113 ? 11.137 0.845 8.096 1.00 7.90 113 ASP C N 1
ATOM 3080 C CA . ASP C 1 113 ? 10.936 0.449 9.496 1.00 7.93 113 ASP C CA 1
ATOM 3081 C C . ASP C 1 113 ? 9.951 -0.755 9.561 1.00 8.62 113 ASP C C 1
ATOM 3082 O O . ASP C 1 113 ? 8.741 -0.544 9.632 1.00 8.19 113 ASP C O 1
ATOM 3087 N N . MET C 1 114 ? 10.435 -2.014 9.479 1.00 7.82 114 MET C N 1
ATOM 3088 C CA . MET C 1 114 ? 11.879 -2.316 9.345 1.00 7.07 114 MET C CA 1
ATOM 3089 C C . MET C 1 114 ? 11.977 -3.573 8.448 1.00 7.45 114 MET C C 1
ATOM 3090 O O . MET C 1 114 ? 12.907 -4.398 8.568 1.00 8.49 114 MET C O 1
ATOM 3095 N N . LYS C 1 115 ? 11.037 -3.702 7.514 1.00 7.30 115 LYS C N 1
ATOM 3096 C CA . LYS C 1 115 ? 10.981 -4.959 6.718 1.00 7.51 115 LYS C CA 1
ATOM 3097 C C . LYS C 1 115 ? 12.217 -5.125 5.833 1.00 8.28 115 LYS C C 1
ATOM 3098 O O . LYS C 1 115 ? 12.582 -6.261 5.482 1.00 7.49 115 LYS C O 1
ATOM 3104 N N . CYS C 1 116 ? 12.832 -4.004 5.421 1.00 7.43 116 CYS C N 1
ATOM 3105 C CA . CYS C 1 116 ? 14.105 -4.074 4.702 1.00 7.74 116 CYS C CA 1
ATOM 3106 C C . CYS C 1 116 ? 15.133 -4.947 5.435 1.00 7.39 116 CYS C C 1
ATOM 3107 O O . CYS C 1 116 ? 15.770 -5.796 4.796 1.00 8.36 116 CYS C O 1
ATOM 3110 N N . VAL C 1 117 ? 15.289 -4.735 6.753 1.00 7.63 117 VAL C N 1
ATOM 3111 C CA . VAL C 1 117 ? 16.329 -5.428 7.504 1.00 7.19 117 VAL C CA 1
ATOM 3112 C C . VAL C 1 117 ? 15.986 -6.916 7.580 1.00 7.71 117 VAL C C 1
ATOM 3113 O O . VAL C 1 117 ? 16.868 -7.779 7.389 1.00 7.89 117 VAL C O 1
ATOM 3117 N N . SER C 1 118 ? 14.710 -7.280 7.786 1.00 8.27 118 SER C N 1
ATOM 3118 C CA . SER C 1 118 ? 14.387 -8.711 7.845 1.00 8.32 118 SER C CA 1
ATOM 3119 C C . SER C 1 118 ? 14.742 -9.417 6.545 1.00 7.64 118 SER C C 1
ATOM 3120 O O . SER C 1 118 ? 15.268 -10.539 6.566 1.00 8.10 118 SER C O 1
ATOM 3123 N N . ILE C 1 119 ? 14.426 -8.797 5.405 1.00 7.38 119 ILE C N 1
ATOM 3124 C CA . ILE C 1 119 ? 14.752 -9.448 4.142 1.00 7.36 119 ILE C CA 1
ATOM 3125 C C . ILE C 1 119 ? 16.245 -9.402 3.855 1.00 7.83 119 ILE C C 1
ATOM 3126 O O . ILE C 1 119 ? 16.797 -10.383 3.247 1.00 8.36 119 ILE C O 1
ATOM 3131 N N . GLN C 1 120 ? 16.945 -8.343 4.309 1.00 7.68 120 GLN C N 1
ATOM 3132 C CA . GLN C 1 120 ? 18.395 -8.316 4.195 1.00 7.56 120 GLN C CA 1
ATOM 3133 C C . GLN C 1 120 ? 19.039 -9.484 4.968 1.00 8.02 120 GLN C C 1
ATOM 3134 O O . GLN C 1 120 ? 19.981 -10.126 4.485 1.00 8.68 120 GLN C O 1
ATOM 3140 N N . TYR C 1 121 ? 18.583 -9.758 6.190 1.00 7.89 121 TYR C N 1
ATOM 3141 C CA . TYR C 1 121 ? 19.131 -10.929 6.921 1.00 6.80 121 TYR C CA 1
ATOM 3142 C C . TYR C 1 121 ? 18.911 -12.208 6.125 1.00 8.34 121 TYR C C 1
ATOM 3143 O O . TYR C 1 121 ? 19.824 -13.009 5.982 1.00 8.75 121 TYR C O 1
ATOM 3152 N N . LEU C 1 122 ? 17.692 -12.382 5.633 1.00 7.85 122 LEU C N 1
ATOM 3153 C CA . LEU C 1 122 ? 17.327 -13.638 4.938 1.00 8.59 122 LEU C CA 1
ATOM 3154 C C . LEU C 1 122 ? 18.133 -13.837 3.657 1.00 9.12 122 LEU C C 1
ATOM 3155 O O . LEU C 1 122 ? 18.554 -14.991 3.367 1.00 9.10 122 LEU C O 1
ATOM 3160 N N . GLU C 1 123 ? 18.295 -12.765 2.873 1.00 8.26 123 GLU C N 1
ATOM 3161 C CA . GLU C 1 123 ? 19.019 -12.858 1.622 1.00 8.43 123 GLU C CA 1
ATOM 3162 C C . GLU C 1 123 ? 20.516 -13.013 1.904 1.00 8.25 123 GLU C C 1
ATOM 3163 O O . GLU C 1 123 ? 21.212 -13.714 1.137 1.00 9.20 123 GLU C O 1
ATOM 3169 N N . ALA C 1 124 ? 21.034 -12.397 2.978 1.00 7.70 124 ALA C N 1
ATOM 3170 C CA . ALA C 1 124 ? 22.462 -12.575 3.305 1.00 8.66 124 ALA C CA 1
ATOM 3171 C C . ALA C 1 124 ? 22.701 -14.053 3.732 1.00 8.82 124 ALA C C 1
ATOM 3172 O O . ALA C 1 124 ? 23.680 -14.673 3.299 1.00 9.15 124 ALA C O 1
ATOM 3174 N N . VAL C 1 125 ? 21.816 -14.591 4.551 1.00 9.69 125 VAL C N 1
ATOM 3175 C CA . VAL C 1 125 ? 21.980 -15.999 4.928 1.00 9.15 125 VAL C CA 1
ATOM 3176 C C . VAL C 1 125 ? 21.846 -16.891 3.683 1.00 9.44 125 VAL C C 1
ATOM 3177 O O . VAL C 1 125 ? 22.632 -17.838 3.518 1.00 10.50 125 VAL C O 1
ATOM 3181 N N . ARG C 1 126 ? 20.852 -16.620 2.797 1.00 8.84 126 ARG C N 1
ATOM 3182 C CA . ARG C 1 126 ? 20.714 -17.457 1.556 1.00 8.25 126 ARG C CA 1
ATOM 3183 C C . ARG C 1 126 ? 22.038 -17.406 0.791 1.00 8.72 126 ARG C C 1
ATOM 3184 O O . ARG C 1 126 ? 22.524 -18.467 0.370 1.00 9.85 126 ARG C O 1
ATOM 3192 N N . ARG C 1 127 ? 22.618 -16.207 0.580 1.00 9.33 127 ARG C N 1
ATOM 3193 C CA . ARG C 1 127 ? 23.833 -16.120 -0.222 1.00 9.35 127 ARG C CA 1
ATOM 3194 C C . ARG C 1 127 ? 24.998 -16.836 0.448 1.00 9.16 127 ARG C C 1
ATOM 3195 O O . ARG C 1 127 ? 25.726 -17.594 -0.188 1.00 10.43 127 ARG C O 1
ATOM 3203 N N . LEU C 1 128 ? 25.159 -16.646 1.746 1.00 8.57 128 LEU C N 1
ATOM 3204 C CA . LEU C 1 128 ? 26.263 -17.293 2.422 1.00 8.49 128 LEU C CA 1
ATOM 3205 C C . LEU C 1 128 ? 26.115 -18.825 2.434 1.00 9.58 128 LEU C C 1
ATOM 3206 O O . LEU C 1 128 ? 27.110 -19.566 2.249 1.00 10.39 128 LEU C O 1
ATOM 3211 N N . LYS C 1 129 ? 24.892 -19.305 2.618 1.00 8.97 129 LYS C N 1
ATOM 3212 C CA . LYS C 1 129 ? 24.647 -20.753 2.683 1.00 9.84 129 LYS C CA 1
ATOM 3213 C C . LYS C 1 129 ? 24.847 -21.390 1.311 1.00 9.83 129 LYS C C 1
ATOM 3214 O O . LYS C 1 129 ? 25.486 -22.474 1.215 1.00 10.45 129 LYS C O 1
ATOM 3220 N N . VAL C 1 130 ? 24.358 -20.764 0.237 1.00 9.55 130 VAL C N 1
ATOM 3221 C CA . VAL C 1 130 ? 24.566 -21.322 -1.110 1.00 10.34 130 VAL C CA 1
ATOM 3222 C C . VAL C 1 130 ? 26.028 -21.301 -1.538 1.00 11.19 130 VAL C C 1
ATOM 3223 O O . VAL C 1 130 ? 26.465 -22.091 -2.384 1.00 11.48 130 VAL C O 1
ATOM 3227 N N . GLU C 1 131 ? 26.771 -20.343 -0.989 1.00 10.01 131 GLU C N 1
ATOM 3228 C CA . GLU C 1 131 ? 28.197 -20.234 -1.247 1.00 10.18 131 GLU C CA 1
ATOM 3229 C C . GLU C 1 131 ? 29.019 -21.174 -0.361 1.00 8.77 131 GLU C C 1
ATOM 3230 O O . GLU C 1 131 ? 30.250 -21.131 -0.398 1.00 10.14 131 GLU C O 1
ATOM 3236 N N . GLY C 1 132 ? 28.361 -22.046 0.398 1.00 9.14 132 GLY C N 1
ATOM 3237 C CA . GLY C 1 132 ? 29.093 -23.171 1.003 1.00 10.00 132 GLY C CA 1
ATOM 3238 C C . GLY C 1 132 ? 29.624 -22.908 2.395 1.00 9.84 132 GLY C C 1
ATOM 3239 O O . GLY C 1 132 ? 30.257 -23.801 3.000 1.00 10.79 132 GLY C O 1
ATOM 3240 N N . HIS C 1 133 ? 29.392 -21.695 2.942 1.00 9.61 133 HIS C N 1
ATOM 3241 C CA . HIS C 1 133 ? 29.943 -21.397 4.270 1.00 10.74 133 HIS C CA 1
ATOM 3242 C C . HIS C 1 133 ? 29.239 -22.219 5.351 1.00 11.08 133 HIS C C 1
ATOM 3243 O O . HIS C 1 133 ? 28.015 -22.403 5.305 1.00 11.82 133 HIS C O 1
ATOM 3250 N N . ARG C 1 134 ? 30.006 -22.619 6.372 1.00 12.49 134 ARG C N 1
ATOM 3251 C CA . ARG C 1 134 ? 29.429 -23.210 7.591 1.00 14.12 134 ARG C CA 1
ATOM 3252 C C . ARG C 1 134 ? 30.231 -22.584 8.741 1.00 15.46 134 ARG C C 1
ATOM 3253 O O . ARG C 1 134 ? 31.435 -22.873 8.870 1.00 17.49 134 ARG C O 1
ATOM 3261 N N . PHE C 1 135 ? 29.647 -21.653 9.505 1.00 13.86 135 PHE C N 1
ATOM 3262 C CA . PHE C 1 135 ? 30.371 -20.911 10.533 1.00 14.64 135 PHE C CA 1
ATOM 3263 C C . PHE C 1 135 ? 30.284 -21.634 11.861 1.00 14.19 135 PHE C C 1
ATOM 3264 O O . PHE C 1 135 ? 29.394 -22.436 12.072 1.00 14.90 135 PHE C O 1
ATOM 3272 N N . PRO C 1 136 ? 31.218 -21.307 12.730 1.00 15.83 136 PRO C N 1
ATOM 3273 C CA . PRO C 1 136 ? 31.203 -21.894 14.077 1.00 15.93 136 PRO C CA 1
ATOM 3274 C C . PRO C 1 136 ? 29.939 -21.581 14.884 1.00 14.48 136 PRO C C 1
ATOM 3275 O O . PRO C 1 136 ? 29.400 -22.534 15.509 1.00 14.13 136 PRO C O 1
ATOM 3279 N N . ARG C 1 137 ? 29.480 -20.326 14.850 1.00 13.74 137 ARG C N 1
ATOM 3280 C CA . ARG C 1 137 ? 28.336 -19.962 15.661 1.00 13.39 137 ARG C CA 1
ATOM 3281 C C . ARG C 1 137 ? 27.026 -20.087 14.898 1.00 11.57 137 ARG C C 1
ATOM 3282 O O . ARG C 1 137 ? 26.918 -19.737 13.723 1.00 12.65 137 ARG C O 1
ATOM 3290 N N . THR C 1 138 ? 26.022 -20.592 15.591 1.00 11.41 138 THR C N 1
ATOM 3291 C CA . THR C 1 138 ? 24.655 -20.615 15.097 1.00 13.27 138 THR C CA 1
ATOM 3292 C C . THR C 1 138 ? 24.157 -19.205 14.932 1.00 11.42 138 THR C C 1
ATOM 3293 O O . THR C 1 138 ? 24.481 -18.303 15.746 1.00 12.45 138 THR C O 1
ATOM 3297 N N . ILE C 1 139 ? 23.393 -19.023 13.845 1.00 11.10 139 ILE C N 1
ATOM 3298 C CA . ILE C 1 139 ? 22.685 -17.769 13.613 1.00 11.24 139 ILE C CA 1
ATOM 3299 C C . ILE C 1 139 ? 21.202 -18.082 13.792 1.00 11.31 139 ILE C C 1
ATOM 3300 O O . ILE C 1 139 ? 20.669 -19.012 13.123 1.00 13.02 139 ILE C O 1
ATOM 3305 N N . HIS C 1 140 ? 20.509 -17.245 14.572 1.00 11.25 140 HIS C N 1
ATOM 3306 C CA . HIS C 1 140 ? 19.049 -17.319 14.689 1.00 11.41 140 HIS C CA 1
ATOM 3307 C C . HIS C 1 140 ? 18.494 -16.017 14.176 1.00 10.63 140 HIS C C 1
ATOM 3308 O O . HIS C 1 140 ? 18.941 -14.960 14.639 1.00 13.80 140 HIS C O 1
ATOM 3315 N N . MET C 1 141 ? 17.517 -16.085 13.286 1.00 10.05 141 MET C N 1
ATOM 3316 C CA . MET C 1 141 ? 16.750 -14.869 12.935 1.00 10.40 141 MET C CA 1
ATOM 3317 C C . MET C 1 141 ? 15.420 -14.976 13.647 1.00 10.98 141 MET C C 1
ATOM 3318 O O . MET C 1 141 ? 14.658 -15.945 13.470 1.00 11.26 141 MET C O 1
ATOM 3323 N N . THR C 1 142 ? 15.145 -13.980 14.482 1.00 10.33 142 THR C N 1
ATOM 3324 C CA . THR C 1 142 ? 13.926 -13.934 15.320 1.00 10.76 142 THR C CA 1
ATOM 3325 C C . THR C 1 142 ? 13.013 -12.872 14.738 1.00 10.68 142 THR C C 1
ATOM 3326 O O . THR C 1 142 ? 13.437 -11.717 14.574 1.00 11.27 142 THR C O 1
ATOM 3330 N N . PHE C 1 143 ? 11.769 -13.238 14.440 1.00 10.50 143 PHE C N 1
ATOM 3331 C CA . PHE C 1 143 ? 10.784 -12.261 13.899 1.00 10.18 143 PHE C CA 1
ATOM 3332 C C . PHE C 1 143 ? 9.668 -12.109 14.921 1.00 9.70 143 PHE C C 1
ATOM 3333 O O . PHE C 1 143 ? 8.894 -13.064 15.165 1.00 10.71 143 PHE C O 1
ATOM 3341 N N . VAL C 1 144 ? 9.594 -10.936 15.556 1.00 9.13 144 VAL C N 1
ATOM 3342 C CA . VAL C 1 144 ? 8.609 -10.710 16.639 1.00 10.23 144 VAL C CA 1
ATOM 3343 C C . VAL C 1 144 ? 7.466 -9.820 16.220 1.00 10.51 144 VAL C C 1
ATOM 3344 O O . VAL C 1 144 ? 7.659 -8.893 15.441 1.00 10.69 144 VAL C O 1
ATOM 3348 N N . PRO C 1 145 ? 6.267 -10.086 16.742 1.00 10.36 145 PRO C N 1
ATOM 3349 C CA . PRO C 1 145 ? 5.152 -9.139 16.592 1.00 9.65 145 PRO C CA 1
ATOM 3350 C C . PRO C 1 145 ? 5.294 -8.019 17.616 1.00 11.09 145 PRO C C 1
ATOM 3351 O O . PRO C 1 145 ? 6.172 -8.035 18.507 1.00 10.93 145 PRO C O 1
ATOM 3355 N N . ASP C 1 146 ? 4.422 -7.013 17.459 1.00 10.71 146 ASP C N 1
ATOM 3356 C CA . ASP C 1 146 ? 4.036 -6.114 18.584 1.00 10.73 146 ASP C CA 1
ATOM 3357 C C . ASP C 1 146 ? 5.026 -5.013 18.927 1.00 9.73 146 ASP C C 1
ATOM 3358 O O . ASP C 1 146 ? 4.794 -4.269 19.898 1.00 10.68 146 ASP C O 1
ATOM 3363 N N . GLU C 1 147 ? 6.110 -4.850 18.154 1.00 10.04 147 GLU C N 1
ATOM 3364 C CA . GLU C 1 147 ? 7.106 -3.863 18.598 1.00 9.65 147 GLU C CA 1
ATOM 3365 C C . GLU C 1 147 ? 6.575 -2.429 18.566 1.00 10.77 147 GLU C C 1
ATOM 3366 O O . GLU C 1 147 ? 7.008 -1.585 19.375 1.00 12.06 147 GLU C O 1
ATOM 3372 N N . GLU C 1 148 ? 5.664 -2.122 17.626 1.00 9.83 148 GLU C N 1
ATOM 3373 C CA . GLU C 1 148 ? 5.279 -0.715 17.419 1.00 11.08 148 GLU C CA 1
ATOM 3374 C C . GLU C 1 148 ? 4.307 -0.275 18.493 1.00 11.54 148 GLU C C 1
ATOM 3375 O O . GLU C 1 148 ? 3.969 0.914 18.562 1.00 14.23 148 GLU C O 1
ATOM 3381 N N . VAL C 1 149 ? 3.872 -1.185 19.364 1.00 12.06 149 VAL C N 1
ATOM 3382 C CA . VAL C 1 149 ? 3.051 -0.800 20.517 1.00 13.20 149 VAL C CA 1
ATOM 3383 C C . VAL C 1 149 ? 3.788 -0.984 21.833 1.00 14.53 149 VAL C C 1
ATOM 3384 O O . VAL C 1 149 ? 3.207 -0.839 22.902 1.00 15.69 149 VAL C O 1
ATOM 3388 N N . GLY C 1 150 ? 5.098 -1.272 21.774 1.00 13.52 150 GLY C N 1
ATOM 3389 C CA . GLY C 1 150 ? 5.893 -1.354 22.991 1.00 14.43 150 GLY C CA 1
ATOM 3390 C C . GLY C 1 150 ? 6.371 -2.750 23.317 1.00 13.50 150 GLY C C 1
ATOM 3391 O O . GLY C 1 150 ? 7.119 -2.945 24.285 1.00 15.61 150 GLY C O 1
ATOM 3392 N N . GLY C 1 151 ? 5.934 -3.739 22.531 1.00 12.94 151 GLY C N 1
ATOM 3393 C CA . GLY C 1 151 ? 6.535 -5.070 22.615 1.00 12.53 151 GLY C CA 1
ATOM 3394 C C . GLY C 1 151 ? 6.053 -5.845 23.808 1.00 12.40 151 GLY C C 1
ATOM 3395 O O . GLY C 1 151 ? 6.583 -6.926 24.075 1.00 13.07 151 GLY C O 1
ATOM 3396 N N . HIS C 1 152 ? 4.979 -5.387 24.463 1.00 14.14 152 HIS C N 1
ATOM 3397 C CA . HIS C 1 152 ? 4.542 -6.029 25.702 1.00 14.86 152 HIS C CA 1
ATOM 3398 C C . HIS C 1 152 ? 3.910 -7.434 25.465 1.00 14.26 152 HIS C C 1
ATOM 3399 O O . HIS C 1 152 ? 3.802 -8.233 26.392 1.00 16.06 152 HIS C O 1
ATOM 3406 N N . GLN C 1 153 ? 3.493 -7.726 24.222 1.00 14.98 153 GLN C N 1
ATOM 3407 C CA . GLN C 1 153 ? 3.022 -9.052 23.836 1.00 15.05 153 GLN C CA 1
ATOM 3408 C C . GLN C 1 153 ? 3.912 -9.672 22.750 1.00 14.74 153 GLN C C 1
ATOM 3409 O O . GLN C 1 153 ? 3.508 -10.575 22.022 1.00 15.66 153 GLN C O 1
ATOM 3415 N N . GLY C 1 154 ? 5.173 -9.213 22.743 1.00 13.61 154 GLY C N 1
ATOM 3416 C CA . GLY C 1 154 ? 6.120 -9.743 21.767 1.00 12.36 154 GLY C CA 1
ATOM 3417 C C . GLY C 1 154 ? 7.483 -9.929 22.422 1.00 12.66 154 GLY C C 1
ATOM 3418 O O . GLY C 1 154 ? 7.616 -10.837 23.281 1.00 13.82 154 GLY C O 1
ATOM 3419 N N . MET C 1 155 ? 8.478 -9.089 22.087 1.00 12.24 155 MET C N 1
ATOM 3420 C CA . MET C 1 155 ? 9.830 -9.266 22.616 1.00 12.65 155 MET C CA 1
ATOM 3421 C C . MET C 1 155 ? 9.908 -9.187 24.151 1.00 11.91 155 MET C C 1
ATOM 3422 O O . MET C 1 155 ? 10.708 -9.947 24.764 1.00 13.22 155 MET C O 1
ATOM 3427 N N . GLU C 1 156 ? 9.115 -8.340 24.819 1.00 13.17 156 GLU C N 1
ATOM 3428 C CA . GLU C 1 156 ? 9.230 -8.258 26.259 1.00 14.53 156 GLU C CA 1
ATOM 3429 C C . GLU C 1 156 ? 8.913 -9.632 26.894 1.00 14.78 156 GLU C C 1
ATOM 3430 O O . GLU C 1 156 ? 9.548 -10.009 27.883 1.00 15.51 156 GLU C O 1
ATOM 3436 N N . LEU C 1 157 ? 7.930 -10.366 26.365 1.00 13.92 157 LEU C N 1
ATOM 3437 C CA . LEU C 1 157 ? 7.567 -11.711 26.843 1.00 14.56 157 LEU C CA 1
ATOM 3438 C C . LEU C 1 157 ? 8.602 -12.692 26.397 1.00 14.45 157 LEU C C 1
ATOM 3439 O O . LEU C 1 157 ? 9.019 -13.569 27.159 1.00 14.23 157 LEU C O 1
ATOM 3444 N N . PHE C 1 158 ? 9.018 -12.579 25.135 1.00 13.17 158 PHE C N 1
ATOM 3445 C CA . PHE C 1 158 ? 9.906 -13.602 24.576 1.00 13.60 158 PHE C CA 1
ATOM 3446 C C . PHE C 1 158 ? 11.233 -13.732 25.348 1.00 12.71 158 PHE C C 1
ATOM 3447 O O . PHE C 1 158 ? 11.729 -14.866 25.591 1.00 13.85 158 PHE C O 1
ATOM 3455 N N . VAL C 1 159 ? 11.786 -12.612 25.823 1.00 13.95 159 VAL C N 1
ATOM 3456 C CA . VAL C 1 159 ? 13.093 -12.687 26.512 1.00 13.03 159 VAL C CA 1
ATOM 3457 C C . VAL C 1 159 ? 12.985 -13.335 27.894 1.00 14.97 159 VAL C C 1
ATOM 3458 O O . VAL C 1 159 ? 13.999 -13.668 28.471 1.00 16.13 159 VAL C O 1
ATOM 3462 N N . GLN C 1 160 ? 11.746 -13.564 28.368 1.00 14.77 160 GLN C N 1
ATOM 3463 C CA . GLN C 1 160 ? 11.536 -14.239 29.655 1.00 15.31 160 GLN C CA 1
ATOM 3464 C C . GLN C 1 160 ? 11.268 -15.745 29.461 1.00 14.54 160 GLN C C 1
ATOM 3465 O O . GLN C 1 160 ? 11.071 -16.509 30.456 1.00 18.15 160 GLN C O 1
ATOM 3471 N N . ARG C 1 161 ? 11.201 -16.191 28.205 1.00 15.25 161 ARG C N 1
ATOM 3472 C CA . ARG C 1 161 ? 10.819 -17.580 27.849 1.00 14.40 161 ARG C CA 1
ATOM 3473 C C . ARG C 1 161 ? 11.981 -18.561 27.932 1.00 15.50 161 ARG C C 1
ATOM 3474 O O . ARG C 1 161 ? 13.104 -18.212 27.577 1.00 14.24 161 ARG C O 1
ATOM 3482 N N . PRO C 1 162 ? 11.705 -19.838 28.287 1.00 15.05 162 PRO C N 1
ATOM 3483 C CA . PRO C 1 162 ? 12.770 -20.858 28.180 1.00 14.91 162 PRO C CA 1
ATOM 3484 C C . PRO C 1 162 ? 13.297 -20.957 26.746 1.00 14.29 162 PRO C C 1
ATOM 3485 O O . PRO C 1 162 ? 14.510 -21.239 26.553 1.00 14.61 162 PRO C O 1
ATOM 3489 N N . GLU C 1 163 ? 12.438 -20.775 25.745 1.00 14.88 163 GLU C N 1
ATOM 3490 C CA . GLU C 1 163 ? 12.881 -20.934 24.335 1.00 14.86 163 GLU C CA 1
ATOM 3491 C C . GLU C 1 163 ? 13.889 -19.855 23.946 1.00 14.31 163 GLU C C 1
ATOM 3492 O O . GLU C 1 163 ? 14.812 -20.106 23.145 1.00 15.76 163 GLU C O 1
ATOM 3498 N N . PHE C 1 164 ? 13.782 -18.678 24.563 1.00 14.63 164 PHE C N 1
ATOM 3499 C CA . PHE C 1 164 ? 14.800 -17.625 24.392 1.00 14.84 164 PHE C CA 1
ATOM 3500 C C . PHE C 1 164 ? 16.114 -17.978 25.103 1.00 14.33 164 PHE C C 1
ATOM 3501 O O . PHE C 1 164 ? 17.190 -17.918 24.469 1.00 14.95 164 PHE C O 1
ATOM 3509 N N . HIS C 1 165 ? 16.057 -18.399 26.394 1.00 15.48 165 HIS C N 1
ATOM 3510 C CA . HIS C 1 165 ? 17.277 -18.847 27.103 1.00 16.52 165 HIS C CA 1
ATOM 3511 C C . HIS C 1 165 ? 17.975 -19.953 26.278 1.00 16.72 165 HIS C C 1
ATOM 3512 O O . HIS C 1 165 ? 19.216 -19.969 26.190 1.00 17.73 165 HIS C O 1
ATOM 3519 N N . ALA C 1 166 ? 17.192 -20.866 25.670 1.00 15.35 166 ALA C N 1
ATOM 3520 C CA . ALA C 1 166 ? 17.788 -21.999 24.922 1.00 17.40 166 ALA C CA 1
ATOM 3521 C C . ALA C 1 166 ? 18.606 -21.572 23.666 1.00 17.48 166 ALA C C 1
ATOM 3522 O O . ALA C 1 166 ? 19.434 -22.353 23.140 1.00 18.69 166 ALA C O 1
ATOM 3524 N N . LEU C 1 167 ? 18.372 -20.341 23.171 1.00 15.68 167 LEU C N 1
ATOM 3525 C CA . LEU C 1 167 ? 19.125 -19.828 22.029 1.00 15.78 167 LEU C CA 1
ATOM 3526 C C . LEU C 1 167 ? 20.560 -19.560 22.400 1.00 16.74 167 LEU C C 1
ATOM 3527 O O . LEU C 1 167 ? 21.377 -19.447 21.519 1.00 17.26 167 LEU C O 1
ATOM 3532 N N . ARG C 1 168 ? 20.873 -19.384 23.684 1.00 17.52 168 ARG C N 1
ATOM 3533 C CA . ARG C 1 168 ? 22.242 -19.167 24.181 1.00 18.13 168 ARG C CA 1
ATOM 3534 C C . ARG C 1 168 ? 22.845 -17.982 23.406 1.00 17.72 168 ARG C C 1
ATOM 3535 O O . ARG C 1 168 ? 23.997 -17.989 22.952 1.00 17.16 168 ARG C O 1
ATOM 3543 N N . ALA C 1 169 ? 22.053 -16.920 23.309 1.00 16.83 169 ALA C N 1
ATOM 3544 C CA . ALA C 1 169 ? 22.498 -15.738 22.624 1.00 15.94 169 ALA C CA 1
ATOM 3545 C C . ALA C 1 169 ? 23.803 -15.139 23.132 1.00 15.52 169 ALA C C 1
ATOM 3546 O O . ALA C 1 169 ? 23.935 -14.843 24.339 1.00 16.88 169 ALA C O 1
ATOM 3548 N N . GLY C 1 170 ? 24.725 -14.830 22.202 1.00 13.69 170 GLY C N 1
ATOM 3549 C CA . GLY C 1 170 ? 25.926 -14.097 22.494 1.00 13.75 170 GLY C CA 1
ATOM 3550 C C . GLY C 1 170 ? 25.873 -12.642 22.127 1.00 13.31 170 GLY C C 1
ATOM 3551 O O . GLY C 1 170 ? 26.554 -11.855 22.718 1.00 14.86 170 GLY C O 1
ATOM 3552 N N . PHE C 1 171 ? 25.118 -12.318 21.054 1.00 13.43 171 PHE C N 1
ATOM 3553 C CA . PHE C 1 171 ? 25.150 -10.984 20.520 1.00 12.38 171 PHE C CA 1
ATOM 3554 C C . PHE C 1 171 ? 23.931 -10.868 19.627 1.00 12.00 171 PHE C C 1
ATOM 3555 O O . PHE C 1 171 ? 23.585 -11.826 18.911 1.00 13.56 171 PHE C O 1
ATOM 3563 N N . ALA C 1 172 ? 23.332 -9.660 19.607 1.00 11.95 172 ALA C N 1
ATOM 3564 C CA . ALA C 1 172 ? 22.153 -9.433 18.751 1.00 11.16 172 ALA C CA 1
ATOM 3565 C C . ALA C 1 172 ? 22.265 -8.144 17.915 1.00 10.77 172 ALA C C 1
ATOM 3566 O O . ALA C 1 172 ? 22.835 -7.147 18.372 1.00 11.68 172 ALA C O 1
ATOM 3568 N N . LEU C 1 173 ? 21.695 -8.199 16.701 1.00 9.19 173 LEU C N 1
ATOM 3569 C CA . LEU C 1 173 ? 21.420 -7.020 15.887 1.00 9.43 173 LEU C CA 1
ATOM 3570 C C . LEU C 1 173 ? 19.915 -6.815 15.860 1.00 9.67 173 LEU C C 1
ATOM 3571 O O . LEU C 1 173 ? 19.133 -7.772 15.837 1.00 9.46 173 LEU C O 1
ATOM 3576 N N . ASP C 1 174 ? 19.512 -5.537 15.773 1.00 9.67 174 ASP C N 1
ATOM 3577 C CA . ASP C 1 174 ? 18.149 -5.162 15.466 1.00 9.52 174 ASP C CA 1
ATOM 3578 C C . ASP C 1 174 ? 18.197 -3.824 14.743 1.00 9.52 174 ASP C C 1
ATOM 3579 O O . ASP C 1 174 ? 19.253 -3.411 14.296 1.00 10.11 174 ASP C O 1
ATOM 3584 N N . GLU C 1 175 ? 17.041 -3.177 14.604 1.00 9.04 175 GLU C N 1
ATOM 3585 C CA . GLU C 1 175 ? 16.974 -2.027 13.743 1.00 9.33 175 GLU C CA 1
ATOM 3586 C C . GLU C 1 175 ? 17.790 -0.815 14.158 1.00 9.38 175 GLU C C 1
ATOM 3587 O O . GLU C 1 175 ? 18.037 -0.541 15.351 1.00 10.01 175 GLU C O 1
ATOM 3593 N N . GLY C 1 176 ? 18.238 -0.064 13.144 1.00 9.36 176 GLY C N 1
ATOM 3594 C CA . GLY C 1 176 ? 18.786 1.277 13.384 1.00 9.49 176 GLY C CA 1
ATOM 3595 C C . GLY C 1 176 ? 17.781 2.292 12.878 1.00 8.94 176 GLY C C 1
ATOM 3596 O O . GLY C 1 176 ? 16.611 2.261 13.254 1.00 9.82 176 GLY C O 1
ATOM 3597 N N . ILE C 1 177 ? 18.234 3.189 12.018 1.00 8.96 177 ILE C N 1
ATOM 3598 C CA . ILE C 1 177 ? 17.386 4.274 11.462 1.00 9.61 177 ILE C CA 1
ATOM 3599 C C . ILE C 1 177 ? 18.042 4.767 10.183 1.00 9.07 177 ILE C C 1
ATOM 3600 O O . ILE C 1 177 ? 19.265 4.688 10.069 1.00 9.93 177 ILE C O 1
ATOM 3605 N N . ALA C 1 178 ? 17.265 5.308 9.244 1.00 8.81 178 ALA C N 1
ATOM 3606 C CA . ALA C 1 178 ? 17.848 5.895 8.022 1.00 9.60 178 ALA C CA 1
ATOM 3607 C C . ALA C 1 178 ? 18.758 7.057 8.392 1.00 9.95 178 ALA C C 1
ATOM 3608 O O . ALA C 1 178 ? 18.504 7.762 9.377 1.00 11.06 178 ALA C O 1
ATOM 3610 N N . ASN C 1 179 ? 19.754 7.281 7.536 1.00 9.53 179 ASN C N 1
ATOM 3611 C CA . ASN C 1 179 ? 20.631 8.436 7.661 1.00 9.12 179 ASN C CA 1
ATOM 3612 C C . ASN C 1 179 ? 20.627 9.098 6.264 1.00 8.82 179 ASN C C 1
ATOM 3613 O O . ASN C 1 179 ? 20.907 8.415 5.254 1.00 9.49 179 ASN C O 1
ATOM 3618 N N . PRO C 1 180 ? 20.341 10.404 6.150 1.00 9.96 180 PRO C N 1
ATOM 3619 C CA . PRO C 1 180 ? 20.227 11.075 4.839 1.00 10.10 180 PRO C CA 1
ATOM 3620 C C . PRO C 1 180 ? 21.602 11.355 4.213 1.00 10.19 180 PRO C C 1
ATOM 3621 O O . PRO C 1 180 ? 21.683 11.753 3.039 1.00 12.23 180 PRO C O 1
ATOM 3625 N N . THR C 1 181 ? 22.684 11.215 4.980 1.00 11.19 181 THR C N 1
ATOM 3626 C CA . THR C 1 181 ? 24.034 11.528 4.449 1.00 11.89 181 THR C CA 1
ATOM 3627 C C . THR C 1 181 ? 24.709 10.266 3.967 1.00 11.30 181 THR C C 1
ATOM 3628 O O . THR C 1 181 ? 24.074 9.196 3.957 1.00 12.45 181 THR C O 1
ATOM 3632 N N . ASP C 1 182 ? 26.012 10.326 3.648 1.00 12.91 182 ASP C N 1
ATOM 3633 C CA . ASP C 1 182 ? 26.711 9.100 3.206 1.00 14.61 182 ASP C CA 1
ATOM 3634 C C . ASP C 1 182 ? 26.934 8.142 4.352 1.00 13.63 182 ASP C C 1
ATOM 3635 O O . ASP C 1 182 ? 27.210 6.970 4.129 1.00 13.25 182 ASP C O 1
ATOM 3640 N N . ALA C 1 183 ? 26.863 8.634 5.585 1.00 13.23 183 ALA C N 1
ATOM 3641 C CA . ALA C 1 183 ? 27.153 7.810 6.763 1.00 12.61 183 ALA C CA 1
ATOM 3642 C C . ALA C 1 183 ? 25.967 6.904 7.120 1.00 11.76 183 ALA C C 1
ATOM 3643 O O . ALA C 1 183 ? 24.840 7.143 6.696 1.00 11.63 183 ALA C O 1
ATOM 3645 N N . PHE C 1 184 ? 26.256 5.935 7.986 1.00 10.91 184 PHE C N 1
ATOM 3646 C CA . PHE C 1 184 ? 25.232 5.054 8.565 1.00 11.41 184 PHE C CA 1
ATOM 3647 C C . PHE C 1 184 ? 25.191 5.271 10.065 1.00 11.44 184 PHE C C 1
ATOM 3648 O O . PHE C 1 184 ? 26.236 5.339 10.725 1.00 13.09 184 PHE C O 1
ATOM 3656 N N . THR C 1 185 ? 23.982 5.346 10.608 1.00 11.32 185 THR C N 1
ATOM 3657 C CA . THR C 1 185 ? 23.833 5.499 12.053 1.00 10.98 185 THR C CA 1
ATOM 3658 C C . THR C 1 185 ? 23.905 4.130 12.714 1.00 11.01 185 THR C C 1
ATOM 3659 O O . THR C 1 185 ? 23.418 3.096 12.150 1.00 11.11 185 THR C O 1
ATOM 3663 N N . VAL C 1 186 ? 24.545 4.033 13.888 1.00 10.56 186 VAL C N 1
ATOM 3664 C CA . VAL C 1 186 ? 24.509 2.745 14.620 1.00 11.38 186 VAL C CA 1
ATOM 3665 C C . VAL C 1 186 ? 24.234 3.042 16.063 1.00 11.46 186 VAL C C 1
ATOM 3666 O O . VAL C 1 186 ? 24.872 3.954 16.631 1.00 12.93 186 VAL C O 1
ATOM 3670 N N . PHE C 1 187 ? 23.275 2.351 16.653 1.00 10.87 187 PHE C N 1
ATOM 3671 C CA . PHE C 1 187 ? 22.957 2.532 18.070 1.00 10.21 187 PHE C CA 1
ATOM 3672 C C . PHE C 1 187 ? 23.890 1.625 18.856 1.00 11.77 187 PHE C C 1
ATOM 3673 O O . PHE C 1 187 ? 23.870 0.370 18.716 1.00 12.56 187 PHE C O 1
ATOM 3681 N N . TYR C 1 188 ? 24.696 2.263 19.697 1.00 11.58 188 TYR C N 1
ATOM 3682 C CA . TYR C 1 188 ? 25.768 1.624 20.456 1.00 12.26 188 TYR C CA 1
ATOM 3683 C C . TYR C 1 188 ? 25.413 1.609 21.934 1.00 12.60 188 TYR C C 1
ATOM 3684 O O . TYR C 1 188 ? 24.996 2.636 22.488 1.00 13.22 188 TYR C O 1
ATOM 3693 N N . SER C 1 189 ? 25.662 0.474 22.607 1.00 15.07 189 SER C N 1
ATOM 3694 C CA . SER C 1 189 ? 25.364 0.322 24.040 1.00 16.68 189 SER C CA 1
ATOM 3695 C C . SER C 1 189 ? 26.419 -0.663 24.523 1.00 21.35 189 SER C C 1
ATOM 3696 O O . SER C 1 189 ? 26.767 -1.627 23.775 1.00 25.14 189 SER C O 1
ATOM 3699 N N . GLU C 1 190 ? 27.044 -0.337 25.617 1.00 23.17 190 GLU C N 1
ATOM 3700 C CA . GLU C 1 190 ? 27.990 -1.279 26.240 1.00 26.44 190 GLU C CA 1
ATOM 3701 C C . GLU C 1 190 ? 27.601 -1.505 27.701 1.00 27.39 190 GLU C C 1
ATOM 3702 O O . GLU C 1 190 ? 26.654 -0.876 28.237 1.00 26.32 190 GLU C O 1
ATOM 3708 N N . ARG C 1 191 ? 28.270 -2.469 28.324 1.00 28.10 191 ARG C N 1
ATOM 3709 C CA . ARG C 1 191 ? 28.059 -2.796 29.750 1.00 28.94 191 ARG C CA 1
ATOM 3710 C C . ARG C 1 191 ? 26.523 -3.020 30.012 1.00 27.30 191 ARG C C 1
ATOM 3711 O O . ARG C 1 191 ? 25.872 -3.737 29.232 1.00 28.67 191 ARG C O 1
ATOM 3719 N N . SER C 1 192 ? 25.950 -2.439 31.066 1.00 24.10 192 SER C N 1
ATOM 3720 C CA . SER C 1 192 ? 24.495 -2.439 31.339 1.00 22.92 192 SER C CA 1
ATOM 3721 C C . SER C 1 192 ? 23.916 -1.245 30.561 1.00 20.74 192 SER C C 1
ATOM 3722 O O . SER C 1 192 ? 24.522 -0.172 30.577 1.00 21.94 192 SER C O 1
ATOM 3726 N N . PRO C 1 193 ? 22.769 -1.382 29.898 1.00 17.16 193 PRO C N 1
ATOM 3727 C CA . PRO C 1 193 ? 22.265 -0.235 29.111 1.00 16.88 193 PRO C CA 1
ATOM 3728 C C . PRO C 1 193 ? 21.867 0.926 30.011 1.00 16.31 193 PRO C C 1
ATOM 3729 O O . PRO C 1 193 ? 21.569 0.719 31.219 1.00 16.93 193 PRO C O 1
ATOM 3733 N N . TRP C 1 194 ? 21.912 2.141 29.473 1.00 15.53 194 TRP C N 1
ATOM 3734 C CA . TRP C 1 194 ? 21.774 3.305 30.317 1.00 15.75 194 TRP C CA 1
ATOM 3735 C C . TRP C 1 194 ? 20.437 3.354 31.043 1.00 17.00 194 TRP C C 1
ATOM 3736 O O . TRP C 1 194 ? 20.399 3.937 32.139 1.00 17.93 194 TRP C O 1
ATOM 3747 N N . TRP C 1 195 ? 19.365 2.776 30.469 1.00 17.15 195 TRP C N 1
ATOM 3748 C CA . TRP C 1 195 ? 18.012 2.839 31.004 1.00 17.83 195 TRP C CA 1
ATOM 3749 C C . TRP C 1 195 ? 17.783 1.807 32.146 1.00 20.52 195 TRP C C 1
ATOM 3750 O O . TRP C 1 195 ? 16.679 1.713 32.678 1.00 22.41 195 TRP C O 1
ATOM 3761 N N . VAL C 1 196 ? 18.812 1.068 32.514 1.00 20.43 196 VAL C N 1
ATOM 3762 C CA . VAL C 1 196 ? 18.727 0.256 33.767 1.00 24.77 196 VAL C CA 1
ATOM 3763 C C . VAL C 1 196 ? 19.706 0.697 34.889 1.00 27.34 196 VAL C C 1
ATOM 3764 O O . VAL C 1 196 ? 19.599 0.233 36.042 1.00 30.18 196 VAL C O 1
ATOM 3768 N N . ARG C 1 197 ? 20.636 1.586 34.560 1.00 30.22 197 ARG C N 1
ATOM 3769 C CA . ARG C 1 197 ? 21.560 2.266 35.489 1.00 32.82 197 ARG C CA 1
ATOM 3770 C C . ARG C 1 197 ? 20.922 3.155 36.593 1.00 34.05 197 ARG C C 1
ATOM 3771 O O . ARG C 1 197 ? 19.872 3.810 36.371 1.00 34.71 197 ARG C O 1
ATOM 3779 N N . ASN D 2 1 ? 33.291 -5.488 23.696 1.00 32.58 321 ASN D N 1
ATOM 3780 C CA . ASN D 2 1 ? 34.495 -5.284 22.898 1.00 30.68 321 ASN D CA 1
ATOM 3781 C C . ASN D 2 1 ? 34.460 -6.119 21.637 1.00 27.45 321 ASN D C 1
ATOM 3782 O O . ASN D 2 1 ? 34.459 -5.529 20.592 1.00 25.78 321 ASN D O 1
ATOM 3787 N N . PRO D 2 2 ? 34.443 -7.454 21.704 1.00 24.40 322 PRO D N 1
ATOM 3788 C CA . PRO D 2 2 ? 34.785 -8.222 20.502 1.00 23.35 322 PRO D CA 1
ATOM 3789 C C . PRO D 2 2 ? 33.711 -8.078 19.395 1.00 20.44 322 PRO D C 1
ATOM 3790 O O . PRO D 2 2 ? 34.031 -8.279 18.250 1.00 18.74 322 PRO D O 1
ATOM 3794 N N . TRP D 2 3 ? 32.446 -7.879 19.763 1.00 18.94 323 TRP D N 1
ATOM 3795 C CA . TRP D 2 3 ? 31.377 -7.815 18.759 1.00 17.28 323 TRP D CA 1
ATOM 3796 C C . TRP D 2 3 ? 31.490 -6.448 18.046 1.00 16.77 323 TRP D C 1
ATOM 3797 O O . TRP D 2 3 ? 31.443 -6.388 16.812 1.00 16.42 323 TRP D O 1
ATOM 3808 N N . TRP D 2 4 ? 31.610 -5.365 18.810 1.00 17.18 324 TRP D N 1
ATOM 3809 C CA . TRP D 2 4 ? 31.884 -4.066 18.216 1.00 18.46 324 TRP D CA 1
ATOM 3810 C C . TRP D 2 4 ? 33.167 -4.077 17.379 1.00 17.95 324 TRP D C 1
ATOM 3811 O O . TRP D 2 4 ? 33.222 -3.489 16.285 1.00 16.95 324 TRP D O 1
ATOM 3822 N N . ALA D 2 5 ? 34.188 -4.767 17.870 1.00 18.25 325 ALA D N 1
ATOM 3823 C CA . ALA D 2 5 ? 35.421 -4.830 17.099 1.00 18.00 325 ALA D CA 1
ATOM 3824 C C . ALA D 2 5 ? 35.204 -5.492 15.735 1.00 17.28 325 ALA D C 1
ATOM 3825 O O . ALA D 2 5 ? 35.647 -4.977 14.706 1.00 17.56 325 ALA D O 1
ATOM 3827 N N . ALA D 2 6 ? 34.489 -6.605 15.730 1.00 15.18 326 ALA D N 1
ATOM 3828 C CA . ALA D 2 6 ? 34.219 -7.321 14.477 1.00 15.52 326 ALA D CA 1
ATOM 3829 C C . ALA D 2 6 ? 33.336 -6.489 13.548 1.00 15.05 326 ALA D C 1
ATOM 3830 O O . ALA D 2 6 ? 33.619 -6.328 12.349 1.00 15.06 326 ALA D O 1
ATOM 3832 N N . PHE D 2 7 ? 32.268 -5.923 14.088 1.00 14.33 327 PHE D N 1
ATOM 3833 C CA . PHE D 2 7 ? 31.364 -5.074 13.307 1.00 13.24 327 PHE D CA 1
ATOM 3834 C C . PHE D 2 7 ? 32.109 -3.883 12.702 1.00 13.48 327 PHE D C 1
ATOM 3835 O O . PHE D 2 7 ? 31.993 -3.584 11.504 1.00 13.21 327 PHE D O 1
ATOM 3843 N N . SER D 2 8 ? 32.926 -3.215 13.526 1.00 14.27 328 SER D N 1
ATOM 3844 C CA . SER D 2 8 ? 33.700 -2.035 13.071 1.00 15.88 328 SER D CA 1
ATOM 3845 C C . SER D 2 8 ? 34.734 -2.360 12.027 1.00 15.68 328 SER D C 1
ATOM 3846 O O . SER D 2 8 ? 34.930 -1.596 11.088 1.00 16.49 328 SER D O 1
ATOM 3849 N N . ARG D 2 9 ? 35.388 -3.516 12.172 1.00 16.54 329 ARG D N 1
ATOM 3850 C CA . ARG D 2 9 ? 36.405 -3.950 11.199 1.00 17.01 329 ARG D CA 1
ATOM 3851 C C . ARG D 2 9 ? 35.761 -4.194 9.837 1.00 15.34 329 ARG D C 1
ATOM 3852 O O . ARG D 2 9 ? 36.289 -3.788 8.803 1.00 16.37 329 ARG D O 1
ATOM 3860 N N . VAL D 2 10 ? 34.596 -4.875 9.827 1.00 14.51 330 VAL D N 1
ATOM 3861 C CA . VAL D 2 10 ? 33.916 -5.108 8.537 1.00 14.06 330 VAL D CA 1
ATOM 3862 C C . VAL D 2 10 ? 33.518 -3.764 7.886 1.00 13.59 330 VAL D C 1
ATOM 3863 O O . VAL D 2 10 ? 33.736 -3.528 6.676 1.00 14.20 330 VAL D O 1
ATOM 3867 N N . CYS D 2 11 ? 32.976 -2.843 8.708 1.00 13.88 331 CYS D N 1
ATOM 3868 C CA . CYS D 2 11 ? 32.517 -1.605 8.096 1.00 14.25 331 CYS D CA 1
ATOM 3869 C C . CYS D 2 11 ? 33.703 -0.797 7.575 1.00 13.51 331 CYS D C 1
ATOM 3870 O O . CYS D 2 11 ? 33.608 -0.184 6.499 1.00 16.11 331 CYS D O 1
ATOM 3873 N N . LYS D 2 12 ? 34.835 -0.796 8.303 1.00 14.88 332 LYS D N 1
ATOM 3874 C CA . LYS D 2 12 ? 36.020 -0.105 7.792 1.00 15.43 332 LYS D CA 1
ATOM 3875 C C . LYS D 2 12 ? 36.526 -0.735 6.496 1.00 16.49 332 LYS D C 1
ATOM 3876 O O . LYS D 2 12 ? 36.878 -0.011 5.525 1.00 17.44 332 LYS D O 1
ATOM 3882 N N . ASP D 2 13 ? 36.524 -2.073 6.460 1.00 16.82 333 ASP D N 1
ATOM 3883 C CA . ASP D 2 13 ? 36.988 -2.806 5.259 1.00 18.36 333 ASP D CA 1
ATOM 3884 C C . ASP D 2 13 ? 36.106 -2.459 4.063 1.00 17.70 333 ASP D C 1
ATOM 3885 O O . ASP D 2 13 ? 36.596 -2.403 2.916 1.00 19.82 333 ASP D O 1
ATOM 3890 N N . MET D 2 14 ? 34.807 -2.187 4.296 1.00 16.16 334 MET D N 1
ATOM 3891 C CA . MET D 2 14 ? 33.888 -1.805 3.211 1.00 15.24 334 MET D CA 1
ATOM 3892 C C . MET D 2 14 ? 33.845 -0.286 2.952 1.00 15.35 334 MET D C 1
ATOM 3893 O O . MET D 2 14 ? 33.026 0.193 2.151 1.00 15.87 334 MET D O 1
ATOM 3898 N N . ASN D 2 15 ? 34.734 0.466 3.621 1.00 14.99 335 ASN D N 1
ATOM 3899 C CA . ASN D 2 15 ? 34.770 1.934 3.435 1.00 16.75 335 ASN D CA 1
ATOM 3900 C C . ASN D 2 15 ? 33.435 2.595 3.804 1.00 17.65 335 ASN D C 1
ATOM 3901 O O . ASN D 2 15 ? 33.031 3.603 3.216 1.00 18.90 335 ASN D O 1
ATOM 3906 N N . LEU D 2 16 ? 32.803 2.083 4.847 1.00 14.60 336 LEU D N 1
ATOM 3907 C CA . LEU D 2 16 ? 31.538 2.698 5.322 1.00 15.38 336 LEU D CA 1
ATOM 3908 C C . LEU D 2 16 ? 31.870 3.679 6.446 1.00 16.40 336 LEU D C 1
ATOM 3909 O O . LEU D 2 16 ? 32.753 3.402 7.305 1.00 19.88 336 LEU D O 1
ATOM 3914 N N . THR D 2 17 ? 31.179 4.800 6.489 1.00 14.19 337 THR D N 1
ATOM 3915 C CA . THR D 2 17 ? 31.377 5.718 7.608 1.00 13.64 337 THR D CA 1
ATOM 3916 C C . THR D 2 17 ? 30.261 5.438 8.605 1.00 12.91 337 THR D C 1
ATOM 3917 O O . THR D 2 17 ? 29.079 5.474 8.225 1.00 13.89 337 THR D O 1
ATOM 3921 N N . LEU D 2 18 ? 30.642 5.199 9.874 1.00 13.07 338 LEU D N 1
ATOM 3922 C CA . LEU D 2 18 ? 29.680 4.979 10.920 1.00 13.32 338 LEU D CA 1
ATOM 3923 C C . LEU D 2 18 ? 29.538 6.200 11.819 1.00 13.00 338 LEU D C 1
ATOM 3924 O O . LEU D 2 18 ? 30.570 6.859 12.191 1.00 15.98 338 LEU D O 1
ATOM 3929 N N . GLU D 2 19 ? 28.285 6.474 12.212 1.00 12.46 339 GLU D N 1
ATOM 3930 C CA . GLU D 2 19 ? 28.013 7.496 13.229 1.00 12.81 339 GLU D CA 1
ATOM 3931 C C . GLU D 2 19 ? 27.359 6.802 14.437 1.00 11.59 339 GLU D C 1
ATOM 3932 O O . GLU D 2 19 ? 26.146 6.564 14.443 1.00 12.76 339 GLU D O 1
ATOM 3938 N N . PRO D 2 20 ? 28.133 6.438 15.451 1.00 11.96 340 PRO D N 1
ATOM 3939 C CA . PRO D 2 20 ? 27.536 5.816 16.653 1.00 12.03 340 PRO D CA 1
ATOM 3940 C C . PRO D 2 20 ? 26.651 6.860 17.355 1.00 11.44 340 PRO D C 1
ATOM 3941 O O . PRO D 2 20 ? 27.021 8.074 17.463 1.00 14.01 340 PRO D O 1
ATOM 3945 N N . GLU D 2 21 ? 25.497 6.397 17.822 1.00 11.55 341 GLU D N 1
ATOM 3946 C CA . GLU D 2 21 ? 24.540 7.257 18.569 1.00 10.11 341 GLU D CA 1
ATOM 3947 C C . GLU D 2 21 ? 24.081 6.485 19.749 1.00 9.95 341 GLU D C 1
ATOM 3948 O O . GLU D 2 21 ? 24.178 5.233 19.767 1.00 11.13 341 GLU D O 1
ATOM 3954 N N . ILE D 2 22 ? 23.556 7.177 20.758 1.00 10.85 342 ILE D N 1
ATOM 3955 C CA . ILE D 2 22 ? 23.117 6.420 21.911 1.00 10.28 342 ILE D CA 1
ATOM 3956 C C . ILE D 2 22 ? 21.979 5.478 21.547 1.00 10.78 342 ILE D C 1
ATOM 3957 O O . ILE D 2 22 ? 21.259 5.684 20.572 1.00 11.29 342 ILE D O 1
ATOM 3962 N N . MET D 2 23 ? 21.829 4.426 22.327 1.00 10.03 343 MET D N 1
ATOM 3963 C CA . MET D 2 23 ? 20.786 3.432 22.029 1.00 10.70 343 MET D CA 1
ATOM 3964 C C . MET D 2 23 ? 19.494 3.870 22.717 1.00 11.16 343 MET D C 1
ATOM 3965 O O . MET D 2 23 ? 19.520 4.090 23.919 1.00 12.81 343 MET D O 1
ATOM 3970 N N . PRO D 2 24 ? 18.387 4.039 21.977 1.00 13.16 344 PRO D N 1
ATOM 3971 C CA . PRO D 2 24 ? 17.140 4.458 22.640 1.00 13.25 344 PRO D CA 1
ATOM 3972 C C . PRO D 2 24 ? 16.636 3.314 23.556 1.00 13.24 344 PRO D C 1
ATOM 3973 O O . PRO D 2 24 ? 16.844 2.114 23.353 1.00 12.67 344 PRO D O 1
ATOM 3977 N N . ALA D 2 25 ? 15.893 3.735 24.586 1.00 13.19 345 ALA D N 1
ATOM 3978 C CA . ALA D 2 25 ? 15.244 2.816 25.504 1.00 13.43 345 ALA D CA 1
ATOM 3979 C C . ALA D 2 25 ? 13.901 2.382 24.943 1.00 14.86 345 ALA D C 1
ATOM 3980 O O . ALA D 2 25 ? 12.843 2.590 25.569 1.00 17.59 345 ALA D O 1
ATOM 3982 N N . ALA D 2 26 ? 13.945 1.766 23.761 1.00 14.88 346 ALA D N 1
ATOM 3983 C CA . ALA D 2 26 ? 12.728 1.443 23.019 1.00 14.81 346 ALA D CA 1
ATOM 3984 C C . ALA D 2 26 ? 13.101 0.361 22.020 1.00 14.26 346 ALA D C 1
ATOM 3985 O O . ALA D 2 26 ? 14.285 0.090 21.795 1.00 15.62 346 ALA D O 1
ATOM 3987 N N . GLY D 2 27 ? 12.101 -0.282 21.482 1.00 13.71 347 GLY D N 1
ATOM 3988 C CA . GLY D 2 27 ? 12.336 -1.296 20.481 1.00 12.75 347 GLY D CA 1
ATOM 3989 C C . GLY D 2 27 ? 12.674 -2.643 21.113 1.00 12.11 347 GLY D C 1
ATOM 3990 O O . GLY D 2 27 ? 12.784 -2.807 22.350 1.00 12.87 347 GLY D O 1
ATOM 3991 N N . ASP D 2 28 ? 12.863 -3.622 20.238 1.00 11.69 348 ASP D N 1
ATOM 3992 C CA . ASP D 2 28 ? 13.238 -4.932 20.704 1.00 11.40 348 ASP D CA 1
ATOM 3993 C C . ASP D 2 28 ? 14.486 -4.914 21.569 1.00 11.01 348 ASP D C 1
ATOM 3994 O O . ASP D 2 28 ? 14.593 -5.687 22.533 1.00 11.57 348 ASP D O 1
ATOM 3999 N N . ASN D 2 29 ? 15.461 -4.099 21.187 1.00 11.62 349 ASN D N 1
ATOM 4000 C CA . ASN D 2 29 ? 16.717 -4.081 21.932 1.00 12.12 349 ASN D CA 1
ATOM 4001 C C . ASN D 2 29 ? 16.578 -3.513 23.328 1.00 12.95 349 ASN D C 1
ATOM 4002 O O . ASN D 2 29 ? 17.459 -3.786 24.144 1.00 14.70 349 ASN D O 1
ATOM 4007 N N . ARG D 2 30 ? 15.478 -2.811 23.679 1.00 13.46 350 ARG D N 1
ATOM 4008 C CA . ARG D 2 30 ? 15.306 -2.369 25.059 1.00 14.90 350 ARG D CA 1
ATOM 4009 C C . ARG D 2 30 ? 15.295 -3.646 25.913 1.00 14.80 350 ARG D C 1
ATOM 4010 O O . ARG D 2 30 ? 15.910 -3.656 26.995 1.00 16.96 350 ARG D O 1
ATOM 4018 N N . TYR D 2 31 ? 14.627 -4.703 25.435 1.00 13.54 351 TYR D N 1
ATOM 4019 C CA . TYR D 2 31 ? 14.422 -5.927 26.211 1.00 12.72 351 TYR D CA 1
ATOM 4020 C C . TYR D 2 31 ? 15.604 -6.839 26.131 1.00 12.17 351 TYR D C 1
ATOM 4021 O O . TYR D 2 31 ? 15.996 -7.403 27.176 1.00 13.61 351 TYR D O 1
ATOM 4030 N N . ILE D 2 32 ? 16.189 -6.973 24.921 1.00 12.30 352 ILE D N 1
ATOM 4031 C CA . ILE D 2 32 ? 17.367 -7.809 24.745 1.00 12.63 352 ILE D CA 1
ATOM 4032 C C . ILE D 2 32 ? 18.518 -7.268 25.583 1.00 10.91 352 ILE D C 1
ATOM 4033 O O . ILE D 2 32 ? 19.235 -8.044 26.232 1.00 14.23 352 ILE D O 1
ATOM 4038 N N . ARG D 2 33 ? 18.771 -5.961 25.563 1.00 12.46 353 ARG D N 1
ATOM 4039 C CA . ARG D 2 33 ? 19.876 -5.424 26.358 1.00 12.10 353 ARG D CA 1
ATOM 4040 C C . ARG D 2 33 ? 19.606 -5.502 27.854 1.00 14.64 353 ARG D C 1
ATOM 4041 O O . ARG D 2 33 ? 20.538 -5.782 28.631 1.00 15.71 353 ARG D O 1
ATOM 4049 N N . ALA D 2 34 ? 18.340 -5.346 28.267 1.00 14.92 354 ALA D N 1
ATOM 4050 C CA . ALA D 2 34 ? 17.992 -5.416 29.697 1.00 16.05 354 ALA D CA 1
ATOM 4051 C C . ALA D 2 34 ? 18.255 -6.805 30.269 1.00 16.52 354 ALA D C 1
ATOM 4052 O O . ALA D 2 34 ? 18.589 -6.922 31.463 1.00 19.02 354 ALA D O 1
ATOM 4054 N N . VAL D 2 35 ? 18.132 -7.843 29.461 1.00 16.13 355 VAL D N 1
ATOM 4055 C CA . VAL D 2 35 ? 18.490 -9.206 29.946 1.00 16.77 355 VAL D CA 1
ATOM 4056 C C . VAL D 2 35 ? 19.956 -9.606 29.769 1.00 17.53 355 VAL D C 1
ATOM 4057 O O . VAL D 2 35 ? 20.313 -10.796 29.934 1.00 20.59 355 VAL D O 1
ATOM 4061 N N . GLY D 2 36 ? 20.787 -8.644 29.409 1.00 18.77 356 GLY D N 1
ATOM 4062 C CA . GLY D 2 36 ? 22.231 -8.787 29.419 1.00 18.21 356 GLY D CA 1
ATOM 4063 C C . GLY D 2 36 ? 22.881 -9.242 28.116 1.00 18.67 356 GLY D C 1
ATOM 4064 O O . GLY D 2 36 ? 24.094 -9.538 28.093 1.00 19.50 356 GLY D O 1
ATOM 4065 N N . VAL D 2 37 ? 22.128 -9.297 27.028 1.00 16.22 357 VAL D N 1
ATOM 4066 C CA . VAL D 2 37 ? 22.750 -9.682 25.741 1.00 15.26 357 VAL D CA 1
ATOM 4067 C C . VAL D 2 37 ? 23.336 -8.428 25.120 1.00 14.39 357 VAL D C 1
ATOM 4068 O O . VAL D 2 37 ? 22.616 -7.412 24.978 1.00 14.85 357 VAL D O 1
ATOM 4072 N N . PRO D 2 38 ? 24.604 -8.480 24.715 1.00 14.67 358 PRO D N 1
ATOM 4073 C CA . PRO D 2 38 ? 25.202 -7.392 23.955 1.00 13.45 358 PRO D CA 1
ATOM 4074 C C . PRO D 2 38 ? 24.449 -7.193 22.635 1.00 13.22 358 PRO D C 1
ATOM 4075 O O . PRO D 2 38 ? 24.015 -8.196 22.026 1.00 12.46 358 PRO D O 1
ATOM 4079 N N . ALA D 2 39 ? 24.279 -5.926 22.229 1.00 12.51 359 ALA D N 1
ATOM 4080 C CA . ALA D 2 39 ? 23.524 -5.704 20.957 1.00 12.04 359 ALA D CA 1
ATOM 4081 C C . ALA D 2 39 ? 23.902 -4.373 20.348 1.00 12.58 359 ALA D C 1
ATOM 4082 O O . ALA D 2 39 ? 24.401 -3.479 21.065 1.00 13.21 359 ALA D O 1
ATOM 4084 N N . LEU D 2 40 ? 23.634 -4.237 19.048 1.00 11.08 360 LEU D N 1
ATOM 4085 C CA . LEU D 2 40 ? 23.711 -2.955 18.346 1.00 10.97 360 LEU D CA 1
ATOM 4086 C C . LEU D 2 40 ? 22.381 -2.805 17.611 1.00 11.66 360 LEU D C 1
ATOM 4087 O O . LEU D 2 40 ? 21.713 -3.810 17.234 1.00 11.15 360 LEU D O 1
ATOM 4092 N N . GLY D 2 41 ? 22.039 -1.540 17.359 1.00 9.91 361 GLY D N 1
ATOM 4093 C CA . GLY D 2 41 ? 20.937 -1.228 16.456 1.00 10.53 361 GLY D CA 1
ATOM 4094 C C . GLY D 2 41 ? 21.533 -0.730 15.153 1.00 10.16 361 GLY D C 1
ATOM 4095 O O . GLY D 2 41 ? 22.346 0.214 15.147 1.00 11.68 361 GLY D O 1
ATOM 4096 N N . PHE D 2 42 ? 21.133 -1.353 14.030 1.00 9.23 362 PHE D N 1
ATOM 4097 C CA . PHE D 2 42 ? 21.759 -0.946 12.770 1.00 8.96 362 PHE D CA 1
ATOM 4098 C C . PHE D 2 42 ? 20.812 -1.336 11.634 1.00 8.90 362 PHE D C 1
ATOM 4099 O O . PHE D 2 42 ? 20.325 -2.499 11.576 1.00 9.46 362 PHE D O 1
ATOM 4107 N N . SER D 2 43 ? 20.542 -0.396 10.741 1.00 8.31 363 SER D N 1
ATOM 4108 C CA . SER D 2 43 ? 19.901 -0.721 9.433 1.00 9.40 363 SER D CA 1
ATOM 4109 C C . SER D 2 43 ? 20.773 -0.036 8.366 1.00 8.72 363 SER D C 1
ATOM 4110 O O . SER D 2 43 ? 21.056 1.162 8.505 1.00 10.43 363 SER D O 1
ATOM 4113 N N . PRO D 2 44 ? 21.250 -0.761 7.360 1.00 8.66 364 PRO D N 1
ATOM 4114 C CA . PRO D 2 44 ? 22.187 -0.203 6.358 1.00 9.17 364 PRO D CA 1
ATOM 4115 C C . PRO D 2 44 ? 21.490 0.719 5.348 1.00 9.50 364 PRO D C 1
ATOM 4116 O O . PRO D 2 44 ? 21.478 0.455 4.171 1.00 10.42 364 PRO D O 1
ATOM 4120 N N . MET D 2 45 ? 20.964 1.825 5.850 1.00 9.30 365 MET D N 1
ATOM 4121 C CA . MET D 2 45 ? 20.320 2.843 5.001 1.00 8.97 365 MET D CA 1
ATOM 4122 C C . MET D 2 45 ? 21.053 4.151 5.106 1.00 9.17 365 MET D C 1
ATOM 4123 O O . MET D 2 45 ? 21.016 4.828 6.151 1.00 10.40 365 MET D O 1
ATOM 4128 N N . ASN D 2 46 ? 21.813 4.465 4.066 1.00 9.00 366 ASN D N 1
ATOM 4129 C CA . ASN D 2 46 ? 22.416 5.805 3.942 1.00 9.15 366 ASN D CA 1
ATOM 4130 C C . ASN D 2 46 ? 21.806 6.509 2.746 1.00 9.29 366 ASN D C 1
ATOM 4131 O O . ASN D 2 46 ? 21.006 5.901 2.023 1.00 10.78 366 ASN D O 1
ATOM 4136 N N . ARG D 2 47 ? 22.107 7.801 2.593 1.00 9.76 367 ARG D N 1
ATOM 4137 C CA . ARG D 2 47 ? 21.482 8.580 1.548 1.00 11.03 367 ARG D CA 1
ATOM 4138 C C . ARG D 2 47 ? 19.946 8.407 1.507 1.00 10.61 367 ARG D C 1
ATOM 4139 O O . ARG D 2 47 ? 19.343 8.390 0.442 1.00 12.17 367 ARG D O 1
ATOM 4147 N N . THR D 2 48 ? 19.337 8.280 2.693 1.00 9.37 368 THR D N 1
ATOM 4148 C CA . THR D 2 48 ? 17.900 7.961 2.768 1.00 9.60 368 THR D CA 1
ATOM 4149 C C . THR D 2 48 ? 17.267 8.969 3.727 1.00 9.78 368 THR D C 1
ATOM 4150 O O . THR D 2 48 ? 17.711 9.087 4.864 1.00 10.33 368 THR D O 1
ATOM 4154 N N . PRO D 2 49 ? 16.228 9.683 3.317 1.00 10.01 369 PRO D N 1
ATOM 4155 C CA . PRO D 2 49 ? 15.520 10.565 4.250 1.00 10.13 369 PRO D CA 1
ATOM 4156 C C . PRO D 2 49 ? 14.917 9.771 5.405 1.00 8.50 369 PRO D C 1
ATOM 4157 O O . PRO D 2 49 ? 14.511 8.601 5.190 1.00 9.52 369 PRO D O 1
ATOM 4161 N N . VAL D 2 50 ? 14.789 10.395 6.569 1.00 9.16 370 VAL D N 1
ATOM 4162 C CA . VAL D 2 50 ? 14.312 9.683 7.734 1.00 10.31 370 VAL D CA 1
ATOM 4163 C C . VAL D 2 50 ? 12.783 9.666 7.704 1.00 9.49 370 VAL D C 1
ATOM 4164 O O . VAL D 2 50 ? 12.154 10.707 8.025 1.00 12.14 370 VAL D O 1
ATOM 4168 N N . LEU D 2 51 ? 12.168 8.556 7.260 1.00 8.30 371 LEU D N 1
ATOM 4169 C CA . LEU D 2 51 ? 10.717 8.546 6.991 1.00 8.37 371 LEU D CA 1
ATOM 4170 C C . LEU D 2 51 ? 9.982 7.473 7.762 1.00 8.68 371 LEU D C 1
ATOM 4171 O O . LEU D 2 51 ? 8.800 7.207 7.440 1.00 8.45 371 LEU D O 1
ATOM 4176 N N . LEU D 2 52 ? 10.615 6.873 8.780 1.00 8.02 372 LEU D N 1
ATOM 4177 C CA . LEU D 2 52 ? 9.859 5.915 9.579 1.00 9.52 372 LEU D CA 1
ATOM 4178 C C . LEU D 2 52 ? 8.568 6.584 10.088 1.00 9.05 372 LEU D C 1
ATOM 4179 O O . LEU D 2 52 ? 8.518 7.736 10.520 1.00 9.69 372 LEU D O 1
ATOM 4184 N N . HIS D 2 53 ? 7.480 5.799 9.993 1.00 8.67 373 HIS D N 1
ATOM 4185 C CA . HIS D 2 53 ? 6.162 6.200 10.462 1.00 7.90 373 HIS D CA 1
ATOM 4186 C C . HIS D 2 53 ? 5.547 7.336 9.685 1.00 9.14 373 HIS D C 1
ATOM 4187 O O . HIS D 2 53 ? 4.486 7.829 10.110 1.00 11.03 373 HIS D O 1
ATOM 4194 N N . ASP D 2 54 ? 6.088 7.714 8.551 1.00 8.05 374 ASP D N 1
ATOM 4195 C CA . ASP D 2 54 ? 5.568 8.854 7.789 1.00 8.23 374 ASP D CA 1
ATOM 4196 C C . ASP D 2 54 ? 4.898 8.415 6.466 1.00 8.26 374 ASP D C 1
ATOM 4197 O O . ASP D 2 54 ? 5.181 7.323 5.929 1.00 8.18 374 ASP D O 1
ATOM 4202 N N . HIS D 2 55 ? 4.112 9.303 5.874 1.00 8.10 375 HIS D N 1
ATOM 4203 C CA . HIS D 2 55 ? 3.583 9.066 4.526 1.00 8.33 375 HIS D CA 1
ATOM 4204 C C . HIS D 2 55 ? 4.762 8.927 3.556 1.00 8.10 375 HIS D C 1
ATOM 4205 O O . HIS D 2 55 ? 5.820 9.525 3.739 1.00 8.70 375 HIS D O 1
ATOM 4212 N N . ASP D 2 56 ? 4.561 8.100 2.514 1.00 8.91 376 ASP D N 1
ATOM 4213 C CA . ASP D 2 56 ? 5.553 7.954 1.430 1.00 9.53 376 ASP D CA 1
ATOM 4214 C C . ASP D 2 56 ? 6.907 7.455 1.981 1.00 8.02 376 ASP D C 1
ATOM 4215 O O . ASP D 2 56 ? 7.965 7.648 1.372 1.00 9.06 376 ASP D O 1
ATOM 4220 N N . GLU D 2 57 ? 6.848 6.711 3.102 1.00 7.88 377 GLU D N 1
ATOM 4221 C CA . GLU D 2 57 ? 8.024 5.954 3.511 1.00 7.62 377 GLU D CA 1
ATOM 4222 C C . GLU D 2 57 ? 8.526 5.122 2.307 1.00 7.58 377 GLU D C 1
ATOM 4223 O O . GLU D 2 57 ? 7.732 4.453 1.621 1.00 8.13 377 GLU D O 1
ATOM 4229 N N . ARG D 2 58 ? 9.839 5.169 2.062 1.00 7.77 378 ARG D N 1
ATOM 4230 C CA . ARG D 2 58 ? 10.371 4.614 0.826 1.00 8.85 378 ARG D CA 1
ATOM 4231 C C . ARG D 2 58 ? 11.857 4.319 1.013 1.00 7.87 378 ARG D C 1
ATOM 4232 O O . ARG D 2 58 ? 12.541 4.927 1.830 1.00 9.78 378 ARG D O 1
ATOM 4240 N N . LEU D 2 59 ? 12.367 3.424 0.182 1.00 8.14 379 LEU D N 1
ATOM 4241 C CA . LEU D 2 59 ? 13.757 3.054 0.230 1.00 7.66 379 LEU D CA 1
ATOM 4242 C C . LEU D 2 59 ? 14.208 2.835 -1.231 1.00 7.68 379 LEU D C 1
ATOM 4243 O O . LEU D 2 59 ? 13.524 2.118 -1.977 1.00 7.81 379 LEU D O 1
ATOM 4248 N N . HIS D 2 60 ? 15.374 3.374 -1.601 1.00 7.28 380 HIS D N 1
ATOM 4249 C CA . HIS D 2 60 ? 15.879 3.124 -2.946 1.00 7.86 380 HIS D CA 1
ATOM 4250 C C . HIS D 2 60 ? 16.350 1.649 -3.071 1.00 8.76 380 HIS D C 1
ATOM 4251 O O . HIS D 2 60 ? 17.064 1.172 -2.192 1.00 8.25 380 HIS D O 1
ATOM 4258 N N . GLU D 2 61 ? 16.080 1.035 -4.230 1.00 8.05 381 GLU D N 1
ATOM 4259 C CA . GLU D 2 61 ? 16.445 -0.364 -4.357 1.00 7.84 381 GLU D CA 1
ATOM 4260 C C . GLU D 2 61 ? 17.971 -0.613 -4.291 1.00 8.66 381 GLU D C 1
ATOM 4261 O O . GLU D 2 61 ? 18.367 -1.677 -3.854 1.00 8.51 381 GLU D O 1
ATOM 4267 N N . ALA D 2 62 ? 18.786 0.367 -4.738 1.00 8.08 382 ALA D N 1
ATOM 4268 C CA . ALA D 2 62 ? 20.218 0.188 -4.676 1.00 8.48 382 ALA D CA 1
ATOM 4269 C C . ALA D 2 62 ? 20.738 0.242 -3.251 1.00 7.23 382 ALA D C 1
ATOM 4270 O O . ALA D 2 62 ? 21.676 -0.482 -2.901 1.00 8.58 382 ALA D O 1
ATOM 4272 N N . VAL D 2 63 ? 20.129 1.104 -2.429 1.00 7.55 383 VAL D N 1
ATOM 4273 C CA . VAL D 2 63 ? 20.525 1.174 -1.029 1.00 7.01 383 VAL D CA 1
ATOM 4274 C C . VAL D 2 63 ? 20.135 -0.190 -0.359 1.00 7.16 383 VAL D C 1
ATOM 4275 O O . VAL D 2 63 ? 20.913 -0.809 0.387 1.00 7.99 383 VAL D O 1
ATOM 4279 N N . PHE D 2 64 ? 18.928 -0.691 -0.688 1.00 7.52 384 PHE D N 1
ATOM 4280 C CA . PHE D 2 64 ? 18.472 -1.982 -0.170 1.00 7.40 384 PHE D CA 1
ATOM 4281 C C . PHE D 2 64 ? 19.487 -3.090 -0.586 1.00 7.59 384 PHE D C 1
ATOM 4282 O O . PHE D 2 64 ? 19.869 -3.956 0.240 1.00 7.68 384 PHE D O 1
ATOM 4290 N N . LEU D 2 65 ? 19.880 -3.107 -1.861 1.00 7.44 385 LEU D N 1
ATOM 4291 C CA . LEU D 2 65 ? 20.769 -4.180 -2.348 1.00 7.57 385 LEU D CA 1
ATOM 4292 C C . LEU D 2 65 ? 22.131 -4.103 -1.705 1.00 7.74 385 LEU D C 1
ATOM 4293 O O . LEU D 2 65 ? 22.707 -5.144 -1.323 1.00 9.79 385 LEU D O 1
ATOM 4298 N N . ARG D 2 66 ? 22.667 -2.884 -1.556 1.00 7.59 386 ARG D N 1
ATOM 4299 C CA . ARG D 2 66 ? 23.949 -2.728 -0.871 1.00 7.57 386 ARG D CA 1
ATOM 4300 C C . ARG D 2 66 ? 23.819 -3.175 0.604 1.00 7.16 386 ARG D C 1
ATOM 4301 O O . ARG D 2 66 ? 24.763 -3.695 1.162 1.00 8.53 386 ARG D O 1
ATOM 4309 N N . GLY D 2 67 ? 22.617 -2.999 1.181 1.00 7.88 387 GLY D N 1
ATOM 4310 C CA . GLY D 2 67 ? 22.384 -3.471 2.532 1.00 8.35 387 GLY D CA 1
ATOM 4311 C C . GLY D 2 67 ? 22.510 -5.005 2.659 1.00 7.21 387 GLY D C 1
ATOM 4312 O O . GLY D 2 67 ? 23.075 -5.522 3.633 1.00 9.43 387 GLY D O 1
ATOM 4313 N N . VAL D 2 68 ? 21.996 -5.759 1.665 1.00 7.82 388 VAL D N 1
ATOM 4314 C CA . VAL D 2 68 ? 22.190 -7.209 1.702 1.00 8.83 388 VAL D CA 1
ATOM 4315 C C . VAL D 2 68 ? 23.703 -7.490 1.616 1.00 8.45 388 VAL D C 1
ATOM 4316 O O . VAL D 2 68 ? 24.218 -8.331 2.373 1.00 9.09 388 VAL D O 1
ATOM 4320 N N . ASP D 2 69 ? 24.425 -6.786 0.730 1.00 8.66 389 ASP D N 1
ATOM 4321 C CA . ASP D 2 69 ? 25.882 -7.000 0.621 1.00 8.67 389 ASP D CA 1
ATOM 4322 C C . ASP D 2 69 ? 26.564 -6.767 1.985 1.00 8.90 389 ASP D C 1
ATOM 4323 O O . ASP D 2 69 ? 27.480 -7.503 2.356 1.00 10.15 389 ASP D O 1
ATOM 4328 N N . ILE D 2 70 ? 26.183 -5.686 2.686 1.00 8.47 390 ILE D N 1
ATOM 4329 C CA . ILE D 2 70 ? 26.804 -5.398 3.979 1.00 8.71 390 ILE D CA 1
ATOM 4330 C C . ILE D 2 70 ? 26.539 -6.561 4.967 1.00 9.18 390 ILE D C 1
ATOM 4331 O O . ILE D 2 70 ? 27.497 -6.991 5.650 1.00 9.69 390 ILE D O 1
ATOM 4336 N N . TYR D 2 71 ? 25.298 -7.062 5.096 1.00 8.53 391 TYR D N 1
ATOM 4337 C CA . TYR D 2 71 ? 25.096 -8.196 5.999 1.00 8.07 391 TYR D CA 1
ATOM 4338 C C . TYR D 2 71 ? 25.843 -9.447 5.523 1.00 8.11 391 TYR D C 1
ATOM 4339 O O . TYR D 2 71 ? 26.276 -10.244 6.354 1.00 9.51 391 TYR D O 1
ATOM 4348 N N . THR D 2 72 ? 26.071 -9.594 4.205 1.00 8.63 392 THR D N 1
ATOM 4349 C CA . THR D 2 72 ? 26.793 -10.783 3.701 1.00 10.03 392 THR D CA 1
ATOM 4350 C C . THR D 2 72 ? 28.247 -10.691 4.192 1.00 9.78 392 THR D C 1
ATOM 4351 O O . THR D 2 72 ? 28.888 -11.694 4.359 1.00 10.98 392 THR D O 1
ATOM 4355 N N . ARG D 2 73 ? 28.778 -9.509 4.479 1.00 10.52 393 ARG D N 1
ATOM 4356 C CA . ARG D 2 73 ? 30.138 -9.371 5.032 1.00 11.61 393 ARG D CA 1
ATOM 4357 C C . ARG D 2 73 ? 30.123 -9.387 6.563 1.00 11.19 393 ARG D C 1
ATOM 4358 O O . ARG D 2 73 ? 31.093 -9.866 7.217 1.00 13.62 393 ARG D O 1
ATOM 4366 N N . LEU D 2 74 ? 29.067 -8.841 7.186 1.00 11.43 394 LEU D N 1
ATOM 4367 C CA . LEU D 2 74 ? 29.029 -8.759 8.646 1.00 11.63 394 LEU D CA 1
ATOM 4368 C C . LEU D 2 74 ? 28.806 -10.156 9.221 1.00 11.75 394 LEU D C 1
ATOM 4369 O O . LEU D 2 74 ? 29.439 -10.505 10.262 1.00 13.46 394 LEU D O 1
ATOM 4374 N N . LEU D 2 75 ? 27.890 -10.961 8.630 1.00 10.73 395 LEU D N 1
ATOM 4375 C CA . LEU D 2 75 ? 27.528 -12.235 9.270 1.00 10.42 395 LEU D CA 1
ATOM 4376 C C . LEU D 2 75 ? 28.724 -13.184 9.431 1.00 11.08 395 LEU D C 1
ATOM 4377 O O . LEU D 2 75 ? 28.883 -13.764 10.514 1.00 11.98 395 LEU D O 1
ATOM 4382 N N . PRO D 2 76 ? 29.571 -13.404 8.414 1.00 10.67 396 PRO D N 1
ATOM 4383 C CA . PRO D 2 76 ? 30.760 -14.261 8.629 1.00 11.40 396 PRO D CA 1
ATOM 4384 C C . PRO D 2 76 ? 31.635 -13.762 9.758 1.00 12.93 396 PRO D C 1
ATOM 4385 O O . PRO D 2 76 ? 32.186 -14.588 10.521 1.00 14.31 396 PRO D O 1
ATOM 4389 N N . ALA D 2 77 ? 31.782 -12.444 9.897 1.00 12.15 397 ALA D N 1
ATOM 4390 C CA . ALA D 2 77 ? 32.685 -11.906 10.918 1.00 12.21 397 ALA D CA 1
ATOM 4391 C C . ALA D 2 77 ? 32.073 -12.186 12.308 1.00 12.34 397 ALA D C 1
ATOM 4392 O O . ALA D 2 77 ? 32.757 -12.690 13.193 1.00 13.11 397 ALA D O 1
ATOM 4394 N N . LEU D 2 78 ? 30.766 -11.908 12.493 1.00 11.63 398 LEU D N 1
ATOM 4395 C CA . LEU D 2 78 ? 30.149 -12.105 13.811 1.00 11.98 398 LEU D CA 1
ATOM 4396 C C . LEU D 2 78 ? 30.100 -13.586 14.123 1.00 11.47 398 LEU D C 1
ATOM 4397 O O . LEU D 2 78 ? 30.382 -13.995 15.246 1.00 12.82 398 LEU D O 1
ATOM 4402 N N . ALA D 2 79 ? 29.770 -14.412 13.133 1.00 12.22 399 ALA D N 1
ATOM 4403 C CA . ALA D 2 79 ? 29.541 -15.831 13.436 1.00 13.05 399 ALA D CA 1
ATOM 4404 C C . ALA D 2 79 ? 30.882 -16.594 13.567 1.00 13.92 399 ALA D C 1
ATOM 4405 O O . ALA D 2 79 ? 30.872 -17.816 13.933 1.00 14.94 399 ALA D O 1
ATOM 4407 N N . SER D 2 80 ? 31.980 -15.871 13.320 1.00 13.82 400 SER D N 1
ATOM 4408 C CA . SER D 2 80 ? 33.347 -16.454 13.432 1.00 15.47 400 SER D CA 1
ATOM 4409 C C . SER D 2 80 ? 34.145 -15.858 14.582 1.00 15.45 400 SER D C 1
ATOM 4410 O O . SER D 2 80 ? 35.363 -16.133 14.741 1.00 17.61 400 SER D O 1
ATOM 4413 N N . VAL D 2 81 ? 33.539 -15.014 15.406 1.00 16.44 401 VAL D N 1
ATOM 4414 C CA . VAL D 2 81 ? 34.276 -14.457 16.580 1.00 17.54 401 VAL D CA 1
ATOM 4415 C C . VAL D 2 81 ? 34.695 -15.699 17.442 1.00 19.24 401 VAL D C 1
ATOM 4416 O O . VAL D 2 81 ? 33.891 -16.578 17.679 1.00 18.09 401 VAL D O 1
ATOM 4420 N N . PRO D 2 82 ? 35.981 -15.798 17.814 1.00 22.26 402 PRO D N 1
ATOM 4421 C CA . PRO D 2 82 ? 36.435 -16.970 18.619 1.00 24.25 402 PRO D CA 1
ATOM 4422 C C . PRO D 2 82 ? 35.770 -17.039 20.004 1.00 25.03 402 PRO D C 1
ATOM 4423 O O . PRO D 2 82 ? 35.239 -16.038 20.474 1.00 23.26 402 PRO D O 1
ATOM 4427 N N . ALA D 2 83 ? 35.865 -18.206 20.645 1.00 27.35 403 ALA D N 1
ATOM 4428 C CA . ALA D 2 83 ? 35.383 -18.430 22.020 1.00 29.48 403 ALA D CA 1
ATOM 4429 C C . ALA D 2 83 ? 35.819 -17.305 22.922 1.00 30.16 403 ALA D C 1
ATOM 4430 O O . ALA D 2 83 ? 36.997 -16.930 22.921 1.00 30.65 403 ALA D O 1
ATOM 4432 N N . LEU D 2 84 ? 34.883 -16.743 23.665 1.00 31.76 404 LEU D N 1
ATOM 4433 C CA . LEU D 2 84 ? 35.160 -15.583 24.487 1.00 34.24 404 LEU D CA 1
ATOM 4434 C C . LEU D 2 84 ? 35.449 -15.947 25.935 1.00 36.49 404 LEU D C 1
ATOM 4435 O O . LEU D 2 84 ? 34.994 -16.965 26.371 1.00 37.13 404 LEU D O 1
ATOM 4440 N N . PRO D 2 85 ? 36.214 -15.093 26.629 1.00 38.38 405 PRO D N 1
ATOM 4441 C CA . PRO D 2 85 ? 36.613 -15.308 28.021 1.00 39.45 405 PRO D CA 1
ATOM 4442 C C . PRO D 2 85 ? 35.682 -14.484 28.928 1.00 40.28 405 PRO D C 1
ATOM 4443 O O . PRO D 2 85 ? 34.496 -14.789 29.121 1.00 41.59 405 PRO D O 1
#

InterPro domains:
  IPR001261 ArgE/DapE/ACY1/CPG2/YscS, conserved site [PS00758] (75-84)
  IPR001261 ArgE/DapE/ACY1/CPG2/YscS, conserved site [PS00759] (111-150)
  IPR002933 Peptidase M20 [PF01546] (76-395)
  IPR010159 N-acyl-L-amino-acid amidohydrolase [TIGR01880] (1-401)
  IPR011650 Peptidase M20, dimerisation domain [PF07687] (189-298)
  IPR036264 Bacterial exopeptidase dimerisation domain [SSF55031] (194-307)
  IPR052083 Aminoacylase-1 peptidase M20A [PTHR45892] (5-402)

GO terms:
  GO:0004046 aminoacylase activity (F, IDA)
  GO:0005829 cytosol (C, TAS)
  GO:0004046 aminoacylase activity (F, TAS)
  GO:0042802 identical protein binding (F, IPI)
  GO:0005515 protein binding (F, IPI)
  GO:0070062 extracellular exosome (C, IDA)
  GO:0070062 extracellular exosome (C, HDA)